Protein AF-0000000082969527 (afdb_homodimer)

Nearest PDB structures (foldseek):
  2if7-assembly1_A  TM=8.874E-01  e=1.893E-22  Homo sapiens
  2if7-assembly1_B  TM=8.560E-01  e=1.184E-22  Homo sapiens
  3j6n-assembly1_K  TM=6.033E-01  e=3.695E-09  Homo sapiens
  5a2f-assembly1_A  TM=5.692E-01  e=2.194E-09  Homo sapiens
  6fg9-assembly1_A  TM=5.344E-01  e=3.508E-03  Mus musculus

pLDDT: mean 88.2, std 14.33, range [21.27, 98.56]

Sequence (398 aa):
GNTASQASSTSLMVNGALGESITLPLKLPASGIANSITWLYNGTSLTFINLSGASSPKIIVTNPKWKDLLQFTSNYSLQLSNLTMADAGSYHAQITTQNSTVFSSYTLRIFRRLKNLEVANHMWLSKNGTCEIHLTCSVDNMNDNNLLRWEVAGNITIHEANLTLSWDPRESGEEEYTCVAENPVTKLSFSVSTWSLCKGNTASQASSTSLMVNGALGESITLPLKLPASGIANSITWLYNGTSLTFINLSGASSPKIIVTNPKWKDLLQFTSNYSLQLSNLTMADAGSYHAQITTQNSTVFSSYTLRIFRRLKNLEVANHMWLSKNGTCEIHLTCSVDNMNDNNLLRWEVAGNITIHEANLTLSWDPRESGEEEYTCVAENPVTKLSFSVSTWSLCK

Foldseek 3Di:
DPPPPPVPPPAAEAEAEAQAKDWADDDDDDPPFFQKKFKDFPRHTQWIWGCNVVVDIDIGGPDVVCVVQWDADPRRITMGGNDDQVRFGKMWIWTDGPVDTDIHIHGYGYAYEKDDWDKDKDWDADPVRKIKIKIFIDIPRDDPQKFKWKAWPPRDIGRDRIDIDIGHPVPDDKIKIKIWIDDPVYIDIDIDIPVVRRD/DPPPCPVPPPAAEDEAEAQAKDWADDDDDDPPFFQKKFKDFPRHTQWIWGCNVVVDIDIGGPDVVCVVQWDADPRRITMGGNDDQVRFGKMWIWTDGPPDTDIHIHGYGYAYEKDDWDKDKDWDQDPVRKIKIKIFIDIPRDDPQKFKWKAWPPRDIGRDRIDIDIDHPVPDDKIKIKIWIDDPVYIDIDIDIPVVRRD

Radius of gyration: 34.54 Å; Cα contacts (8 Å, |Δi|>4): 891; chains: 2; bounding box: 70×105×64 Å

Organism: Crocuta crocuta (NCBI:txid9678)

Structure (mmCIF, N/CA/C/O backbone):
data_AF-0000000082969527-model_v1
#
loop_
_entity.id
_entity.type
_entity.pdbx_description
1 polymer 'SLAF6 protein'
#
loop_
_atom_site.group_PDB
_atom_site.id
_atom_site.type_symbol
_atom_site.label_atom_id
_atom_site.label_alt_id
_atom_site.label_comp_id
_atom_site.label_asym_id
_atom_site.label_entity_id
_atom_site.label_seq_id
_atom_site.pdbx_PDB_ins_code
_atom_site.Cartn_x
_atom_site.Cartn_y
_atom_site.Cartn_z
_atom_site.occupancy
_atom_site.B_iso_or_equiv
_atom_site.auth_seq_id
_atom_site.auth_comp_id
_atom_site.auth_asym_id
_atom_site.auth_atom_id
_atom_site.pdbx_PDB_model_num
ATOM 1 N N . GLY A 1 1 ? 10.352 -3.109 -19.578 1 21.41 1 GLY A N 1
ATOM 2 C CA . GLY A 1 1 ? 9.656 -3.021 -18.297 1 21.41 1 GLY A CA 1
ATOM 3 C C . GLY A 1 1 ? 8.445 -2.107 -18.328 1 21.41 1 GLY A C 1
ATOM 4 O O . GLY A 1 1 ? 8.586 -0.892 -18.469 1 21.41 1 GLY A O 1
ATOM 5 N N . ASN A 1 2 ? 7.281 -2.594 -18.906 1 25.42 2 ASN A N 1
ATOM 6 C CA . ASN A 1 2 ? 6.008 -1.89 -19 1 25.42 2 ASN A CA 1
ATOM 7 C C . ASN A 1 2 ? 5.535 -1.376 -17.641 1 25.42 2 ASN A C 1
ATOM 9 O O . ASN A 1 2 ? 5.367 -2.154 -16.703 1 25.42 2 ASN A O 1
ATOM 13 N N . THR A 1 3 ? 5.852 -0.184 -17.25 1 27.45 3 THR A N 1
ATOM 14 C CA . THR A 1 3 ? 5.352 0.608 -16.141 1 27.45 3 THR A CA 1
ATOM 15 C C . THR A 1 3 ? 3.826 0.608 -16.109 1 27.45 3 THR A C 1
ATOM 17 O O . THR A 1 3 ? 3.186 1.131 -17.031 1 27.45 3 THR A O 1
ATOM 20 N N . ALA A 1 4 ? 3.199 -0.539 -15.758 1 29.88 4 ALA A N 1
ATOM 21 C CA . ALA A 1 4 ? 1.778 -0.389 -15.461 1 29.88 4 ALA A CA 1
ATOM 22 C C . ALA A 1 4 ? 1.496 0.96 -14.805 1 29.88 4 ALA A C 1
ATOM 24 O O . ALA A 1 4 ? 2.133 1.322 -13.812 1 29.88 4 ALA A O 1
ATOM 25 N N . SER A 1 5 ? 1.037 1.884 -15.531 1 31.64 5 SER A N 1
ATOM 26 C CA . SER A 1 5 ? 0.525 3.172 -15.07 1 31.64 5 SER A CA 1
ATOM 27 C C . SER A 1 5 ? -0.449 3 -13.914 1 31.64 5 SER A C 1
ATOM 29 O O . SER A 1 5 ? -1.535 2.443 -14.086 1 31.64 5 SER A O 1
ATOM 31 N N . GLN A 1 6 ? -0.076 2.477 -12.742 1 35.94 6 GLN A N 1
ATOM 32 C CA . GLN A 1 6 ? -0.979 2.703 -11.625 1 35.94 6 GLN A CA 1
ATOM 33 C C . GLN A 1 6 ? -1.722 4.027 -11.773 1 35.94 6 GLN A C 1
ATOM 35 O O . GLN A 1 6 ? -1.101 5.09 -11.844 1 35.94 6 GLN A O 1
ATOM 40 N N . ALA A 1 7 ? -2.736 4.133 -12.438 1 35.09 7 ALA A N 1
ATOM 41 C CA . ALA A 1 7 ? -3.568 5.332 -12.445 1 35.09 7 ALA A CA 1
ATOM 42 C C . ALA A 1 7 ? -3.457 6.086 -11.125 1 35.09 7 ALA A C 1
ATOM 44 O O . ALA A 1 7 ? -3.863 5.582 -10.078 1 35.09 7 ALA A O 1
ATOM 45 N N . SER A 1 8 ? -2.42 6.754 -10.75 1 45.88 8 SER A N 1
ATOM 46 C CA . SER A 1 8 ? -2.121 7.672 -9.656 1 45.88 8 SER A CA 1
ATOM 47 C C . SER A 1 8 ? -3.322 8.555 -9.328 1 45.88 8 SER A C 1
ATOM 49 O O . SER A 1 8 ? -3.654 9.469 -10.086 1 45.88 8 SER A O 1
ATOM 51 N N . SER A 1 9 ? -4.496 7.957 -9 1 56.72 9 SER A N 1
ATOM 52 C CA . SER A 1 9 ? -5.484 8.914 -8.508 1 56.72 9 SER A CA 1
ATOM 53 C C . SER A 1 9 ? -4.832 9.977 -7.633 1 56.72 9 SER A C 1
ATOM 55 O O . SER A 1 9 ? -3.932 9.672 -6.844 1 56.72 9 SER A O 1
ATOM 57 N N . THR A 1 10 ? -4.723 11.109 -8.07 1 80.94 10 THR A N 1
ATOM 58 C CA . THR A 1 10 ? -4.18 12.289 -7.395 1 80.94 10 THR A CA 1
ATOM 59 C C . THR A 1 10 ? -4.691 12.375 -5.961 1 80.94 10 THR A C 1
ATOM 61 O O . THR A 1 10 ? -5.895 12.266 -5.715 1 80.94 10 THR A O 1
ATOM 64 N N . SER A 1 11 ? -3.914 12.008 -5.02 1 92.62 11 SER A N 1
ATOM 65 C CA . SER A 1 11 ? -4.207 12.117 -3.592 1 92.62 11 SER A CA 1
ATOM 66 C C . SER A 1 11 ? -4.277 13.578 -3.154 1 92.62 11 SER A C 1
ATOM 68 O O . SER A 1 11 ? -3.459 14.398 -3.572 1 92.62 11 SER A O 1
ATOM 70 N N . LEU A 1 12 ? -5.398 13.977 -2.545 1 95.94 12 LEU A N 1
ATOM 71 C CA . LEU A 1 12 ? -5.516 15.305 -1.961 1 95.94 12 LEU A CA 1
ATOM 72 C C . LEU A 1 12 ? -4.613 15.453 -0.74 1 95.94 12 LEU A C 1
ATOM 74 O O . LEU A 1 12 ? -4.695 14.648 0.193 1 95.94 12 LEU A O 1
ATOM 78 N N . MET A 1 13 ? -3.736 16.375 -0.811 1 96.94 13 MET A N 1
ATOM 79 C CA . MET A 1 13 ? -2.869 16.625 0.336 1 96.94 13 MET A CA 1
ATOM 80 C C . MET A 1 13 ? -3.615 17.391 1.428 1 96.94 13 MET A C 1
ATOM 82 O O . MET A 1 13 ? -4.254 18.406 1.155 1 96.94 13 MET A O 1
ATOM 86 N N . VAL A 1 14 ? -3.58 16.859 2.615 1 97.5 14 VAL A N 1
ATOM 87 C CA . VAL A 1 14 ? -4.238 17.484 3.764 1 97.5 14 VAL A CA 1
ATOM 88 C C . VAL A 1 14 ? -3.215 17.734 4.871 1 97.5 14 VAL A C 1
ATOM 90 O O . VAL A 1 14 ? -2.449 16.828 5.23 1 97.5 14 VAL A O 1
ATOM 93 N N . ASN A 1 15 ? -3.16 19.031 5.379 1 96.75 15 ASN A N 1
ATOM 94 C CA . ASN A 1 15 ? -2.271 19.375 6.48 1 96.75 15 ASN A CA 1
ATOM 95 C C . ASN A 1 15 ? -3.023 19.453 7.809 1 96.75 15 ASN A C 1
ATOM 97 O O . ASN A 1 15 ? -4.074 20.078 7.895 1 96.75 15 ASN A O 1
ATOM 101 N N . GLY A 1 16 ? -2.498 18.672 8.766 1 97.56 16 GLY A N 1
ATOM 102 C CA . GLY A 1 16 ? -3.055 18.719 10.102 1 97.56 16 GLY A CA 1
ATOM 103 C C . GLY A 1 16 ? -2.061 19.203 11.148 1 97.56 16 GLY A C 1
ATOM 104 O O . GLY A 1 16 ? -0.849 19.156 10.922 1 97.56 16 GLY A O 1
ATOM 105 N N . ALA A 1 17 ? -2.582 19.766 12.219 1 96.62 17 ALA A N 1
ATOM 106 C CA . ALA A 1 17 ? -1.755 20.188 13.344 1 96.62 17 ALA A CA 1
ATOM 107 C C . ALA A 1 17 ? -1.798 19.172 14.477 1 96.62 17 ALA A C 1
ATOM 109 O O . ALA A 1 17 ? -2.857 18.625 14.789 1 96.62 17 ALA A O 1
ATOM 110 N N . LEU A 1 18 ? -0.632 19.016 15.094 1 96.38 18 LEU A N 1
ATOM 111 C CA . LEU A 1 18 ? -0.532 18.094 16.219 1 96.38 18 LEU A CA 1
ATOM 112 C C . LEU A 1 18 ? -1.562 18.438 17.297 1 96.38 18 LEU A C 1
ATOM 114 O O . LEU A 1 18 ? -1.715 19.594 17.672 1 96.38 18 LEU A O 1
ATOM 118 N N . GLY A 1 19 ? -2.307 17.406 17.75 1 97.12 19 GLY A N 1
ATOM 119 C CA . GLY A 1 19 ? -3.256 17.578 18.844 1 97.12 19 GLY A CA 1
ATOM 120 C C . GLY A 1 19 ? -4.617 18.062 18.375 1 97.12 19 GLY A C 1
ATOM 121 O O . GLY A 1 19 ? -5.566 18.094 19.156 1 97.12 19 GLY A O 1
ATOM 122 N N . GLU A 1 20 ? -4.762 18.406 17.141 1 97.44 20 GLU A N 1
ATOM 123 C CA . GLU A 1 20 ? -6.023 18.922 16.609 1 97.44 20 GLU A CA 1
ATOM 124 C C . GLU A 1 20 ? -6.75 17.875 15.781 1 97.44 20 GLU A C 1
ATOM 126 O O . GLU A 1 20 ? -6.434 16.688 15.867 1 97.44 20 GLU A O 1
ATOM 131 N N . SER A 1 21 ? -7.883 18.297 15.156 1 97.56 21 SER A N 1
ATOM 132 C CA . SER A 1 21 ? -8.703 17.359 14.391 1 97.56 21 SER A CA 1
ATOM 133 C C . SER A 1 21 ? -8.789 17.781 12.93 1 97.56 21 SER A C 1
ATOM 135 O O . SER A 1 21 ? -8.586 18.953 12.594 1 97.56 21 SER A O 1
ATOM 137 N N . ILE A 1 22 ? -8.953 16.859 12.125 1 98 22 ILE A N 1
ATOM 138 C CA . ILE A 1 22 ? -9.18 17.125 10.703 1 98 22 ILE A CA 1
ATOM 139 C C . ILE A 1 22 ? -10.328 16.25 10.195 1 98 22 ILE A C 1
ATOM 141 O O . ILE A 1 22 ? -10.734 15.297 10.859 1 98 22 ILE A O 1
ATOM 145 N N . THR A 1 23 ? -10.867 16.656 9.086 1 98 23 THR A N 1
ATOM 146 C CA . THR A 1 23 ? -11.883 15.875 8.391 1 98 23 THR A CA 1
ATOM 147 C C . THR A 1 23 ? -11.438 15.547 6.969 1 98 23 THR A C 1
ATOM 149 O O . THR A 1 23 ? -10.93 16.422 6.258 1 98 23 THR A O 1
ATOM 152 N N . LEU A 1 24 ? -11.461 14.328 6.609 1 98.06 24 LEU A N 1
ATOM 153 C CA . LEU A 1 24 ? -11.266 13.891 5.23 1 98.06 24 LEU A CA 1
ATOM 154 C C . LEU A 1 24 ? -12.609 13.742 4.52 1 98.06 24 LEU A C 1
ATOM 156 O O . LEU A 1 24 ? -13.328 12.758 4.738 1 98.06 24 LEU A O 1
ATOM 160 N N . PRO A 1 25 ? -12.922 14.68 3.703 1 96.19 25 PRO A N 1
ATOM 161 C CA . PRO A 1 25 ? -14.273 14.734 3.156 1 96.19 25 PRO A CA 1
ATOM 162 C C . PRO A 1 25 ? -14.539 13.656 2.109 1 96.19 25 PRO A C 1
ATOM 164 O O . PRO A 1 25 ? -13.648 13.336 1.315 1 96.19 25 PRO A O 1
ATOM 167 N N . LEU A 1 26 ? -15.711 13.117 2.176 1 94.06 26 LEU A N 1
ATOM 168 C CA . LEU A 1 26 ? -16.125 12.094 1.224 1 94.06 26 LEU A CA 1
ATOM 169 C C . LEU A 1 26 ? -17.312 12.57 0.394 1 94.06 26 LEU A C 1
ATOM 171 O O . LEU A 1 26 ? -18.297 13.078 0.94 1 94.06 26 LEU A O 1
ATOM 175 N N . LYS A 1 27 ? -17.125 12.531 -0.901 1 87.75 27 LYS A N 1
ATOM 176 C CA . LYS A 1 27 ? -18.25 12.805 -1.791 1 87.75 27 LYS A CA 1
ATOM 177 C C . LYS A 1 27 ? -18.922 11.508 -2.238 1 87.75 27 LYS A C 1
ATOM 179 O O . LYS A 1 27 ? -18.375 10.773 -3.062 1 87.75 27 LYS A O 1
ATOM 184 N N . LEU A 1 28 ? -20.062 11.234 -1.732 1 86.62 28 LEU A N 1
ATOM 185 C CA . LEU A 1 28 ? -20.766 10 -2.051 1 86.62 28 LEU A CA 1
ATOM 186 C C . LEU A 1 28 ? -21.578 10.156 -3.336 1 86.62 28 LEU A C 1
ATOM 188 O O . LEU A 1 28 ? -22.109 11.234 -3.615 1 86.62 28 LEU A O 1
ATOM 192 N N . PRO A 1 29 ? -21.422 9.195 -4.094 1 78.38 29 PRO A N 1
ATOM 193 C CA . PRO A 1 29 ? -22.359 9.219 -5.227 1 78.38 29 PRO A CA 1
ATOM 194 C C . PRO A 1 29 ? -23.812 9.297 -4.785 1 78.38 29 PRO A C 1
ATOM 196 O O . PRO A 1 29 ? -24.109 9.195 -3.594 1 78.38 29 PRO A O 1
ATOM 199 N N . ALA A 1 30 ? -24.672 9.625 -5.711 1 67.44 30 ALA A N 1
ATOM 200 C CA . ALA A 1 30 ? -26.094 9.766 -5.406 1 67.44 30 ALA A CA 1
ATOM 201 C C . ALA A 1 30 ? -26.594 8.594 -4.555 1 67.44 30 ALA A C 1
ATOM 203 O O . ALA A 1 30 ? -26.031 7.5 -4.605 1 67.44 30 ALA A O 1
ATOM 204 N N . SER A 1 31 ? -27.5 8.875 -3.602 1 63.06 31 SER A N 1
ATOM 205 C CA . SER A 1 31 ? -28.047 7.941 -2.623 1 63.06 31 SER A CA 1
ATOM 206 C C . SER A 1 31 ? -28.547 6.664 -3.293 1 63.06 31 SER A C 1
ATOM 208 O O . SER A 1 31 ? -29.141 6.711 -4.375 1 63.06 31 SER A O 1
ATOM 210 N N . GLY A 1 32 ? -28.219 5.535 -2.682 1 64.44 32 GLY A N 1
ATOM 211 C CA . GLY A 1 32 ? -28.703 4.25 -3.158 1 64.44 32 GLY A CA 1
ATOM 212 C C . GLY A 1 32 ? -27.734 3.549 -4.086 1 64.44 32 GLY A C 1
ATOM 213 O O . GLY A 1 32 ? -27.891 2.361 -4.375 1 64.44 32 GLY A O 1
ATOM 214 N N . ILE A 1 33 ? -26.719 4.297 -4.387 1 75.44 33 ILE A N 1
ATOM 215 C CA . ILE A 1 33 ? -25.797 3.721 -5.367 1 75.44 33 ILE A CA 1
ATOM 216 C C . ILE A 1 33 ? -24.672 2.988 -4.648 1 75.44 33 ILE A C 1
ATOM 218 O O . ILE A 1 33 ? -24.312 1.871 -5.023 1 75.44 33 ILE A O 1
ATOM 222 N N . ALA A 1 34 ? -24.328 3.496 -3.508 1 89.19 34 ALA A N 1
ATOM 223 C CA . ALA A 1 34 ? -23.203 2.887 -2.809 1 89.19 34 ALA A CA 1
ATOM 224 C C . ALA A 1 34 ? -23.672 1.795 -1.853 1 89.19 34 ALA A C 1
ATOM 226 O O . ALA A 1 34 ? -24.656 1.976 -1.132 1 89.19 34 ALA A O 1
ATOM 227 N N . ASN A 1 35 ? -23.047 0.665 -1.831 1 92.38 35 ASN A N 1
ATOM 228 C CA . ASN A 1 35 ? -23.375 -0.467 -0.97 1 92.38 35 ASN A CA 1
ATOM 229 C C . ASN A 1 35 ? -22.547 -0.453 0.311 1 92.38 35 ASN A C 1
ATOM 231 O O . ASN A 1 35 ? -23.016 -0.884 1.365 1 92.38 35 ASN A O 1
ATOM 235 N N . SER A 1 36 ? -21.359 0.043 0.158 1 95.31 36 SER A N 1
ATOM 236 C CA . SER A 1 36 ? -20.484 0.056 1.324 1 95.31 36 SER A CA 1
ATOM 237 C C . SER A 1 36 ? -19.312 1.014 1.126 1 95.31 36 SER A C 1
ATOM 239 O O . SER A 1 36 ? -19.031 1.439 0.003 1 95.31 36 SER A O 1
ATOM 241 N N . ILE A 1 37 ? -18.719 1.395 2.25 1 96.38 37 ILE A N 1
ATOM 242 C CA . ILE A 1 37 ? -17.516 2.211 2.258 1 96.38 37 ILE A CA 1
ATOM 243 C C . ILE A 1 37 ? -16.453 1.557 3.143 1 96.38 37 ILE A C 1
ATOM 245 O O . ILE A 1 37 ? -16.75 1.122 4.258 1 96.38 37 ILE A O 1
ATOM 249 N N . THR A 1 38 ? -15.297 1.397 2.645 1 98.12 38 THR A N 1
ATOM 250 C CA . THR A 1 38 ? -14.148 0.957 3.432 1 98.12 38 THR A CA 1
ATOM 251 C C . THR A 1 38 ? -13.094 2.055 3.51 1 98.12 38 THR A C 1
ATOM 253 O O . THR A 1 38 ? -12.586 2.508 2.484 1 98.12 38 THR A O 1
ATOM 256 N N . TRP A 1 39 ? -12.812 2.549 4.723 1 98.25 39 TRP A N 1
ATOM 257 C CA . TRP A 1 39 ? -11.711 3.49 4.918 1 98.25 39 TRP A CA 1
ATOM 258 C C . TRP A 1 39 ? -10.398 2.752 5.152 1 98.25 39 TRP A C 1
ATOM 260 O O . TRP A 1 39 ? -10.32 1.859 6 1 98.25 39 TRP A O 1
ATOM 270 N N . LEU A 1 40 ? -9.406 3.123 4.418 1 98.56 40 LEU A N 1
ATOM 271 C CA . LEU A 1 40 ? -8.102 2.467 4.477 1 98.56 40 LEU A CA 1
ATOM 272 C C . LEU A 1 40 ? -7.02 3.443 4.926 1 98.56 40 LEU A C 1
ATOM 274 O O . LEU A 1 40 ? -7.035 4.613 4.539 1 98.56 40 LEU A O 1
ATOM 278 N N . TYR A 1 41 ? -6.141 2.967 5.742 1 98.06 41 TYR A N 1
ATOM 279 C CA . TYR A 1 41 ? -4.977 3.705 6.215 1 98.06 41 TYR A CA 1
ATOM 280 C C . TYR A 1 41 ? -3.689 2.941 5.922 1 98.06 41 TYR A C 1
ATOM 282 O O . TYR A 1 41 ? -3.463 1.86 6.473 1 98.06 41 TYR A O 1
ATOM 290 N N . ASN A 1 42 ? -2.865 3.5 5.082 1 97.31 42 ASN A N 1
ATOM 291 C CA . ASN A 1 42 ? -1.601 2.896 4.672 1 97.31 42 ASN A CA 1
ATOM 292 C C . ASN A 1 42 ? -1.787 1.446 4.234 1 97.31 42 ASN A C 1
ATOM 294 O O . ASN A 1 42 ? -1.011 0.572 4.625 1 97.31 42 ASN A O 1
ATOM 298 N N . GLY A 1 43 ? -2.893 1.209 3.551 1 96.19 43 GLY A N 1
ATOM 299 C CA . GLY A 1 43 ? -3.115 -0.089 2.934 1 96.19 43 GLY A CA 1
ATOM 300 C C . GLY A 1 43 ? -3.842 -1.064 3.842 1 96.19 43 GLY A C 1
ATOM 301 O O . GLY A 1 43 ? -4.062 -2.219 3.469 1 96.19 43 GLY A O 1
ATOM 302 N N . THR A 1 44 ? -4.184 -0.639 5.09 1 97.25 44 THR A N 1
ATOM 303 C CA . THR A 1 44 ? -4.953 -1.475 6.004 1 97.25 44 THR A CA 1
ATOM 304 C C . THR A 1 44 ? -6.34 -0.885 6.238 1 97.25 44 THR A C 1
ATOM 306 O O . THR A 1 44 ? -6.566 0.304 6.004 1 97.25 44 THR A O 1
ATOM 309 N N . SER A 1 45 ? -7.219 -1.725 6.676 1 98.38 45 SER A N 1
ATOM 310 C CA . SER A 1 45 ? -8.594 -1.284 6.863 1 98.38 45 SER A CA 1
ATOM 311 C C . SER A 1 45 ? -8.789 -0.63 8.227 1 98.38 45 SER A C 1
ATOM 313 O O . SER A 1 45 ? -8.391 -1.189 9.25 1 98.38 45 SER A O 1
ATOM 315 N N . LEU A 1 46 ? -9.43 0.544 8.266 1 98.06 46 LEU A N 1
ATOM 316 C CA . LEU A 1 46 ? -9.742 1.261 9.492 1 98.06 46 LEU A CA 1
ATOM 317 C C . LEU A 1 46 ? -11.172 0.972 9.938 1 98.06 46 LEU A C 1
ATOM 319 O O . LEU A 1 46 ? -11.43 0.764 11.125 1 98.06 46 LEU A O 1
ATOM 323 N N . THR A 1 47 ? -12.078 1.006 8.93 1 97.81 47 THR A N 1
ATOM 324 C CA . THR A 1 47 ? -13.508 0.897 9.211 1 97.81 47 THR A CA 1
ATOM 325 C C . THR A 1 47 ? -14.266 0.397 7.98 1 97.81 47 THR A C 1
ATOM 327 O O . THR A 1 47 ? -13.844 0.638 6.848 1 97.81 47 THR A O 1
ATOM 330 N N . PHE A 1 48 ? -15.289 -0.373 8.203 1 97.5 48 PHE A N 1
ATOM 331 C CA . PHE A 1 48 ? -16.234 -0.819 7.188 1 97.5 48 PHE A CA 1
ATOM 332 C C . PHE A 1 48 ? -17.641 -0.282 7.477 1 97.5 48 PHE A C 1
ATOM 334 O O . PHE A 1 48 ? -18.156 -0.448 8.578 1 97.5 48 PHE A O 1
ATOM 341 N N . ILE A 1 49 ? -18.188 0.378 6.512 1 95.69 49 ILE A N 1
ATOM 342 C CA . ILE A 1 49 ? -19.516 0.94 6.648 1 95.69 49 ILE A CA 1
ATOM 343 C C . ILE A 1 49 ? -20.469 0.246 5.676 1 95.69 49 ILE A C 1
ATOM 345 O O . ILE A 1 49 ? -20.312 0.338 4.461 1 95.69 49 ILE A O 1
ATOM 349 N N . ASN A 1 50 ? -21.438 -0.464 6.188 1 94 50 ASN A N 1
ATOM 350 C CA . ASN A 1 50 ? -22.469 -1.109 5.387 1 94 50 ASN A CA 1
ATOM 351 C C . ASN A 1 50 ? -23.641 -0.164 5.117 1 94 50 ASN A C 1
ATOM 353 O O . ASN A 1 50 ? -24.312 0.275 6.047 1 94 50 ASN A O 1
ATOM 357 N N . LEU A 1 51 ? -23.844 0.127 3.799 1 90.56 51 LEU A N 1
ATOM 358 C CA . LEU A 1 51 ? -24.891 1.075 3.436 1 90.56 51 LEU A CA 1
ATOM 359 C C . LEU A 1 51 ? -26.109 0.349 2.887 1 90.56 51 LEU A C 1
ATOM 361 O O . LEU A 1 51 ? -27.125 0.978 2.578 1 90.56 51 LEU A O 1
ATOM 365 N N . SER A 1 52 ? -25.969 -0.938 2.414 1 76.44 52 SER A N 1
ATOM 366 C CA . SER A 1 52 ? -27.047 -1.667 1.757 1 76.44 52 SER A CA 1
ATOM 367 C C . SER A 1 52 ? -28.328 -1.604 2.572 1 76.44 52 SER A C 1
ATOM 369 O O . SER A 1 52 ? -29.438 -1.656 2.012 1 76.44 52 SER A O 1
ATOM 371 N N . GLY A 1 53 ? -28.344 -1.526 3.848 1 64 53 GLY A N 1
ATOM 372 C CA . GLY A 1 53 ? -29.594 -1.332 4.57 1 64 53 GLY A CA 1
ATOM 373 C C . GLY A 1 53 ? -29.828 0.111 4.973 1 64 53 GLY A C 1
ATOM 374 O O . GLY A 1 53 ? -29.766 0.452 6.152 1 64 53 GLY A O 1
ATOM 375 N N . ALA A 1 54 ? -29.844 1.047 3.949 1 57.5 54 ALA A N 1
ATOM 376 C CA . ALA A 1 54 ? -29.734 2.502 4.031 1 57.5 54 ALA A CA 1
ATOM 377 C C . ALA A 1 54 ? -30.453 3.037 5.262 1 57.5 54 ALA A C 1
ATOM 379 O O . ALA A 1 54 ? -30.031 4.031 5.859 1 57.5 54 ALA A O 1
ATOM 380 N N . SER A 1 55 ? -31.469 2.357 5.629 1 66.88 55 SER A N 1
ATOM 381 C CA . SER A 1 55 ? -32.219 2.969 6.719 1 66.88 55 SER A CA 1
ATOM 382 C C . SER A 1 55 ? -31.438 2.93 8.023 1 66.88 55 SER A C 1
ATOM 384 O O . SER A 1 55 ? -31.594 3.803 8.875 1 66.88 55 SER A O 1
ATOM 386 N N . SER A 1 56 ? -30.422 1.964 8.031 1 78.88 56 SER A N 1
ATOM 387 C CA . SER A 1 56 ? -29.609 1.915 9.242 1 78.88 56 SER A CA 1
ATOM 388 C C . SER A 1 56 ? -28.172 1.508 8.938 1 78.88 56 SER A C 1
ATOM 390 O O . SER A 1 56 ? -27.797 0.354 9.141 1 78.88 56 SER A O 1
ATOM 392 N N . PRO A 1 57 ? -27.406 2.473 8.438 1 85.62 57 PRO A N 1
ATOM 393 C CA . PRO A 1 57 ? -26 2.141 8.148 1 85.62 57 PRO A CA 1
ATOM 394 C C . PRO A 1 57 ? -25.25 1.65 9.383 1 85.62 57 PRO A C 1
ATOM 396 O O . PRO A 1 57 ? -25.531 2.102 10.5 1 85.62 57 PRO A O 1
ATOM 399 N N . LYS A 1 58 ? -24.5 0.575 9.242 1 90.12 58 LYS A N 1
ATOM 400 C CA . LYS A 1 58 ? -23.688 0.039 10.328 1 90.12 58 LYS A CA 1
ATOM 401 C C . LYS A 1 58 ? -22.203 0.363 10.117 1 90.12 58 LYS A C 1
ATOM 403 O O . LYS A 1 58 ? -21.656 0.091 9.047 1 90.12 58 LYS A O 1
ATOM 408 N N . ILE A 1 59 ? -21.688 0.991 11.086 1 94 59 ILE A N 1
ATOM 409 C CA . ILE A 1 59 ? -20.266 1.316 11.055 1 94 59 ILE A CA 1
ATOM 410 C C . ILE A 1 59 ? -19.5 0.325 11.922 1 94 59 ILE A C 1
ATOM 412 O O . ILE A 1 59 ? -19.766 0.198 13.117 1 94 59 ILE A O 1
ATOM 416 N N . ILE A 1 60 ? -18.578 -0.387 11.32 1 95.06 60 ILE A N 1
ATOM 417 C CA . ILE A 1 60 ? -17.766 -1.385 12.016 1 95.06 60 ILE A CA 1
ATOM 418 C C . ILE A 1 60 ? -16.297 -0.985 11.969 1 95.06 60 ILE A C 1
ATOM 420 O O . ILE A 1 60 ? -15.688 -0.954 10.891 1 95.06 60 ILE A O 1
ATOM 424 N N . VAL A 1 61 ? -15.758 -0.682 13.133 1 96.19 61 VAL A N 1
ATOM 425 C CA . VAL A 1 61 ? -14.344 -0.334 13.211 1 96.19 61 VAL A CA 1
ATOM 426 C C . VAL A 1 61 ? -13.492 -1.595 13.078 1 96.19 61 VAL A C 1
ATOM 428 O O . VAL A 1 61 ? -13.641 -2.537 13.859 1 96.19 61 VAL A O 1
ATOM 431 N N . THR A 1 62 ? -12.609 -1.646 12.094 1 97.5 62 THR A N 1
ATOM 432 C CA . THR A 1 62 ? -11.828 -2.85 11.828 1 97.5 62 THR A CA 1
ATOM 433 C C . THR A 1 62 ? -10.414 -2.717 12.398 1 97.5 62 THR A C 1
ATOM 435 O O . THR A 1 62 ? -9.656 -3.689 12.43 1 97.5 62 THR A O 1
ATOM 438 N N . ASN A 1 63 ? -10.008 -1.574 12.82 1 97.12 63 ASN A N 1
ATOM 439 C CA . ASN A 1 63 ? -8.789 -1.359 13.602 1 97.12 63 ASN A CA 1
ATOM 440 C C . ASN A 1 63 ? -9.102 -0.791 14.984 1 97.12 63 ASN A C 1
ATOM 442 O O . ASN A 1 63 ? -9.234 0.424 15.141 1 97.12 63 ASN A O 1
ATOM 446 N N . PRO A 1 64 ? -9.18 -1.572 15.914 1 95.62 64 PRO A N 1
ATOM 447 C CA . PRO A 1 64 ? -9.656 -1.154 17.234 1 95.62 64 PRO A CA 1
ATOM 448 C C . PRO A 1 64 ? -8.758 -0.105 17.891 1 95.62 64 PRO A C 1
ATOM 450 O O . PRO A 1 64 ? -9.203 0.641 18.766 1 95.62 64 PRO A O 1
ATOM 453 N N . LYS A 1 65 ? -7.531 -0.029 17.5 1 93.81 65 LYS A N 1
ATOM 454 C CA . LYS A 1 65 ? -6.625 0.973 18.062 1 93.81 65 LYS A CA 1
ATOM 455 C C . LYS A 1 65 ? -7.113 2.385 17.75 1 93.81 65 LYS A C 1
ATOM 457 O O . LYS A 1 65 ? -6.758 3.336 18.453 1 93.81 65 LYS A O 1
ATOM 462 N N . TRP A 1 66 ? -7.961 2.484 16.734 1 94.56 66 TRP A N 1
ATOM 463 C CA . TRP A 1 66 ? -8.43 3.781 16.25 1 94.56 66 TRP A CA 1
ATOM 464 C C . TRP A 1 66 ? -9.836 4.074 16.75 1 94.56 66 TRP A C 1
ATOM 466 O O . TRP A 1 66 ? -10.391 5.141 16.484 1 94.56 66 TRP A O 1
ATOM 476 N N . LYS A 1 67 ? -10.391 3.172 17.453 1 93.69 67 LYS A N 1
ATOM 477 C CA . LYS A 1 67 ? -11.812 3.213 17.797 1 93.69 67 LYS A CA 1
ATOM 478 C C . LYS A 1 67 ? -12.188 4.562 18.391 1 93.69 67 LYS A C 1
ATOM 480 O O . LYS A 1 67 ? -13.188 5.164 17.984 1 93.69 67 LYS A O 1
ATOM 485 N N . ASP A 1 68 ? -11.359 5.09 19.25 1 92.12 68 ASP A N 1
ATOM 486 C CA . ASP A 1 68 ? -11.711 6.312 19.969 1 92.12 68 ASP A CA 1
ATOM 487 C C . ASP A 1 68 ? -11.266 7.551 19.188 1 92.12 68 ASP A C 1
ATOM 489 O O . ASP A 1 68 ? -11.594 8.68 19.578 1 92.12 68 ASP A O 1
ATOM 493 N N . LEU A 1 69 ? -10.594 7.324 18.078 1 93.94 69 LEU A N 1
ATOM 494 C CA . LEU A 1 69 ? -10.016 8.445 17.344 1 93.94 69 LEU A CA 1
ATOM 495 C C . LEU A 1 69 ? -10.812 8.734 16.078 1 93.94 69 LEU A C 1
ATOM 497 O O . LEU A 1 69 ? -10.656 9.789 15.461 1 93.94 69 LEU A O 1
ATOM 501 N N . LEU A 1 70 ? -11.703 7.816 15.719 1 96.12 70 LEU A N 1
ATOM 502 C CA . LEU A 1 70 ? -12.445 7.949 14.469 1 96.12 70 LEU A CA 1
ATOM 503 C C . LEU A 1 70 ? -13.867 8.438 14.734 1 96.12 70 LEU A C 1
ATOM 505 O O . LEU A 1 70 ? -14.523 7.973 15.672 1 96.12 70 LEU A O 1
ATOM 509 N N . GLN A 1 71 ? -14.234 9.375 14.047 1 96.19 71 GLN A N 1
ATOM 510 C CA . GLN A 1 71 ? -15.617 9.828 13.969 1 96.19 71 GLN A CA 1
ATOM 511 C C . GLN A 1 71 ? -16.062 10.023 12.516 1 96.19 71 GLN A C 1
ATOM 513 O O . GLN A 1 71 ? -15.219 10.164 11.625 1 96.19 71 GLN A O 1
ATOM 518 N N . PHE A 1 72 ? -17.406 9.977 12.352 1 95.56 72 PHE A N 1
ATOM 519 C CA . PHE A 1 72 ? -17.906 10.094 10.984 1 95.56 72 PHE A CA 1
ATOM 520 C C . PHE A 1 72 ? -19.016 11.133 10.906 1 95.56 72 PHE A C 1
ATOM 522 O O . PHE A 1 72 ? -19.859 11.219 11.805 1 95.56 72 PHE A O 1
ATOM 529 N N . THR A 1 73 ? -18.891 11.922 9.891 1 94.19 73 THR A N 1
ATOM 530 C CA . THR A 1 73 ? -19.969 12.875 9.633 1 94.19 73 THR A CA 1
ATOM 531 C C . THR A 1 73 ? -21.188 12.164 9.031 1 94.19 73 THR A C 1
ATOM 533 O O . THR A 1 73 ? -21.156 10.953 8.812 1 94.19 73 THR A O 1
ATOM 536 N N . SER A 1 74 ? -22.281 12.906 8.742 1 88.94 74 SER A N 1
ATOM 537 C CA . SER A 1 74 ? -23.516 12.344 8.211 1 88.94 74 SER A CA 1
ATOM 538 C C . SER A 1 74 ? -23.297 11.734 6.828 1 88.94 74 SER A C 1
ATOM 540 O O . SER A 1 74 ? -23.984 10.789 6.449 1 88.94 74 SER A O 1
ATOM 542 N N . ASN A 1 75 ? -22.25 12.25 6.086 1 90 75 ASN A N 1
ATOM 543 C CA . ASN A 1 75 ? -21.953 11.711 4.758 1 90 75 ASN A CA 1
ATOM 544 C C . ASN A 1 75 ? -20.797 10.719 4.801 1 90 75 ASN A C 1
ATOM 546 O O . ASN A 1 75 ? -20.172 10.453 3.775 1 90 75 ASN A O 1
ATOM 550 N N . TYR A 1 76 ? -20.359 10.312 6.008 1 93.69 76 TYR A N 1
ATOM 551 C CA . TYR A 1 76 ? -19.391 9.25 6.238 1 93.69 76 TYR A CA 1
ATOM 552 C C . TYR A 1 76 ? -17.969 9.727 5.922 1 93.69 76 TYR A C 1
ATOM 554 O O . TYR A 1 76 ? -17.109 8.93 5.578 1 93.69 76 TYR A O 1
ATOM 562 N N . SER A 1 77 ? -17.812 11.102 5.969 1 96.44 77 SER A N 1
ATOM 563 C CA . SER A 1 77 ? -16.453 11.633 5.973 1 96.44 77 SER A CA 1
ATOM 564 C C . SER A 1 77 ? -15.711 11.227 7.242 1 96.44 77 SER A C 1
ATOM 566 O O . SER A 1 77 ? -16.312 11.117 8.312 1 96.44 77 SER A O 1
ATOM 568 N N . LEU A 1 78 ? -14.461 11.008 7.117 1 98 78 LEU A N 1
ATOM 569 C CA . LEU A 1 78 ? -13.664 10.547 8.25 1 98 78 LEU A CA 1
ATOM 570 C C . LEU A 1 78 ? -13.086 11.719 9.023 1 98 78 LEU A C 1
ATOM 572 O O . LEU A 1 78 ? -12.406 12.57 8.453 1 98 78 LEU A O 1
ATOM 576 N N . GLN A 1 79 ? -13.398 11.797 10.273 1 98.12 79 GLN A N 1
ATOM 577 C CA . GLN A 1 79 ? -12.836 12.797 11.172 1 98.12 79 GLN A CA 1
ATOM 578 C C . GLN A 1 79 ? -11.828 12.172 12.125 1 98.12 79 GLN A C 1
ATOM 580 O O . GLN A 1 79 ? -12.141 11.203 12.82 1 98.12 79 GLN A O 1
ATOM 585 N N . LEU A 1 80 ? -10.648 12.672 12.133 1 98.12 80 LEU A N 1
ATOM 586 C CA . LEU A 1 80 ? -9.594 12.242 13.047 1 98.12 80 LEU A CA 1
ATOM 587 C C . LEU A 1 80 ? -9.359 13.281 14.133 1 98.12 80 LEU A C 1
ATOM 589 O O . LEU A 1 80 ? -9.164 14.461 13.836 1 98.12 80 LEU A O 1
ATOM 593 N N . SER A 1 81 ? -9.43 12.891 15.344 1 97.06 81 SER A N 1
ATOM 594 C CA . SER A 1 81 ? -9.219 13.812 16.453 1 97.06 81 SER A CA 1
ATOM 595 C C . SER A 1 81 ? -7.898 13.531 17.156 1 97.06 81 SER A C 1
ATOM 597 O O . SER A 1 81 ? -7.324 12.453 17.016 1 97.06 81 SER A O 1
ATOM 599 N N . ASN A 1 82 ? -7.422 14.531 17.844 1 97.12 82 ASN A N 1
ATOM 600 C CA . ASN A 1 82 ? -6.203 14.391 18.641 1 97.12 82 ASN A CA 1
ATOM 601 C C . ASN A 1 82 ? -5.07 13.781 17.828 1 97.12 82 ASN A C 1
ATOM 603 O O . ASN A 1 82 ? -4.473 12.781 18.234 1 97.12 82 ASN A O 1
ATOM 607 N N . LEU A 1 83 ? -4.758 14.445 16.797 1 97.88 83 LEU A N 1
ATOM 608 C CA . LEU A 1 83 ? -3.783 13.953 15.828 1 97.88 83 LEU A CA 1
ATOM 609 C C . LEU A 1 83 ? -2.418 13.766 16.484 1 97.88 83 LEU A C 1
ATOM 611 O O . LEU A 1 83 ? -1.99 14.609 17.281 1 97.88 83 LEU A O 1
ATOM 615 N N . THR A 1 84 ? -1.823 12.656 16.203 1 97.25 84 THR A N 1
ATOM 616 C CA . THR A 1 84 ? -0.428 12.406 16.531 1 97.25 84 THR A CA 1
ATOM 617 C C . THR A 1 84 ? 0.421 12.273 15.273 1 97.25 84 THR A C 1
ATOM 619 O O . THR A 1 84 ? -0.112 12.109 14.18 1 97.25 84 THR A O 1
ATOM 622 N N . MET A 1 85 ? 1.748 12.305 15.445 1 96.31 85 MET A N 1
ATOM 623 C CA . MET A 1 85 ? 2.639 12.18 14.297 1 96.31 85 MET A CA 1
ATOM 624 C C . MET A 1 85 ? 2.445 10.836 13.602 1 96.31 85 MET A C 1
ATOM 626 O O . MET A 1 85 ? 2.66 10.727 12.398 1 96.31 85 MET A O 1
ATOM 630 N N . ALA A 1 86 ? 1.924 9.836 14.32 1 96.25 86 ALA A N 1
ATOM 631 C CA . ALA A 1 86 ? 1.753 8.484 13.805 1 96.25 86 ALA A CA 1
ATOM 632 C C . ALA A 1 86 ? 0.56 8.406 12.859 1 96.25 86 ALA A C 1
ATOM 634 O O . ALA A 1 86 ? 0.43 7.449 12.094 1 96.25 86 ALA A O 1
ATOM 635 N N . ASP A 1 87 ? -0.28 9.422 12.906 1 97.5 87 ASP A N 1
ATOM 636 C CA . ASP A 1 87 ? -1.501 9.398 12.109 1 97.5 87 ASP A CA 1
ATOM 637 C C . ASP A 1 87 ? -1.222 9.828 10.672 1 97.5 87 ASP A C 1
ATOM 639 O O . ASP A 1 87 ? -2.074 9.672 9.797 1 97.5 87 ASP A O 1
ATOM 643 N N . ALA A 1 88 ? 0.006 10.398 10.414 1 98.12 88 ALA A N 1
ATOM 644 C CA . ALA A 1 88 ? 0.355 10.82 9.062 1 98.12 88 ALA A CA 1
ATOM 645 C C . ALA A 1 88 ? 0.446 9.625 8.117 1 98.12 88 ALA A C 1
ATOM 647 O O . ALA A 1 88 ? 0.849 8.531 8.523 1 98.12 88 ALA A O 1
ATOM 648 N N . GLY A 1 89 ? 0.027 9.867 6.91 1 98.06 89 GLY A N 1
ATOM 649 C CA . GLY A 1 89 ? 0.101 8.797 5.93 1 98.06 89 GLY A CA 1
ATOM 650 C C . GLY A 1 89 ? -0.98 8.883 4.867 1 98.06 89 GLY A C 1
ATOM 651 O O . GLY A 1 89 ? -1.531 9.961 4.625 1 98.06 89 GLY A O 1
ATOM 652 N N . SER A 1 90 ? -1.206 7.805 4.234 1 98.25 90 SER A N 1
ATOM 653 C CA . SER A 1 90 ? -2.152 7.738 3.127 1 98.25 90 SER A CA 1
ATOM 654 C C . SER A 1 90 ? -3.492 7.164 3.576 1 98.25 90 SER A C 1
ATOM 656 O O . SER A 1 90 ? -3.537 6.133 4.25 1 98.25 90 SER A O 1
ATOM 658 N N . TYR A 1 91 ? -4.527 7.852 3.232 1 98.19 91 TYR A N 1
ATOM 659 C CA . TYR A 1 91 ? -5.895 7.43 3.52 1 98.19 91 TYR A CA 1
ATOM 660 C C . TYR A 1 91 ? -6.699 7.277 2.236 1 98.19 91 TYR A C 1
ATOM 662 O O . TYR A 1 91 ? -6.574 8.094 1.317 1 98.19 91 TYR A O 1
ATOM 670 N N . HIS A 1 92 ? -7.535 6.207 2.172 1 97.81 92 HIS A N 1
ATOM 671 C CA . HIS A 1 92 ? -8.391 5.977 1.017 1 97.81 92 HIS A CA 1
ATOM 672 C C . HIS A 1 92 ? -9.805 5.602 1.446 1 97.81 92 HIS A C 1
ATOM 674 O O . HIS A 1 92 ? -9.992 4.793 2.357 1 97.81 92 HIS A O 1
ATOM 680 N N . ALA A 1 93 ? -10.734 6.285 0.886 1 97.25 93 ALA A N 1
ATOM 681 C CA . ALA A 1 93 ? -12.109 5.805 0.974 1 97.25 93 ALA A CA 1
ATOM 682 C C . ALA A 1 93 ? -12.484 4.984 -0.256 1 97.25 93 ALA A C 1
ATOM 684 O O . ALA A 1 93 ? -12.438 5.484 -1.383 1 97.25 93 ALA A O 1
ATOM 685 N N . GLN A 1 94 ? -12.781 3.727 -0.035 1 96.94 94 GLN A N 1
ATOM 686 C CA . GLN A 1 94 ? -13.242 2.834 -1.092 1 96.94 94 GLN A CA 1
ATOM 687 C C . GLN A 1 94 ? -14.766 2.699 -1.072 1 96.94 94 GLN A C 1
ATOM 689 O O . GLN A 1 94 ? -15.32 2.035 -0.197 1 96.94 94 GLN A O 1
ATOM 694 N N . ILE A 1 95 ? -15.375 3.305 -2.008 1 95.88 95 ILE A N 1
ATOM 695 C CA . ILE A 1 95 ? -16.828 3.236 -2.113 1 95.88 95 ILE A CA 1
ATOM 696 C C . ILE A 1 95 ? -17.219 2.119 -3.076 1 95.88 95 ILE A C 1
ATOM 698 O O . ILE A 1 95 ? -16.781 2.104 -4.23 1 95.88 95 ILE A O 1
ATOM 702 N N . THR A 1 96 ? -17.984 1.195 -2.59 1 95.69 96 THR A N 1
ATOM 703 C CA . THR A 1 96 ? -18.391 0.048 -3.395 1 95.69 96 THR A CA 1
ATOM 704 C C . THR A 1 96 ? -19.828 0.211 -3.891 1 95.69 96 THR A C 1
ATOM 706 O O . THR A 1 96 ? -20.734 0.458 -3.098 1 95.69 96 THR A O 1
ATOM 709 N N . THR A 1 97 ? -19.938 0.155 -5.152 1 92.12 97 THR A N 1
ATOM 710 C CA . THR A 1 97 ? -21.266 0.102 -5.758 1 92.12 97 THR A CA 1
ATOM 711 C C . THR A 1 97 ? -21.562 -1.302 -6.273 1 92.12 97 THR A C 1
ATOM 713 O O . THR A 1 97 ? -20.812 -2.242 -6.008 1 92.12 97 THR A O 1
ATOM 716 N N . GLN A 1 98 ? -22.656 -1.407 -6.977 1 88.69 98 GLN A N 1
ATOM 717 C CA . GLN A 1 98 ? -23.078 -2.723 -7.445 1 88.69 98 GLN A CA 1
ATOM 718 C C . GLN A 1 98 ? -22.047 -3.312 -8.414 1 88.69 98 GLN A C 1
ATOM 720 O O . GLN A 1 98 ? -21.766 -4.512 -8.367 1 88.69 98 GLN A O 1
ATOM 725 N N . ASN A 1 99 ? -21.422 -2.367 -9.164 1 90 99 ASN A N 1
ATOM 726 C CA . ASN A 1 99 ? -20.578 -2.943 -10.211 1 90 99 ASN A CA 1
ATOM 727 C C . ASN A 1 99 ? -19.203 -2.305 -10.242 1 90 99 ASN A C 1
ATOM 729 O O . ASN A 1 99 ? -18.391 -2.605 -11.117 1 90 99 ASN A O 1
ATOM 733 N N . SER A 1 100 ? -18.969 -1.405 -9.305 1 91.94 100 SER A N 1
ATOM 734 C CA . SER A 1 100 ? -17.688 -0.7 -9.383 1 91.94 100 SER A CA 1
ATOM 735 C C . SER A 1 100 ? -17.234 -0.219 -8.016 1 91.94 100 SER A C 1
ATOM 737 O O . SER A 1 100 ? -17.969 -0.335 -7.031 1 91.94 100 SER A O 1
ATOM 739 N N . THR A 1 101 ? -16.047 0.197 -8.031 1 93.56 101 THR A N 1
ATOM 740 C CA . THR A 1 101 ? -15.461 0.84 -6.863 1 93.56 101 THR A CA 1
ATOM 741 C C . THR A 1 101 ? -14.945 2.232 -7.219 1 93.56 101 THR A C 1
ATOM 743 O O . THR A 1 101 ? -14.398 2.441 -8.305 1 93.56 101 THR A O 1
ATOM 746 N N . VAL A 1 102 ? -15.234 3.207 -6.32 1 92.69 102 VAL A N 1
ATOM 747 C CA . VAL A 1 102 ? -14.703 4.559 -6.461 1 92.69 102 VAL A CA 1
ATOM 748 C C . VAL A 1 102 ? -13.812 4.891 -5.27 1 92.69 102 VAL A C 1
ATOM 750 O O . VAL A 1 102 ? -14.141 4.562 -4.125 1 92.69 102 VAL A O 1
ATOM 753 N N . PHE A 1 103 ? -12.703 5.637 -5.613 1 93.81 103 PHE A N 1
ATOM 754 C CA . PHE A 1 103 ? -11.758 5.922 -4.543 1 93.81 103 PHE A CA 1
ATOM 755 C C . PHE A 1 103 ? -11.617 7.422 -4.324 1 93.81 103 PHE A C 1
ATOM 757 O O . PHE A 1 103 ? -11.609 8.195 -5.285 1 93.81 103 PHE A O 1
ATOM 764 N N . SER A 1 104 ? -11.594 7.816 -3.133 1 95.19 104 SER A N 1
ATOM 765 C CA . SER A 1 104 ? -11.086 9.117 -2.705 1 95.19 104 SER A CA 1
ATOM 766 C C . SER A 1 104 ? -9.797 8.969 -1.901 1 95.19 104 SER A C 1
ATOM 768 O O . SER A 1 104 ? -9.766 8.273 -0.882 1 95.19 104 SER A O 1
ATOM 770 N N . SER A 1 105 ? -8.727 9.617 -2.275 1 97 105 SER A N 1
ATOM 771 C CA . SER A 1 105 ? -7.41 9.414 -1.671 1 97 105 SER A CA 1
ATOM 772 C C . SER A 1 105 ? -6.891 10.695 -1.03 1 97 105 SER A C 1
ATOM 774 O O . SER A 1 105 ? -7.043 11.781 -1.593 1 97 105 SER A O 1
ATOM 776 N N . TYR A 1 106 ? -6.258 10.531 0.096 1 98.25 106 TYR A N 1
ATOM 777 C CA . TYR A 1 106 ? -5.707 11.641 0.862 1 98.25 106 TYR A CA 1
ATOM 778 C C . TYR A 1 106 ? -4.312 11.312 1.377 1 98.25 106 TYR A C 1
ATOM 780 O O . TYR A 1 106 ? -4.031 10.164 1.732 1 98.25 106 TYR A O 1
ATOM 788 N N . THR A 1 107 ? -3.494 12.297 1.376 1 98.31 107 THR A N 1
ATOM 789 C CA . THR A 1 107 ? -2.225 12.227 2.094 1 98.31 107 THR A CA 1
ATOM 790 C C . THR A 1 107 ? -2.205 13.203 3.26 1 98.31 107 THR A C 1
ATOM 792 O O . THR A 1 107 ? -2.236 14.422 3.057 1 98.31 107 THR A O 1
ATOM 795 N N . LEU A 1 108 ? -2.182 12.672 4.41 1 98.25 108 LEU A N 1
ATOM 796 C CA . LEU A 1 108 ? -2.219 13.508 5.605 1 98.25 108 LEU A CA 1
ATOM 797 C C . LEU A 1 108 ? -0.81 13.781 6.117 1 98.25 108 LEU A C 1
ATOM 799 O O . LEU A 1 108 ? -0.05 12.844 6.387 1 98.25 108 LEU A O 1
ATOM 803 N N . ARG A 1 109 ? -0.457 15.016 6.211 1 97 109 ARG A N 1
ATOM 804 C CA . ARG A 1 109 ? 0.778 15.461 6.844 1 97 109 ARG A CA 1
ATOM 805 C C . ARG A 1 109 ? 0.488 16.203 8.148 1 97 109 ARG A C 1
ATOM 807 O O . ARG A 1 109 ? -0.481 16.953 8.234 1 97 109 ARG A O 1
ATOM 814 N N . ILE A 1 110 ? 1.291 15.969 9.102 1 96.62 110 ILE A N 1
ATOM 815 C CA . ILE A 1 110 ? 1.044 16.578 10.406 1 96.62 110 ILE A CA 1
ATOM 816 C C . ILE A 1 110 ? 2.215 17.484 10.781 1 96.62 110 ILE A C 1
ATOM 818 O O . ILE A 1 110 ? 3.377 17.094 10.625 1 96.62 110 ILE A O 1
ATOM 822 N N . PHE A 1 111 ? 1.879 18.656 11.352 1 94.06 111 PHE A N 1
ATOM 823 C CA . PHE A 1 111 ? 2.875 19.656 11.719 1 94.06 111 PHE A CA 1
ATOM 824 C C . PHE A 1 111 ? 2.656 20.141 13.148 1 94.06 111 PHE A C 1
ATOM 826 O O . PHE A 1 111 ? 1.531 20.109 13.648 1 94.06 111 PHE A O 1
ATOM 833 N N . ARG A 1 112 ? 3.734 20.484 13.719 1 93.38 112 ARG A N 1
ATOM 834 C CA . ARG A 1 112 ? 3.629 21.141 15.016 1 93.38 112 ARG A CA 1
ATOM 835 C C . ARG A 1 112 ? 3.408 22.641 14.859 1 93.38 112 ARG A C 1
ATOM 837 O O . ARG A 1 112 ? 4.102 23.297 14.078 1 93.38 112 ARG A O 1
ATOM 844 N N . ARG A 1 113 ? 2.447 23.094 15.555 1 92.56 113 ARG A N 1
ATOM 845 C CA . ARG A 1 113 ? 2.217 24.547 15.5 1 92.56 113 ARG A CA 1
ATOM 846 C C . ARG A 1 113 ? 3.414 25.312 16.047 1 92.56 113 ARG A C 1
ATOM 848 O O . ARG A 1 113 ? 3.979 24.938 17.078 1 92.56 113 ARG A O 1
ATOM 855 N N . LEU A 1 114 ? 3.795 26.328 15.328 1 93.31 114 LEU A N 1
ATOM 856 C CA . LEU A 1 114 ? 4.879 27.188 15.797 1 93.31 114 LEU A CA 1
ATOM 857 C C . LEU A 1 114 ? 4.391 28.125 16.891 1 93.31 114 LEU A C 1
ATOM 859 O O . LEU A 1 114 ? 3.25 28.594 16.859 1 93.31 114 LEU A O 1
ATOM 863 N N . LYS A 1 115 ? 5.332 28.234 17.891 1 92.44 115 LYS A N 1
ATOM 864 C CA . LYS A 1 115 ? 4.988 29.125 18.984 1 92.44 115 LYS A CA 1
ATOM 865 C C . LYS A 1 115 ? 6.199 29.953 19.422 1 92.44 115 LYS A C 1
ATOM 867 O O . LYS A 1 115 ? 7.34 29.594 19.125 1 92.44 115 LYS A O 1
ATOM 872 N N . ASN A 1 116 ? 6.02 31.016 20.016 1 93.5 116 ASN A N 1
ATOM 873 C CA . ASN A 1 116 ? 7.012 31.812 20.703 1 93.5 116 ASN A CA 1
ATOM 874 C C . ASN A 1 116 ? 8.102 32.312 19.766 1 93.5 116 ASN A C 1
ATOM 876 O O . ASN A 1 116 ? 9.289 32.125 20.031 1 93.5 116 ASN A O 1
ATOM 880 N N . LEU A 1 117 ? 7.707 33 18.734 1 95.19 117 LEU A N 1
ATOM 881 C CA . LEU A 1 117 ? 8.703 33.625 17.891 1 95.19 117 LEU A CA 1
ATOM 882 C C . LEU A 1 117 ? 9.367 34.812 18.609 1 95.19 117 LEU A C 1
ATOM 884 O O . LEU A 1 117 ? 8.68 35.719 19.078 1 95.19 117 LEU A O 1
ATOM 888 N N . GLU A 1 118 ? 10.727 34.656 18.75 1 94.38 118 GLU A N 1
ATOM 889 C CA . GLU A 1 118 ? 11.453 35.688 19.469 1 94.38 118 GLU A CA 1
ATOM 890 C C . GLU A 1 118 ? 12.617 36.219 18.641 1 94.38 118 GLU A C 1
ATOM 892 O O . GLU A 1 118 ? 13.227 35.5 17.859 1 94.38 118 GLU A O 1
ATOM 897 N N . VAL A 1 119 ? 12.805 37.531 18.844 1 94.75 119 VAL A N 1
ATOM 898 C CA . VAL A 1 119 ? 13.961 38.188 18.234 1 94.75 119 VAL A CA 1
ATOM 899 C C . VAL A 1 119 ? 14.875 38.719 19.312 1 94.75 119 VAL A C 1
ATOM 901 O O . VAL A 1 119 ? 14.5 39.656 20.047 1 94.75 119 VAL A O 1
ATOM 904 N N . ALA A 1 120 ? 15.961 38 19.438 1 94.69 120 ALA A N 1
ATOM 905 C CA . ALA A 1 120 ? 16.984 38.531 20.328 1 94.69 120 ALA A CA 1
ATOM 906 C C . ALA A 1 120 ? 17.844 39.562 19.625 1 94.69 120 ALA A C 1
ATOM 908 O O . ALA A 1 120 ? 18.156 39.438 18.438 1 94.69 120 ALA A O 1
ATOM 909 N N . ASN A 1 121 ? 18.203 40.594 20.375 1 93.88 121 ASN A N 1
AT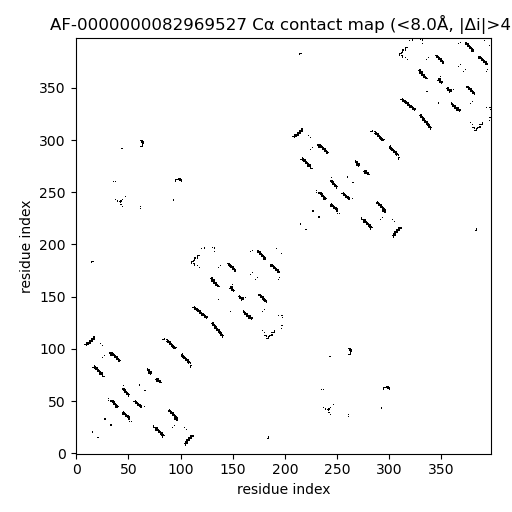OM 910 C CA . ASN A 1 121 ? 19.031 41.656 19.766 1 93.88 121 ASN A CA 1
ATOM 911 C C . ASN A 1 121 ? 20.156 42.094 20.703 1 93.88 121 ASN A C 1
ATOM 913 O O . ASN A 1 121 ? 20 42.062 21.922 1 93.88 121 ASN A O 1
ATOM 917 N N . HIS A 1 122 ? 21.281 42.25 20.047 1 92.38 122 HIS A N 1
ATOM 918 C CA . HIS A 1 122 ? 22.438 42.844 20.703 1 92.38 122 HIS A CA 1
ATOM 919 C C . HIS A 1 122 ? 22.984 44 19.875 1 92.38 122 HIS A C 1
ATOM 921 O O . HIS A 1 122 ? 23.141 43.906 18.656 1 92.38 122 HIS A O 1
ATOM 927 N N . MET A 1 123 ? 23.141 45.156 20.594 1 89.38 123 MET A N 1
ATOM 928 C CA . MET A 1 123 ? 23.656 46.281 19.844 1 89.38 123 MET A CA 1
ATOM 929 C C . MET A 1 123 ? 24.859 46.906 20.547 1 89.38 123 MET A C 1
ATOM 931 O O . MET A 1 123 ? 24.984 46.781 21.766 1 89.38 123 MET A O 1
ATOM 935 N N . TRP A 1 124 ? 25.766 47.438 19.781 1 87.25 124 TRP A N 1
ATOM 936 C CA . TRP A 1 124 ? 26.859 48.25 20.328 1 87.25 124 TRP A CA 1
ATOM 937 C C . TRP A 1 124 ? 27.203 49.406 19.406 1 87.25 124 TRP A C 1
ATOM 939 O O . TRP A 1 124 ? 26.984 49.312 18.188 1 87.25 124 TRP A O 1
ATOM 949 N N . LEU A 1 125 ? 27.609 50.469 19.969 1 86.94 125 LEU A N 1
ATOM 950 C CA . LEU A 1 125 ? 27.984 51.656 19.203 1 86.94 125 LEU A CA 1
ATOM 951 C C . LEU A 1 125 ? 29.469 51.625 18.859 1 86.94 125 LEU A C 1
ATOM 953 O O . LEU A 1 125 ? 30.312 51.438 19.734 1 86.94 125 LEU A O 1
ATOM 957 N N . SER A 1 126 ? 29.578 51.688 17.547 1 85.44 126 SER A N 1
ATOM 958 C CA . SER A 1 126 ? 30.969 51.719 17.109 1 85.44 126 SER A CA 1
ATOM 959 C C . SER A 1 126 ? 31.594 53.094 17.344 1 85.44 126 SER A C 1
ATOM 961 O O . SER A 1 126 ? 30.875 54.062 17.625 1 85.44 126 SER A O 1
ATOM 963 N N . LYS A 1 127 ? 33 53.219 17.188 1 86.19 127 LYS A N 1
ATOM 964 C CA . LYS A 1 127 ? 33.719 54.469 17.406 1 86.19 127 LYS A CA 1
ATOM 965 C C . LYS A 1 127 ? 33.281 55.531 16.406 1 86.19 127 LYS A C 1
ATOM 967 O O . LYS A 1 127 ? 33.281 56.719 16.734 1 86.19 127 LYS A O 1
ATOM 972 N N . ASN A 1 128 ? 32.812 55.062 15.312 1 85 128 ASN A N 1
ATOM 973 C CA . ASN A 1 128 ? 32.406 56 14.266 1 85 128 ASN A CA 1
ATOM 974 C C . ASN A 1 128 ? 30.984 56.469 14.43 1 85 128 ASN A C 1
ATOM 976 O O . ASN A 1 128 ? 30.469 57.25 13.625 1 85 128 ASN A O 1
ATOM 980 N N . GLY A 1 129 ? 30.281 56.094 15.492 1 81.06 129 GLY A N 1
ATOM 981 C CA . GLY A 1 129 ? 28.906 56.5 15.734 1 81.06 129 GLY A CA 1
ATOM 982 C C . GLY A 1 129 ? 27.891 55.594 15.07 1 81.06 129 GLY A C 1
ATOM 983 O O . GLY A 1 129 ? 26.688 55.875 15.125 1 81.06 129 GLY A O 1
ATOM 984 N N . THR A 1 130 ? 28.422 54.594 14.422 1 87.44 130 THR A N 1
ATOM 985 C CA . THR A 1 130 ? 27.547 53.656 13.766 1 87.44 130 THR A CA 1
ATOM 986 C C . THR A 1 130 ? 27.047 52.594 14.758 1 87.44 130 THR A C 1
ATOM 988 O O . THR A 1 130 ? 27.797 52.156 15.617 1 87.44 130 THR A O 1
ATOM 991 N N . CYS A 1 131 ? 25.719 52.406 14.664 1 90.5 131 CYS A N 1
ATOM 992 C CA . CYS A 1 131 ? 25.109 51.375 15.516 1 90.5 131 CYS A CA 1
ATOM 993 C C . CYS A 1 131 ? 25.219 50 14.875 1 90.5 131 CYS A C 1
ATOM 995 O O . CYS A 1 131 ? 24.656 49.75 13.805 1 90.5 131 CYS A O 1
ATOM 997 N N . GLU A 1 132 ? 25.938 49.094 15.523 1 91.19 132 GLU A N 1
ATOM 998 C CA . GLU A 1 132 ? 26.016 47.719 15.094 1 91.19 132 GLU A CA 1
ATOM 999 C C . GLU A 1 132 ? 24.984 46.844 15.812 1 91.19 132 GLU A C 1
ATOM 1001 O O . GLU A 1 132 ? 24.953 46.812 17.047 1 91.19 132 GLU A O 1
ATOM 1006 N N . ILE A 1 133 ? 24.109 46.219 14.969 1 93.31 133 ILE A N 1
ATOM 1007 C CA . ILE A 1 133 ? 23 45.469 15.547 1 93.31 133 ILE A CA 1
ATOM 1008 C C . ILE A 1 133 ? 23.094 44 15.141 1 93.31 133 ILE A C 1
ATOM 1010 O O . ILE A 1 133 ? 23.219 43.688 13.953 1 93.31 133 ILE A O 1
ATOM 1014 N N . HIS A 1 134 ? 23.078 43.125 16.062 1 94.44 134 HIS A N 1
ATOM 1015 C CA . HIS A 1 134 ? 22.969 41.688 15.836 1 94.44 134 HIS A CA 1
ATOM 1016 C C . HIS A 1 134 ? 21.609 41.156 16.25 1 94.44 134 HIS A C 1
ATOM 1018 O O . HIS A 1 134 ? 21.219 41.25 17.422 1 94.44 134 HIS A O 1
ATOM 1024 N N . LEU A 1 135 ? 20.906 40.625 15.234 1 94.94 135 LEU A N 1
ATOM 1025 C CA . LEU A 1 135 ? 19.578 40.062 15.484 1 94.94 135 LEU A CA 1
ATOM 1026 C C . LEU A 1 135 ? 19.578 38.562 15.344 1 94.94 135 LEU A C 1
ATOM 1028 O O . LEU A 1 135 ? 20.234 38 14.453 1 94.94 135 LEU A O 1
ATOM 1032 N N . THR A 1 136 ? 18.922 37.906 16.25 1 95 136 THR A N 1
ATOM 1033 C CA . THR A 1 136 ? 18.734 36.469 16.188 1 95 136 THR A CA 1
ATOM 1034 C C . THR A 1 136 ? 17.25 36.094 16.328 1 95 136 THR A C 1
ATOM 1036 O O . THR A 1 136 ? 16.625 36.406 17.328 1 95 136 THR A O 1
ATOM 1039 N N . CYS A 1 137 ? 16.781 35.5 15.305 1 93.81 13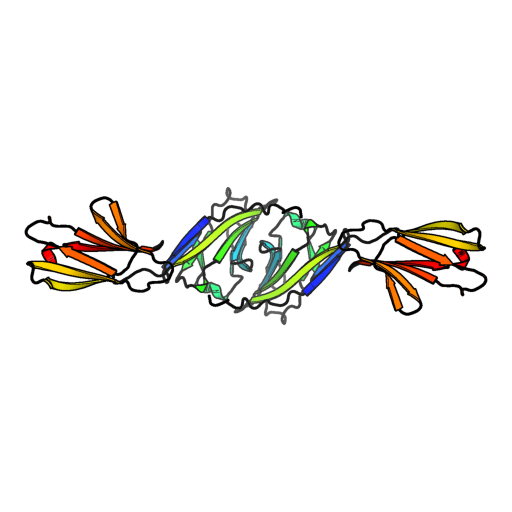7 CYS A N 1
ATOM 1040 C CA . CYS A 1 137 ? 15.391 35.062 15.281 1 93.81 137 CYS A CA 1
ATOM 1041 C C . CYS A 1 137 ? 15.281 33.594 15.664 1 93.81 137 CYS A C 1
ATOM 1043 O O . CYS A 1 137 ? 16.047 32.75 15.18 1 93.81 137 CYS A O 1
ATOM 1045 N N . SER A 1 138 ? 14.32 33.281 16.625 1 92.69 138 SER A N 1
ATOM 1046 C CA . SER A 1 138 ? 14.117 31.906 17.047 1 92.69 138 SER A CA 1
ATOM 1047 C C . SER A 1 138 ? 12.641 31.609 17.281 1 92.69 138 SER A C 1
ATOM 1049 O O . SER A 1 138 ? 11.852 32.5 17.562 1 92.69 138 SER A O 1
ATOM 1051 N N . VAL A 1 139 ? 12.289 30.344 17.047 1 92.56 139 VAL A N 1
ATOM 1052 C CA . VAL A 1 139 ? 10.906 29.922 17.234 1 92.56 139 VAL A CA 1
ATOM 1053 C C . VAL A 1 139 ? 10.867 28.531 17.891 1 92.56 139 VAL A C 1
ATOM 1055 O O . VAL A 1 139 ? 11.789 27.734 17.703 1 92.56 139 VAL A O 1
ATOM 1058 N N . ASP A 1 140 ? 9.82 28.375 18.734 1 90.94 140 ASP A N 1
ATOM 1059 C CA . ASP A 1 140 ? 9.664 27.062 19.344 1 90.94 140 ASP A CA 1
ATOM 1060 C C . ASP A 1 140 ? 9.172 26.031 18.328 1 90.94 140 ASP A C 1
ATOM 1062 O O . ASP A 1 140 ? 8.406 26.375 17.422 1 90.94 140 ASP A O 1
ATOM 1066 N N . ASN A 1 141 ? 9.562 24.719 18.5 1 84.56 141 ASN A N 1
ATOM 1067 C CA . ASN A 1 141 ? 9.148 23.594 17.688 1 84.56 141 ASN A CA 1
ATOM 1068 C C . ASN A 1 141 ? 9.672 23.703 16.25 1 84.56 141 ASN A C 1
ATOM 1070 O O . ASN A 1 141 ? 8.969 23.359 15.305 1 84.56 141 ASN A O 1
ATOM 1074 N N . MET A 1 142 ? 10.867 24.328 16.25 1 77.62 142 MET A N 1
ATOM 1075 C CA . MET A 1 142 ? 11.5 24.469 14.945 1 77.62 142 MET A CA 1
ATOM 1076 C C . MET A 1 142 ? 11.992 23.125 14.43 1 77.62 142 MET A C 1
ATOM 1078 O O . MET A 1 142 ? 12.516 22.312 15.195 1 77.62 142 MET A O 1
ATOM 1082 N N . ASN A 1 143 ? 11.562 22.781 13.352 1 76.25 143 ASN A N 1
ATOM 1083 C CA . ASN A 1 143 ? 12.133 21.609 12.727 1 76.25 143 ASN A CA 1
ATOM 1084 C C . ASN A 1 143 ? 12.648 21.906 11.32 1 76.25 143 ASN A C 1
ATOM 1086 O O . ASN A 1 143 ? 12.594 23.047 10.867 1 76.25 143 ASN A O 1
ATOM 1090 N N . ASP A 1 144 ? 13.391 20.906 10.789 1 66.12 144 ASP A N 1
ATOM 1091 C CA . ASP A 1 144 ? 14.055 21.062 9.5 1 66.12 144 ASP A CA 1
ATOM 1092 C C . ASP A 1 144 ? 13.078 21.547 8.43 1 66.12 144 ASP A C 1
ATOM 1094 O O . ASP A 1 144 ? 13.492 22.109 7.414 1 66.12 144 ASP A O 1
ATOM 1098 N N . ASN A 1 145 ? 11.914 21.469 8.75 1 63.19 145 ASN A N 1
ATOM 1099 C CA . ASN A 1 145 ? 10.922 21.812 7.742 1 63.19 145 ASN A CA 1
ATOM 1100 C C . ASN A 1 145 ? 10.484 23.281 7.859 1 63.19 145 ASN A C 1
ATOM 1102 O O . ASN A 1 145 ? 9.773 23.781 6.992 1 63.19 145 ASN A O 1
ATOM 1106 N N . ASN A 1 146 ? 10.938 23.859 8.852 1 66.94 146 ASN A N 1
ATOM 1107 C CA . ASN A 1 146 ? 10.477 25.234 9.062 1 66.94 146 ASN A CA 1
ATOM 1108 C C . ASN A 1 146 ? 11.406 26.25 8.414 1 66.94 146 ASN A C 1
ATOM 1110 O O . ASN A 1 146 ? 12.625 26.047 8.398 1 66.94 146 ASN A O 1
ATOM 1114 N N . LEU A 1 147 ? 10.812 27.156 7.758 1 79 147 LEU A N 1
ATOM 1115 C CA . LEU A 1 147 ? 11.555 28.203 7.07 1 79 147 LEU A CA 1
ATOM 1116 C C . LEU A 1 147 ? 11.586 29.484 7.91 1 79 147 LEU A C 1
ATOM 1118 O O . LEU A 1 147 ? 10.539 30.047 8.227 1 79 147 LEU A O 1
ATOM 1122 N N . LEU A 1 148 ? 12.766 29.703 8.547 1 89.69 148 LEU A N 1
ATOM 1123 C CA . LEU A 1 148 ? 12.961 31 9.172 1 89.69 148 LEU A CA 1
ATOM 1124 C C . LEU A 1 148 ? 13.57 32 8.195 1 89.69 148 LEU A C 1
ATOM 1126 O O . LEU A 1 148 ? 14.484 31.656 7.441 1 89.69 148 LEU A O 1
ATOM 1130 N N . ARG A 1 149 ? 13.008 33.219 8.141 1 92.88 149 ARG A N 1
ATOM 1131 C CA . ARG A 1 149 ? 13.539 34.219 7.223 1 92.88 149 ARG A CA 1
ATOM 1132 C C . ARG A 1 149 ? 13.328 35.625 7.758 1 92.88 149 ARG A C 1
ATOM 1134 O O . ARG A 1 149 ? 12.461 35.844 8.602 1 92.88 149 ARG A O 1
ATOM 1141 N N . TRP A 1 150 ? 14.195 36.5 7.246 1 94.88 150 TRP A N 1
ATOM 1142 C CA . TRP A 1 150 ? 14.008 37.938 7.488 1 94.88 150 TRP A CA 1
ATOM 1143 C C . TRP A 1 150 ? 13.461 38.625 6.246 1 94.88 150 TRP A C 1
ATOM 1145 O O . TRP A 1 150 ? 13.922 38.375 5.133 1 94.88 150 TRP A O 1
ATOM 1155 N N . GLU A 1 151 ? 12.383 39.25 6.473 1 94.19 151 GLU A N 1
ATOM 1156 C CA . GLU A 1 151 ? 11.836 40.094 5.402 1 94.19 151 GLU A CA 1
ATOM 1157 C C . GLU A 1 151 ? 12.141 41.562 5.637 1 94.19 151 GLU A C 1
ATOM 1159 O O . GLU A 1 151 ? 11.828 42.094 6.699 1 94.19 151 GLU A O 1
ATOM 1164 N N . VAL A 1 152 ? 12.781 42.094 4.637 1 88.31 152 VAL A N 1
ATOM 1165 C CA . VAL A 1 152 ? 13.203 43.469 4.734 1 88.31 152 VAL A CA 1
ATOM 1166 C C . VAL A 1 152 ? 12.523 44.312 3.646 1 88.31 152 VAL A C 1
ATOM 1168 O O . VAL A 1 152 ? 11.906 43.75 2.734 1 88.31 152 VAL A O 1
ATOM 1171 N N . ALA A 1 153 ? 12.609 45.594 3.729 1 80.94 153 ALA A N 1
ATOM 1172 C CA . ALA A 1 153 ? 12.039 46.469 2.709 1 80.94 153 ALA A CA 1
ATOM 1173 C C . ALA A 1 153 ? 12.578 46.125 1.324 1 80.94 153 ALA A C 1
ATOM 1175 O O . ALA A 1 153 ? 13.703 45.625 1.192 1 80.94 153 ALA A O 1
ATOM 1176 N N . GLY A 1 154 ? 11.812 46.312 0.318 1 82.12 154 GLY A N 1
ATOM 1177 C CA . GLY A 1 154 ? 12.203 46.094 -1.064 1 82.12 154 GLY A CA 1
ATOM 1178 C C . GLY A 1 154 ? 11.992 44.656 -1.51 1 82.12 154 GLY A C 1
ATOM 1179 O O . GLY A 1 154 ? 12.602 44.219 -2.484 1 82.12 154 GLY A O 1
ATOM 1180 N N . ASN A 1 155 ? 11.383 43.844 -0.769 1 85.5 155 ASN A N 1
ATOM 1181 C CA . ASN A 1 155 ? 11.07 42.438 -1.076 1 85.5 155 ASN A CA 1
ATOM 1182 C C . ASN A 1 155 ? 12.305 41.562 -0.962 1 85.5 155 ASN A C 1
ATOM 1184 O O . ASN A 1 155 ? 12.5 40.656 -1.774 1 85.5 155 ASN A O 1
ATOM 1188 N N . ILE A 1 156 ? 13.188 42.094 -0.098 1 88.38 156 ILE A N 1
ATOM 1189 C CA . ILE A 1 156 ? 14.391 41.312 0.15 1 88.38 156 ILE A CA 1
ATOM 1190 C C . ILE A 1 156 ? 14.117 40.312 1.262 1 88.38 156 ILE A C 1
ATOM 1192 O O . ILE A 1 156 ? 13.57 40.656 2.307 1 88.38 156 ILE A O 1
ATOM 1196 N N . THR A 1 157 ? 14.406 39.031 0.885 1 92.38 157 THR A N 1
ATOM 1197 C CA . THR A 1 157 ? 14.25 37.969 1.867 1 92.38 157 THR A CA 1
ATOM 1198 C C . THR A 1 157 ? 15.594 37.312 2.174 1 92.38 157 THR A C 1
ATOM 1200 O O . THR A 1 157 ? 16.359 37 1.261 1 92.38 157 THR A O 1
ATOM 1203 N N . ILE A 1 158 ? 15.891 37.188 3.512 1 90.69 158 ILE A N 1
ATOM 1204 C CA . ILE A 1 158 ? 17.125 36.531 3.967 1 90.69 158 ILE A CA 1
ATOM 1205 C C . ILE A 1 158 ? 16.781 35.25 4.699 1 90.69 158 ILE A C 1
ATOM 1207 O O . ILE A 1 158 ? 16.078 35.281 5.715 1 90.69 158 ILE A O 1
ATOM 1211 N N . HIS A 1 159 ? 17.344 34.094 4.16 1 89.31 159 HIS A N 1
ATOM 1212 C CA . HIS A 1 159 ? 17.016 32.812 4.738 1 89.31 159 HIS A CA 1
ATOM 1213 C C . HIS A 1 159 ? 18.062 32.375 5.77 1 89.31 159 HIS A C 1
ATOM 1215 O O . HIS A 1 159 ? 18.797 31.422 5.559 1 89.31 159 HIS A O 1
ATOM 1221 N N . GLU A 1 160 ? 18.188 33.188 6.84 1 88.06 160 GLU A N 1
ATOM 1222 C CA . GLU A 1 160 ? 19.047 32.906 7.984 1 88.06 160 GLU A CA 1
ATOM 1223 C C . GLU A 1 160 ? 18.375 33.344 9.289 1 88.06 160 GLU A C 1
ATOM 1225 O O . GLU A 1 160 ? 17.484 34.188 9.289 1 88.06 160 GLU A O 1
ATOM 1230 N N . ALA A 1 161 ? 18.844 32.719 10.344 1 89.69 161 ALA A N 1
ATOM 1231 C CA . ALA A 1 161 ? 18.281 33.062 11.641 1 89.69 161 ALA A CA 1
ATOM 1232 C C . ALA A 1 161 ? 18.953 34.344 12.188 1 89.69 161 ALA A C 1
ATOM 1234 O O . ALA A 1 161 ? 18.297 35.125 12.867 1 89.69 161 ALA A O 1
ATOM 1235 N N . ASN A 1 162 ? 20.188 34.469 11.82 1 93.25 162 ASN A N 1
ATOM 1236 C CA . ASN A 1 162 ? 20.984 35.594 12.336 1 93.25 162 ASN A CA 1
ATOM 1237 C C . ASN A 1 162 ? 21.141 36.688 11.297 1 93.25 162 ASN A C 1
ATOM 1239 O O . ASN A 1 162 ? 21.344 36.406 10.117 1 93.25 162 ASN A O 1
ATOM 1243 N N . LEU A 1 163 ? 20.969 37.906 11.758 1 93 163 LEU A N 1
ATOM 1244 C CA . LEU A 1 163 ? 21.141 39.062 10.891 1 93 163 LEU A CA 1
ATOM 1245 C C . LEU A 1 163 ? 21.984 40.125 11.562 1 93 163 LEU A C 1
ATOM 1247 O O . LEU A 1 163 ? 21.75 40.469 12.727 1 93 163 LEU A O 1
ATOM 1251 N N . THR A 1 164 ? 22.984 40.5 10.891 1 92.62 164 THR A N 1
ATOM 1252 C CA . THR A 1 164 ? 23.812 41.594 11.383 1 92.62 164 THR A CA 1
ATOM 1253 C C . THR A 1 164 ? 23.609 42.844 10.531 1 92.62 164 THR A C 1
ATOM 1255 O O . THR A 1 164 ? 23.672 42.781 9.305 1 92.62 164 THR A O 1
ATOM 1258 N N . LEU A 1 165 ? 23.406 43.938 11.297 1 90.31 165 LEU A N 1
ATOM 1259 C CA . LEU A 1 165 ? 23.141 45.188 10.602 1 90.31 165 LEU A CA 1
ATOM 1260 C C . LEU A 1 165 ? 24.031 46.312 11.109 1 90.31 165 LEU A C 1
ATOM 1262 O O . LEU A 1 165 ? 24.484 46.25 12.258 1 90.31 165 LEU A O 1
ATOM 1266 N N . SER A 1 166 ? 24.375 47.125 10.203 1 88.56 166 SER A N 1
ATOM 1267 C CA . SER A 1 166 ? 25.031 48.406 10.547 1 88.56 166 SER A CA 1
ATOM 1268 C C . SER A 1 166 ? 24.141 49.594 10.188 1 88.56 166 SER A C 1
ATOM 1270 O O . SER A 1 166 ? 23.766 49.75 9.031 1 88.56 166 SER A O 1
ATOM 1272 N N . TRP A 1 167 ? 23.875 50.375 11.242 1 88.56 167 TRP A N 1
ATOM 1273 C CA . TRP A 1 167 ? 22.938 51.5 11.039 1 88.56 167 TRP A CA 1
ATOM 1274 C C . TRP A 1 167 ? 23.531 52.812 11.539 1 88.56 167 TRP A C 1
ATOM 1276 O O . TRP A 1 167 ? 23.969 52.906 12.688 1 88.56 167 TRP A O 1
ATOM 1286 N N . ASP A 1 168 ? 23.562 53.719 10.656 1 85.19 168 ASP A N 1
ATOM 1287 C CA . ASP A 1 168 ? 23.984 55.062 11.008 1 85.19 168 ASP A CA 1
ATOM 1288 C C . ASP A 1 168 ? 22.766 56 11.109 1 85.19 168 ASP A C 1
ATOM 1290 O O . ASP A 1 168 ? 22.172 56.344 10.094 1 85.19 168 ASP A O 1
ATOM 1294 N N . PRO A 1 169 ? 22.469 56.406 12.289 1 78.62 169 PRO A N 1
ATOM 1295 C CA . PRO A 1 169 ? 21.266 57.219 12.484 1 78.62 169 PRO A CA 1
ATOM 1296 C C . PRO A 1 169 ? 21.328 58.562 11.727 1 78.62 169 PRO A C 1
ATOM 1298 O O . PRO A 1 169 ? 20.281 59.188 11.492 1 78.62 169 PRO A O 1
ATOM 1301 N N . ARG A 1 170 ? 22.516 58.906 11.352 1 82.06 170 ARG A N 1
ATOM 1302 C CA . ARG A 1 170 ? 22.656 60.188 10.672 1 82.06 170 ARG A CA 1
ATOM 1303 C C . ARG A 1 170 ? 22.406 60.062 9.172 1 82.06 170 ARG A C 1
ATOM 1305 O O . ARG A 1 170 ? 21.953 61 8.531 1 82.06 170 ARG A O 1
ATOM 1312 N N . GLU A 1 171 ? 22.641 58.906 8.648 1 77.56 171 GLU A N 1
ATOM 1313 C CA . GLU A 1 171 ? 22.656 58.75 7.195 1 77.56 171 GLU A CA 1
ATOM 1314 C C . GLU A 1 171 ? 21.547 57.812 6.719 1 77.56 171 GLU A C 1
ATOM 1316 O O . GLU A 1 171 ? 21.031 57.969 5.609 1 77.56 171 GLU A O 1
ATOM 1321 N N . SER A 1 172 ? 21.234 56.969 7.652 1 72.81 172 SER A N 1
ATOM 1322 C CA . SER A 1 172 ? 20.344 55.938 7.176 1 72.81 172 SER A CA 1
ATOM 1323 C C . SER A 1 172 ? 18.922 56.125 7.68 1 72.81 172 SER A C 1
ATOM 1325 O O . SER A 1 172 ? 18.719 56.594 8.812 1 72.81 172 SER A O 1
ATOM 1327 N N . GLY A 1 173 ? 17.984 55.938 6.844 1 80.88 173 GLY A N 1
ATOM 1328 C CA . GLY A 1 173 ? 16.594 55.938 7.273 1 80.88 173 GLY A CA 1
ATOM 1329 C C . GLY A 1 173 ? 16.203 54.719 8.094 1 80.88 173 GLY A C 1
ATOM 1330 O O . GLY A 1 173 ? 16.922 53.719 8.109 1 80.88 173 GLY A O 1
ATOM 1331 N N . GLU A 1 174 ? 15.203 54.938 8.883 1 84.19 174 GLU A N 1
ATOM 1332 C CA . GLU A 1 174 ? 14.68 53.844 9.664 1 84.19 174 GLU A CA 1
ATOM 1333 C C . GLU A 1 174 ? 14.203 52.719 8.758 1 84.19 174 GLU A C 1
ATOM 1335 O O . GLU A 1 174 ? 13.594 52.969 7.711 1 84.19 174 GLU A O 1
ATOM 1340 N N . GLU A 1 175 ? 14.664 51.5 9.117 1 86.06 175 GLU A N 1
ATOM 1341 C CA . GLU A 1 175 ? 14.234 50.312 8.383 1 86.06 175 GLU A CA 1
ATOM 1342 C C . GLU A 1 175 ? 13.664 49.281 9.328 1 86.06 175 GLU A C 1
ATOM 1344 O O . GLU A 1 175 ? 14.117 49.125 10.461 1 86.06 175 GLU A O 1
ATOM 1349 N N . GLU A 1 176 ? 12.641 48.656 8.828 1 91.81 176 GLU A N 1
ATOM 1350 C CA . GLU A 1 176 ? 12.008 47.594 9.609 1 91.81 176 GLU A CA 1
ATOM 1351 C C . GLU A 1 176 ? 12.422 46.219 9.102 1 91.81 176 GLU A C 1
ATOM 1353 O O . GLU A 1 176 ? 12.477 45.969 7.891 1 91.81 176 GLU A O 1
ATOM 1358 N N . TYR A 1 177 ? 12.758 45.438 10.062 1 93.25 177 TYR A N 1
ATOM 1359 C CA . TYR A 1 177 ? 13.102 44.062 9.773 1 93.25 177 TYR A CA 1
ATOM 1360 C C . TYR A 1 177 ? 12.117 43.094 10.43 1 93.25 177 TYR A C 1
ATOM 1362 O O . TYR A 1 177 ? 11.875 43.188 11.641 1 93.25 177 TYR A O 1
ATOM 1370 N N . THR A 1 178 ? 11.531 42.219 9.523 1 95.12 178 THR A N 1
ATOM 1371 C CA . THR A 1 178 ? 10.523 41.312 10.039 1 95.12 178 THR A CA 1
ATOM 1372 C C . THR A 1 178 ? 11.016 39.875 9.969 1 95.12 178 THR A C 1
ATOM 1374 O O . THR A 1 178 ? 11.359 39.375 8.883 1 95.12 178 THR A O 1
ATOM 1377 N N . CYS A 1 179 ? 11.055 39.25 11.141 1 95.69 179 CYS A N 1
ATOM 1378 C CA . CYS A 1 179 ? 11.344 37.812 11.18 1 95.69 179 CYS A CA 1
ATOM 1379 C C . CYS A 1 179 ? 10.07 37 10.984 1 95.69 179 CYS A C 1
ATOM 1381 O O . CYS A 1 179 ? 9.055 37.25 11.641 1 95.69 179 CYS A O 1
ATOM 1383 N N . VAL A 1 180 ? 10.125 36.031 10.023 1 94.81 180 VAL A N 1
ATOM 1384 C CA . VAL A 1 180 ? 8.953 35.25 9.719 1 94.81 180 VAL A CA 1
ATOM 1385 C C . VAL A 1 180 ? 9.273 33.75 9.883 1 94.81 180 VAL A C 1
ATOM 1387 O O . VAL A 1 180 ? 10.281 33.281 9.367 1 94.81 180 VAL A O 1
ATOM 1390 N N . ALA A 1 181 ? 8.492 33.062 10.648 1 93.25 181 ALA A N 1
ATOM 1391 C CA . ALA A 1 181 ? 8.516 31.609 10.766 1 93.25 181 ALA A CA 1
ATOM 1392 C C . ALA A 1 181 ? 7.223 30.984 10.25 1 93.25 181 ALA A C 1
ATOM 1394 O O . ALA A 1 181 ? 6.129 31.391 10.648 1 93.25 181 ALA A O 1
ATOM 1395 N N . GLU A 1 182 ? 7.422 29.969 9.352 1 92.06 182 GLU A N 1
ATOM 1396 C CA . GLU A 1 182 ? 6.188 29.469 8.758 1 92.06 182 GLU A CA 1
ATOM 1397 C C . GLU A 1 182 ? 6.293 27.969 8.461 1 92.06 182 GLU A C 1
ATOM 1399 O O . GLU A 1 182 ? 7.359 27.484 8.094 1 92.06 182 GLU A O 1
ATOM 1404 N N . ASN A 1 183 ? 5.266 27.312 8.695 1 91.88 183 ASN A N 1
ATOM 1405 C CA . ASN A 1 183 ? 5.023 25.953 8.188 1 91.88 183 ASN A CA 1
ATOM 1406 C C . ASN A 1 183 ? 3.59 25.797 7.688 1 91.88 183 ASN A C 1
ATOM 1408 O O . ASN A 1 183 ? 2.801 26.734 7.734 1 91.88 183 ASN A O 1
ATOM 1412 N N . PRO A 1 184 ? 3.193 24.781 7.137 1 92.75 184 PRO A N 1
ATOM 1413 C CA . PRO A 1 184 ? 1.902 24.656 6.457 1 92.75 184 PRO A CA 1
ATOM 1414 C C . PRO A 1 184 ? 0.72 24.938 7.383 1 92.75 184 PRO A C 1
ATOM 1416 O O . PRO A 1 184 ? -0.376 25.25 6.906 1 92.75 184 PRO A O 1
ATOM 1419 N N . VAL A 1 185 ? 0.912 24.953 8.734 1 93.81 185 VAL A N 1
ATOM 1420 C CA . VAL A 1 185 ? -0.25 25.125 9.602 1 93.81 185 VAL A CA 1
ATOM 1421 C C . VAL A 1 185 ? -0.124 26.438 10.391 1 93.81 185 VAL A C 1
ATOM 1423 O O . VAL A 1 185 ? -1.085 26.875 11.016 1 93.81 185 VAL A O 1
ATOM 1426 N N . THR A 1 186 ? 1.081 27.047 10.453 1 93.94 186 THR A N 1
ATOM 1427 C CA . THR A 1 186 ? 1.261 28.266 11.25 1 93.94 186 THR A CA 1
ATOM 1428 C C . THR A 1 186 ? 2.195 29.234 10.547 1 93.94 186 THR A C 1
ATOM 1430 O O . THR A 1 186 ? 3.158 28.828 9.898 1 93.94 186 THR A O 1
ATOM 1433 N N . LYS A 1 187 ? 1.944 30.484 10.562 1 93.75 187 LYS A N 1
ATOM 1434 C CA . LYS A 1 187 ? 2.824 31.578 10.164 1 93.75 187 LYS A CA 1
ATOM 1435 C C . LYS A 1 187 ? 2.924 32.625 11.258 1 93.75 187 LYS A C 1
ATOM 1437 O O . LYS A 1 187 ? 1.91 33.188 11.695 1 93.75 187 LYS A O 1
ATOM 1442 N N . LEU A 1 188 ? 4.148 32.812 11.766 1 95.25 188 LEU A N 1
ATOM 1443 C CA . LEU A 1 188 ? 4.402 33.844 12.781 1 95.25 188 LEU A CA 1
ATOM 1444 C C . LEU A 1 188 ? 5.316 34.938 12.242 1 95.25 188 LEU A C 1
ATOM 1446 O O . LEU A 1 188 ? 6.152 34.688 11.367 1 95.25 188 LEU A O 1
ATOM 1450 N N . SER A 1 189 ? 5.141 36.094 12.703 1 95.12 189 SER A N 1
ATOM 1451 C CA . SER A 1 189 ? 6.027 37.188 12.312 1 95.12 189 SER A CA 1
ATOM 1452 C C . SER A 1 189 ? 6.25 38.156 13.461 1 95.12 189 SER A C 1
ATOM 1454 O O . SER A 1 189 ? 5.383 38.312 14.32 1 95.12 189 SER A O 1
ATOM 1456 N N . PHE A 1 190 ? 7.426 38.75 13.531 1 95.69 190 PHE A N 1
ATOM 1457 C CA . PHE A 1 190 ? 7.816 39.75 14.516 1 95.69 190 PHE A CA 1
ATOM 1458 C C . PHE A 1 190 ? 8.719 40.812 13.883 1 95.69 190 PHE A C 1
ATOM 1460 O O . PHE A 1 190 ? 9.734 40.469 13.266 1 95.69 190 PHE A O 1
ATOM 1467 N N . SER A 1 191 ? 8.336 42 14.039 1 94.25 191 SER A N 1
ATOM 1468 C CA . SER A 1 191 ? 9.078 43.062 13.375 1 94.25 191 SER A CA 1
ATOM 1469 C C . SER A 1 191 ? 9.852 43.906 14.383 1 94.25 191 SER A C 1
ATOM 1471 O O . SER A 1 191 ? 9.391 44.125 15.508 1 94.25 191 SER A O 1
ATOM 1473 N N . VAL A 1 192 ? 11.07 44.312 13.977 1 93.06 192 VAL A N 1
ATOM 1474 C CA . VAL A 1 192 ? 11.891 45.219 14.75 1 93.06 192 VAL A CA 1
ATOM 1475 C C . VAL A 1 192 ? 12.375 46.375 13.852 1 93.06 192 VAL A C 1
ATOM 1477 O O . VAL A 1 192 ? 12.5 46.219 12.641 1 93.06 192 VAL A O 1
ATOM 1480 N N . SER A 1 193 ? 12.562 47.5 14.438 1 91.75 193 SER A N 1
ATOM 1481 C CA . SER A 1 193 ? 13.086 48.625 13.695 1 91.75 193 SER A CA 1
ATOM 1482 C C . SER A 1 193 ? 14.469 49.031 14.195 1 91.75 193 SER A C 1
ATOM 1484 O O . SER A 1 193 ? 14.773 48.875 15.383 1 91.75 193 SER A O 1
ATOM 1486 N N . THR A 1 194 ? 15.336 49.469 13.227 1 87.5 194 THR A N 1
ATOM 1487 C CA . THR A 1 194 ? 16.688 49.875 13.594 1 87.5 194 THR A CA 1
ATOM 1488 C C . THR A 1 194 ? 16.625 51.031 14.602 1 87.5 194 THR A C 1
ATOM 1490 O O . THR A 1 194 ? 17.453 51.094 15.523 1 87.5 194 THR A O 1
ATOM 1493 N N . TRP A 1 195 ? 15.68 51.875 14.477 1 85.25 195 TRP A N 1
ATOM 1494 C CA . TRP A 1 195 ? 15.547 53.031 15.367 1 85.25 195 TRP A CA 1
ATOM 1495 C C . TRP A 1 195 ? 15.242 52.562 16.797 1 85.25 195 TRP A C 1
ATOM 1497 O O . TRP A 1 195 ? 15.836 53.062 17.75 1 85.25 195 TRP A O 1
ATOM 1507 N N . SER A 1 196 ? 14.438 51.594 16.906 1 85.44 196 SER A N 1
ATOM 1508 C CA . SER A 1 196 ? 14.039 51.125 18.234 1 85.44 196 SER A CA 1
ATOM 1509 C C . SER A 1 196 ? 15.164 50.375 18.922 1 85.44 196 SER A C 1
ATOM 1511 O O . SER A 1 196 ? 15.258 50.344 20.141 1 85.44 196 SER A O 1
ATOM 1513 N N . LEU A 1 197 ? 16.062 49.812 18.156 1 86.31 197 LEU A N 1
ATOM 1514 C CA . LEU A 1 197 ? 17.125 48.969 18.688 1 86.31 197 LEU A CA 1
ATOM 1515 C C . LEU A 1 197 ? 18.312 49.812 19.125 1 86.31 197 LEU A C 1
ATOM 1517 O O . LEU A 1 197 ? 18.984 49.5 20.109 1 86.31 197 LEU A O 1
ATOM 1521 N N . CYS A 1 198 ? 18.641 50.906 18.375 1 83.56 198 CYS A N 1
ATOM 1522 C CA . CYS A 1 198 ? 19.828 51.719 18.656 1 83.56 198 CYS A CA 1
ATOM 1523 C C . CYS A 1 198 ? 19.484 52.906 19.562 1 83.56 198 CYS A C 1
ATOM 1525 O O . CYS A 1 198 ? 20.344 53.719 19.875 1 83.56 198 CYS A O 1
ATOM 1527 N N . LYS A 1 199 ? 18.312 52.875 20.141 1 72.75 199 LYS A N 1
ATOM 1528 C CA . LYS A 1 199 ? 18.078 54 21.047 1 72.75 199 LYS A CA 1
ATOM 1529 C C . LYS A 1 199 ? 18.844 53.812 22.359 1 72.75 199 LYS A C 1
ATOM 1531 O O . LYS A 1 199 ? 19.109 52.688 22.781 1 72.75 199 LYS A O 1
ATOM 1536 N N . GLY B 1 1 ? 17.312 10.508 10.078 1 21.27 1 GLY B N 1
ATOM 1537 C CA . GLY B 1 1 ? 16.094 9.93 9.523 1 21.27 1 GLY B CA 1
ATOM 1538 C C . GLY B 1 1 ? 15.75 8.578 10.109 1 21.27 1 GLY B C 1
ATOM 1539 O O . GLY B 1 1 ? 16.484 7.605 9.922 1 21.27 1 GLY B O 1
ATOM 1540 N N . ASN B 1 2 ? 15.078 8.555 11.312 1 25.62 2 ASN B N 1
ATOM 1541 C CA . ASN B 1 2 ? 14.641 7.363 12.031 1 25.62 2 ASN B CA 1
ATOM 1542 C C . ASN B 1 2 ? 13.789 6.457 11.148 1 25.62 2 ASN B C 1
ATOM 1544 O O . ASN B 1 2 ? 12.766 6.891 10.602 1 25.62 2 ASN B O 1
ATOM 1548 N N . THR B 1 3 ? 14.359 5.508 10.469 1 27.31 3 THR B N 1
ATOM 1549 C CA . THR B 1 3 ? 13.75 4.406 9.734 1 27.31 3 THR B CA 1
ATOM 1550 C C . THR B 1 3 ? 12.719 3.686 10.602 1 27.31 3 THR B C 1
ATOM 1552 O O . THR B 1 3 ? 13.07 3.047 11.594 1 27.31 3 THR B O 1
ATOM 1555 N N . ALA B 1 4 ? 11.578 4.375 10.844 1 32.97 4 ALA B N 1
ATOM 1556 C CA . ALA B 1 4 ? 10.5 3.572 11.414 1 32.97 4 ALA B CA 1
ATOM 1557 C C . ALA B 1 4 ? 10.523 2.148 10.867 1 32.97 4 ALA B C 1
ATOM 1559 O O . ALA B 1 4 ? 10.531 1.944 9.648 1 32.97 4 ALA B O 1
ATOM 1560 N N . SER B 1 5 ? 11.047 1.224 11.562 1 32.09 5 SER B N 1
ATOM 1561 C CA . SER B 1 5 ? 11.023 -0.219 11.344 1 32.09 5 SER B CA 1
ATOM 1562 C C . SER B 1 5 ? 9.617 -0.707 11.023 1 32.09 5 SER B C 1
ATOM 1564 O O . SER B 1 5 ? 8.734 -0.687 11.883 1 32.09 5 SER B O 1
ATOM 1566 N N . GLN B 1 6 ? 8.953 -0.271 9.945 1 34.59 6 GLN B N 1
ATOM 1567 C CA . GLN B 1 6 ? 7.785 -1.048 9.531 1 34.59 6 GLN B CA 1
ATOM 1568 C C . GLN B 1 6 ? 8.008 -2.539 9.781 1 34.59 6 GLN B C 1
ATOM 1570 O O . GLN B 1 6 ? 8.961 -3.123 9.266 1 34.59 6 GLN B O 1
ATOM 1575 N N . ALA B 1 7 ? 7.781 -3.002 10.859 1 36.84 7 ALA B N 1
ATOM 1576 C CA . ALA B 1 7 ? 7.766 -4.445 11.078 1 36.84 7 ALA B CA 1
ATOM 1577 C C . ALA B 1 7 ? 7.34 -5.191 9.82 1 36.84 7 ALA B C 1
ATOM 1579 O O . ALA B 1 7 ? 6.211 -5.035 9.352 1 36.84 7 ALA B O 1
ATOM 1580 N N . SER B 1 8 ? 8.039 -5.387 8.781 1 45.78 8 SER B N 1
ATOM 1581 C CA . SER B 1 8 ? 7.973 -6.277 7.625 1 45.78 8 SER B CA 1
ATOM 1582 C C . SER B 1 8 ? 7.359 -7.621 7.996 1 45.78 8 SER B C 1
ATOM 1584 O O . SER B 1 8 ? 7.992 -8.43 8.688 1 45.78 8 SER B O 1
ATOM 1586 N N . SER B 1 9 ? 6.145 -7.652 8.516 1 56.81 9 SER B N 1
ATOM 1587 C CA . SER B 1 9 ? 5.625 -9.016 8.633 1 56.81 9 SER B CA 1
ATOM 1588 C C . SER B 1 9 ? 5.965 -9.844 7.398 1 56.81 9 SER B C 1
ATOM 1590 O O . SER B 1 9 ? 5.949 -9.328 6.277 1 56.81 9 SER B O 1
ATOM 1592 N N . THR B 1 10 ? 6.781 -10.75 7.473 1 81.12 10 THR B N 1
ATOM 1593 C CA . THR B 1 10 ? 7.254 -11.672 6.445 1 81.12 10 THR B CA 1
ATOM 1594 C C . THR B 1 10 ? 6.086 -12.219 5.633 1 81.12 10 THR B C 1
ATOM 1596 O O . THR B 1 10 ? 5.098 -12.695 6.199 1 81.12 10 THR B O 1
ATOM 1599 N N . SER B 1 11 ? 5.852 -11.711 4.473 1 92.69 11 SER B N 1
ATOM 1600 C CA . SER B 1 11 ? 4.84 -12.172 3.531 1 92.69 11 SER B CA 1
ATOM 1601 C C . SER B 1 11 ? 5.18 -13.562 3 1 92.69 11 SER B C 1
ATOM 1603 O O . SER B 1 11 ? 6.34 -13.852 2.697 1 92.69 11 SER B O 1
ATOM 1605 N N . LEU B 1 12 ? 4.242 -14.516 3.113 1 95.94 12 LEU B N 1
ATOM 1606 C CA . LEU B 1 12 ? 4.402 -15.836 2.518 1 95.94 12 LEU B CA 1
ATOM 1607 C C . LEU B 1 12 ? 4.324 -15.758 0.996 1 95.94 12 LEU B C 1
ATOM 1609 O O . LEU B 1 12 ? 3.35 -15.242 0.446 1 95.94 12 LEU B O 1
ATOM 1613 N N . MET B 1 13 ? 5.359 -16.172 0.377 1 96.94 13 MET B N 1
ATOM 1614 C CA . MET B 1 13 ? 5.355 -16.203 -1.083 1 96.94 13 MET B CA 1
ATOM 1615 C C . MET B 1 13 ? 4.535 -17.375 -1.609 1 96.94 13 MET B C 1
ATOM 1617 O O . MET B 1 13 ? 4.727 -18.516 -1.179 1 96.94 13 MET B O 1
ATOM 1621 N N . VAL B 1 14 ? 3.621 -17.078 -2.48 1 97.44 14 VAL B N 1
ATOM 1622 C CA . VAL B 1 14 ? 2.764 -18.094 -3.082 1 97.44 14 VAL B CA 1
ATOM 1623 C C . VAL B 1 14 ? 2.887 -18.047 -4.602 1 97.44 14 VAL B C 1
ATOM 1625 O O . VAL B 1 14 ? 2.781 -16.969 -5.203 1 97.44 14 VAL B O 1
ATOM 1628 N N . ASN B 1 15 ? 3.186 -19.234 -5.242 1 96.56 15 ASN B N 1
ATOM 1629 C CA . ASN B 1 15 ? 3.27 -19.328 -6.695 1 96.56 15 ASN B CA 1
ATOM 1630 C C . ASN B 1 15 ? 2.002 -19.938 -7.293 1 96.56 15 ASN B C 1
ATOM 1632 O O . ASN B 1 15 ? 1.526 -20.969 -6.832 1 96.56 15 ASN B O 1
ATOM 1636 N N . GLY B 1 16 ? 1.439 -19.172 -8.234 1 97.44 16 GLY B N 1
ATOM 1637 C CA . GLY B 1 16 ? 0.285 -19.672 -8.961 1 97.44 16 GLY B CA 1
ATOM 1638 C C . GLY B 1 16 ? 0.538 -19.828 -10.453 1 97.44 16 GLY B C 1
ATOM 1639 O O . GLY B 1 16 ? 1.461 -19.219 -11 1 97.44 16 GLY B O 1
ATOM 1640 N N . ALA B 1 17 ? -0.225 -20.703 -11.07 1 96.38 17 ALA B N 1
ATOM 1641 C CA . ALA B 1 17 ? -0.155 -20.906 -12.516 1 96.38 17 ALA B CA 1
ATOM 1642 C C . ALA B 1 17 ? -1.319 -20.219 -13.219 1 96.38 17 ALA B C 1
ATOM 1644 O O . ALA B 1 17 ? -2.455 -20.25 -12.742 1 96.38 17 ALA B O 1
ATOM 1645 N N . LEU B 1 18 ? -0.98 -19.656 -14.375 1 96.19 18 LEU B N 1
ATOM 1646 C CA . LEU B 1 18 ? -2 -18.969 -15.172 1 96.19 18 LEU B CA 1
ATOM 1647 C C . LEU B 1 18 ? -3.18 -19.906 -15.445 1 96.19 18 LEU B C 1
ATOM 1649 O O . LEU B 1 18 ? -2.99 -21.062 -15.836 1 96.19 18 LEU B O 1
ATOM 1653 N N . GLY B 1 19 ? -4.41 -19.406 -15.195 1 97.06 19 GLY B N 1
ATOM 1654 C CA . GLY B 1 19 ? -5.625 -20.141 -15.5 1 97.06 19 GLY B CA 1
ATOM 1655 C C . GLY B 1 19 ? -6.031 -21.109 -14.398 1 97.06 19 GLY B C 1
ATOM 1656 O O . GLY B 1 19 ? -7.113 -21.688 -14.445 1 97.06 19 GLY B O 1
ATOM 1657 N N . GLU B 1 20 ? -5.219 -21.281 -13.391 1 97.38 20 GLU B N 1
ATOM 1658 C CA . GLU B 1 20 ? -5.508 -22.219 -12.305 1 97.38 20 GLU B CA 1
ATOM 1659 C C . GLU B 1 20 ? -5.961 -21.469 -11.055 1 97.38 20 GLU B C 1
ATOM 1661 O O . GLU B 1 20 ? -6.328 -20.297 -11.117 1 97.38 20 GLU B O 1
ATOM 1666 N N . SER B 1 21 ? -6.137 -22.25 -9.953 1 97.56 21 SER B N 1
ATOM 1667 C CA . SER B 1 21 ? -6.633 -21.672 -8.703 1 97.56 21 SER B CA 1
ATOM 1668 C C . SER B 1 21 ? -5.621 -21.844 -7.574 1 97.56 21 SER B C 1
ATOM 1670 O O . SER B 1 21 ? -4.766 -22.719 -7.629 1 97.56 21 SER B O 1
ATOM 1672 N N . ILE B 1 22 ? -5.656 -20.969 -6.684 1 97.94 22 ILE B N 1
ATOM 1673 C CA . ILE B 1 22 ? -4.836 -21.078 -5.484 1 97.94 22 ILE B CA 1
ATOM 1674 C C . ILE B 1 22 ? -5.676 -20.734 -4.254 1 97.94 22 ILE B C 1
ATOM 1676 O O . ILE B 1 22 ? -6.77 -20.188 -4.375 1 97.94 22 ILE B O 1
ATOM 1680 N N . THR B 1 23 ? -5.195 -21.156 -3.131 1 98 23 THR B N 1
ATOM 1681 C CA . THR B 1 23 ? -5.801 -20.812 -1.852 1 98 23 THR B CA 1
ATOM 1682 C C . THR B 1 23 ? -4.793 -20.094 -0.955 1 98 23 THR B C 1
ATOM 1684 O O . THR B 1 23 ? -3.641 -20.516 -0.846 1 98 23 THR B O 1
ATOM 1687 N N . LEU B 1 24 ? -5.137 -18.969 -0.466 1 98.06 24 LEU B N 1
ATOM 1688 C CA . LEU B 1 24 ? -4.371 -18.281 0.569 1 98.06 24 LEU B CA 1
ATOM 1689 C C . LEU B 1 24 ? -4.898 -18.641 1.957 1 98.06 24 LEU B C 1
ATOM 1691 O O . LEU B 1 24 ? -5.938 -18.125 2.379 1 98.06 24 LEU B O 1
ATOM 1695 N N . PRO B 1 25 ? -4.191 -19.469 2.621 1 96.12 25 PRO B N 1
ATOM 1696 C CA . PRO B 1 25 ? -4.738 -20.031 3.855 1 96.12 25 PRO B CA 1
ATOM 1697 C C . PRO B 1 25 ? -4.758 -19.016 5.004 1 96.12 25 PRO B C 1
ATOM 1699 O O . PRO B 1 25 ? -3.834 -18.219 5.141 1 96.12 25 PRO B O 1
ATOM 1702 N N . LEU B 1 26 ? -5.816 -19.078 5.754 1 93.94 26 LEU B N 1
ATOM 1703 C CA . LEU B 1 26 ? -5.969 -18.219 6.914 1 93.94 26 LEU B CA 1
ATOM 1704 C C . LEU B 1 26 ? -6.051 -19.031 8.195 1 93.94 26 LEU B C 1
ATOM 1706 O O . LEU B 1 26 ? -6.805 -20.016 8.273 1 93.94 26 LEU B O 1
ATOM 1710 N N . LYS B 1 27 ? -5.156 -18.703 9.109 1 87.56 27 LYS B N 1
ATOM 1711 C CA . LYS B 1 27 ? -5.25 -19.312 10.43 1 87.56 27 LYS B CA 1
ATOM 1712 C C . LYS B 1 27 ? -6.004 -18.406 11.398 1 87.56 27 LYS B C 1
ATOM 1714 O O . LYS B 1 27 ? -5.473 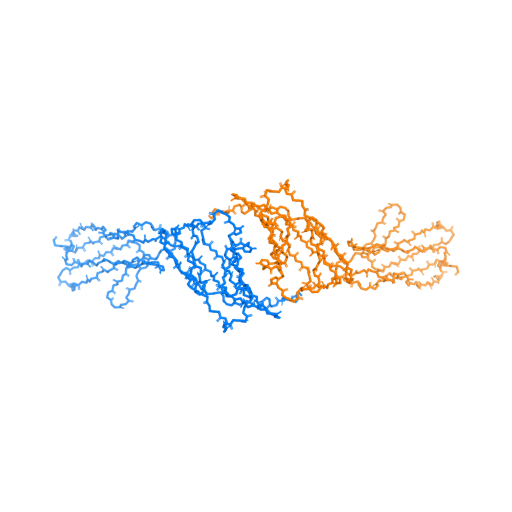-17.375 11.844 1 87.56 27 LYS B O 1
ATOM 1719 N N . LEU B 1 28 ? -7.195 -18.734 11.703 1 86.31 28 LEU B N 1
ATOM 1720 C CA . LEU B 1 28 ? -8.031 -17.922 12.578 1 86.31 28 LEU B CA 1
ATOM 1721 C C . LEU B 1 28 ? -7.719 -18.203 14.047 1 86.31 28 LEU B C 1
ATOM 1723 O O . LEU B 1 28 ? -7.422 -19.344 14.406 1 86.31 28 LEU B O 1
ATOM 1727 N N . PRO B 1 29 ? -7.594 -17.172 14.711 1 78.19 29 PRO B N 1
ATOM 1728 C CA . PRO B 1 29 ? -7.516 -17.422 16.156 1 78.19 29 PRO B CA 1
ATOM 1729 C C . PRO B 1 29 ? -8.711 -18.219 16.672 1 78.19 29 PRO B C 1
ATOM 1731 O O . PRO B 1 29 ? -9.672 -18.453 15.938 1 78.19 29 PRO B O 1
ATOM 1734 N N . ALA B 1 30 ? -8.562 -18.75 17.875 1 67.88 30 ALA B N 1
ATOM 1735 C CA . ALA B 1 30 ? -9.625 -19.547 18.469 1 67.88 30 ALA B CA 1
ATOM 1736 C C . ALA B 1 30 ? -10.984 -18.875 18.297 1 67.88 30 ALA B C 1
ATOM 1738 O O . ALA B 1 30 ? -11.062 -17.641 18.172 1 67.88 30 ALA B O 1
ATOM 1739 N N . SER B 1 31 ? -12.055 -19.656 18.031 1 63.25 31 SER B N 1
ATOM 1740 C CA . SER B 1 31 ? -13.422 -19.219 17.75 1 63.25 31 SER B CA 1
ATOM 1741 C C . SER B 1 31 ? -13.906 -18.219 18.781 1 63.25 31 SER B C 1
ATOM 1743 O O . SER B 1 31 ? -13.625 -18.344 19.984 1 63.25 31 SER B O 1
ATOM 1745 N N . GLY B 1 32 ? -14.555 -17.188 18.297 1 64.69 32 GLY B N 1
ATOM 1746 C CA . GLY B 1 32 ? -15.156 -16.203 19.172 1 64.69 32 GLY B CA 1
ATOM 1747 C C . GLY B 1 32 ? -14.266 -15.008 19.438 1 64.69 32 GLY B C 1
ATOM 1748 O O . GLY B 1 32 ? -14.719 -13.984 19.953 1 64.69 32 GLY B O 1
ATOM 1749 N N . ILE B 1 33 ? -13.078 -15.156 18.922 1 76 33 ILE B N 1
ATOM 1750 C CA . ILE B 1 33 ? -12.133 -14.086 19.234 1 76 33 ILE B CA 1
ATOM 1751 C C . ILE B 1 33 ? -12.141 -13.047 18.109 1 76 33 ILE B C 1
ATOM 1753 O O . ILE B 1 33 ? -12.164 -11.844 18.359 1 76 33 ILE B O 1
ATOM 1757 N N . ALA B 1 34 ? -12.383 -13.516 16.938 1 89.38 34 ALA B N 1
ATOM 1758 C CA . ALA B 1 34 ? -12.328 -12.594 15.805 1 89.38 34 ALA B CA 1
ATOM 1759 C C . ALA B 1 34 ? -13.703 -11.992 15.516 1 89.38 34 ALA B C 1
ATOM 1761 O O . ALA B 1 34 ? -14.711 -12.703 15.523 1 89.38 34 ALA B O 1
ATOM 1762 N N . ASN B 1 35 ? -13.82 -10.727 15.305 1 92.38 35 ASN B N 1
ATOM 1763 C CA . ASN B 1 35 ? -15.055 -10.016 15.008 1 92.38 35 ASN B CA 1
ATOM 1764 C C . ASN B 1 35 ? -15.266 -9.859 13.508 1 92.38 35 ASN B C 1
ATOM 1766 O O . ASN B 1 35 ? -16.406 -9.852 13.031 1 92.38 35 ASN B O 1
ATOM 1770 N N . SER B 1 36 ? -14.164 -9.75 12.836 1 95.31 36 SER B N 1
ATOM 1771 C CA . SER B 1 36 ? -14.281 -9.555 11.391 1 95.31 36 SER B CA 1
ATOM 1772 C C . SER B 1 36 ? -12.961 -9.844 10.688 1 95.31 36 SER B C 1
ATOM 1774 O O . SER B 1 36 ? -11.914 -9.914 11.336 1 95.31 36 SER B O 1
ATOM 1776 N N . ILE B 1 37 ? -13.078 -10.102 9.398 1 96.38 37 ILE B N 1
ATOM 1777 C CA . ILE B 1 37 ? -11.914 -10.281 8.531 1 96.38 37 ILE B CA 1
ATOM 1778 C C . ILE B 1 37 ? -12.031 -9.375 7.309 1 96.38 37 ILE B C 1
ATOM 1780 O O . ILE B 1 37 ? -13.094 -9.305 6.684 1 96.38 37 ILE B O 1
ATOM 1784 N N . THR B 1 38 ? -11.039 -8.633 7.027 1 98.12 38 THR B N 1
ATOM 1785 C CA . THR B 1 38 ? -10.945 -7.863 5.793 1 98.12 38 THR B CA 1
ATOM 1786 C C . THR B 1 38 ? -9.805 -8.375 4.918 1 98.12 38 THR B C 1
ATOM 1788 O O . THR B 1 38 ? -8.641 -8.383 5.344 1 98.12 38 THR B O 1
ATOM 1791 N N . TRP B 1 39 ? -10.125 -8.883 3.727 1 98.25 39 TRP B N 1
ATOM 1792 C CA . TRP B 1 39 ? -9.094 -9.258 2.762 1 98.25 39 TRP B CA 1
ATOM 1793 C C . TRP B 1 39 ? -8.688 -8.062 1.903 1 98.25 39 TRP B C 1
ATOM 1795 O O . TRP B 1 39 ? -9.547 -7.375 1.34 1 98.25 39 TRP B O 1
ATOM 1805 N N . LEU B 1 40 ? -7.43 -7.832 1.832 1 98.56 40 LEU B N 1
ATOM 1806 C CA . LEU B 1 40 ? -6.891 -6.684 1.108 1 98.56 40 LEU B CA 1
ATOM 1807 C C . LEU B 1 40 ? -6.008 -7.137 -0.049 1 98.56 40 LEU B C 1
ATOM 1809 O O . LEU B 1 40 ? -5.266 -8.117 0.076 1 98.56 40 LEU B O 1
ATOM 1813 N N . TYR B 1 41 ? -6.117 -6.469 -1.149 1 98 41 TYR B N 1
ATOM 1814 C CA . TYR B 1 41 ? -5.297 -6.676 -2.336 1 98 41 TYR B CA 1
ATOM 1815 C C . TYR B 1 41 ? -4.605 -5.383 -2.756 1 98 41 TYR B C 1
ATOM 1817 O O . TYR B 1 41 ? -5.266 -4.418 -3.148 1 98 41 TYR B O 1
ATOM 1825 N N . ASN B 1 42 ? -3.305 -5.379 -2.676 1 97.31 42 ASN B N 1
ATOM 1826 C CA . ASN B 1 42 ? -2.488 -4.219 -3.02 1 97.31 42 ASN B CA 1
ATOM 1827 C C . ASN B 1 42 ? -2.994 -2.953 -2.332 1 97.31 42 ASN B C 1
ATOM 1829 O O . ASN B 1 42 ? -3.1 -1.899 -2.961 1 97.31 42 ASN B O 1
ATOM 1833 N N . GLY B 1 43 ? -3.424 -3.129 -1.098 1 96.19 43 GLY B N 1
ATOM 1834 C CA . GLY B 1 43 ? -3.775 -1.986 -0.268 1 96.19 43 GLY B CA 1
ATOM 1835 C C . GLY B 1 43 ? -5.238 -1.595 -0.382 1 96.19 43 GLY B C 1
ATOM 1836 O O . GLY B 1 43 ? -5.676 -0.625 0.24 1 96.19 43 GLY B O 1
ATOM 1837 N N . THR B 1 44 ? -6.035 -2.307 -1.228 1 97.25 44 THR B N 1
ATOM 1838 C CA . THR B 1 44 ? -7.465 -2.057 -1.351 1 97.25 44 THR B CA 1
ATOM 1839 C C . THR B 1 44 ? -8.273 -3.229 -0.797 1 97.25 44 THR B C 1
ATOM 1841 O O . THR B 1 44 ? -7.75 -4.34 -0.676 1 97.25 44 THR B O 1
ATOM 1844 N N . SER B 1 45 ? -9.484 -2.945 -0.471 1 98.38 45 SER B N 1
ATOM 1845 C CA . SER B 1 45 ? -10.32 -3.977 0.138 1 98.38 45 SER B CA 1
ATOM 1846 C C . SER B 1 45 ? -10.977 -4.855 -0.923 1 98.38 45 SER B C 1
ATOM 1848 O O . SER B 1 45 ? -11.57 -4.348 -1.876 1 98.38 45 SER B O 1
ATOM 1850 N N . LEU B 1 46 ? -10.906 -6.184 -0.758 1 98.06 46 LEU B N 1
ATOM 1851 C CA . LEU B 1 46 ? -11.539 -7.152 -1.649 1 98.06 46 LEU B CA 1
ATOM 1852 C C . LEU B 1 46 ? -12.883 -7.609 -1.093 1 98.06 46 LEU B C 1
ATOM 1854 O O . LEU B 1 46 ? -13.852 -7.738 -1.839 1 98.06 46 LEU B O 1
ATOM 1858 N N . THR B 1 47 ? -12.859 -7.875 0.236 1 97.81 47 THR B N 1
ATOM 1859 C CA . THR B 1 47 ? -14.023 -8.461 0.894 1 97.81 47 THR B CA 1
ATOM 1860 C C . THR B 1 47 ? -14.008 -8.156 2.391 1 97.81 47 THR B C 1
ATOM 1862 O O . THR B 1 47 ? -12.938 -8.008 2.986 1 97.81 47 THR B O 1
ATOM 1865 N N . PHE B 1 48 ? -15.156 -7.973 2.965 1 97.44 48 PHE B N 1
ATOM 1866 C CA . PHE B 1 48 ? -15.375 -7.836 4.398 1 97.44 48 PHE B CA 1
ATOM 1867 C C . PHE B 1 48 ? -16.234 -8.977 4.93 1 97.44 48 PHE B C 1
ATOM 1869 O O . PHE B 1 48 ? -17.312 -9.234 4.402 1 97.44 48 PHE B O 1
ATOM 1876 N N . ILE B 1 49 ? -15.734 -9.648 5.906 1 95.62 49 ILE B N 1
ATOM 1877 C CA . ILE B 1 49 ? -16.453 -10.758 6.516 1 95.62 49 ILE B CA 1
ATOM 1878 C C . ILE B 1 49 ? -16.812 -10.414 7.957 1 95.62 49 ILE B C 1
ATOM 1880 O O . ILE B 1 49 ? -15.93 -10.219 8.797 1 95.62 49 ILE B O 1
ATOM 1884 N N . ASN B 1 50 ? -18.078 -10.305 8.242 1 94 50 ASN B N 1
ATOM 1885 C CA . ASN B 1 50 ? -18.578 -10.07 9.602 1 94 50 ASN B CA 1
ATOM 1886 C C . ASN B 1 50 ? -18.766 -11.375 10.367 1 94 50 ASN B C 1
ATOM 1888 O O . ASN B 1 50 ? -19.578 -12.211 9.977 1 94 50 ASN B O 1
ATOM 1892 N N . LEU B 1 51 ? -17.969 -11.5 11.469 1 90.5 51 LEU B N 1
ATOM 1893 C CA . LEU B 1 51 ? -18.016 -12.742 12.234 1 90.5 51 LEU B CA 1
ATOM 1894 C C . LEU B 1 51 ? -18.828 -12.562 13.516 1 90.5 51 LEU B C 1
ATOM 1896 O O . LEU B 1 51 ? -19.031 -13.516 14.266 1 90.5 51 LEU B O 1
ATOM 1900 N N . SER B 1 52 ? -19.016 -11.289 14.016 1 76.56 52 SER B N 1
ATOM 1901 C CA . SER B 1 52 ? -19.656 -11.016 15.297 1 76.56 52 SER B CA 1
ATOM 1902 C C . SER B 1 52 ? -20.984 -11.766 15.414 1 76.56 52 SER B C 1
ATOM 1904 O O . SER B 1 52 ? -21.406 -12.117 16.516 1 76.56 52 SER B O 1
ATOM 1906 N N . GLY B 1 53 ? -21.719 -12.031 14.406 1 64 53 GLY B N 1
ATOM 1907 C CA . GLY B 1 53 ? -22.891 -12.875 14.539 1 64 53 GLY B CA 1
ATOM 1908 C C . GLY B 1 53 ? -22.656 -14.312 14.125 1 64 53 GLY B C 1
ATOM 1909 O O . GLY B 1 53 ? -23.156 -14.766 13.094 1 64 53 GLY B O 1
ATOM 1910 N N . ALA B 1 54 ? -21.625 -14.984 14.781 1 57.59 54 ALA B N 1
ATOM 1911 C CA . ALA B 1 54 ? -20.953 -16.219 14.414 1 57.59 54 ALA B CA 1
ATOM 1912 C C . ALA B 1 54 ? -21.938 -17.219 13.805 1 57.59 54 ALA B C 1
ATOM 1914 O O . ALA B 1 54 ? -21.578 -18 12.922 1 57.59 54 ALA B O 1
ATOM 1915 N N . SER B 1 55 ? -23.156 -17.156 14.25 1 66.94 55 SER B N 1
ATOM 1916 C CA . SER B 1 55 ? -24.031 -18.203 13.75 1 66.94 55 SER B CA 1
ATOM 1917 C C . SER B 1 55 ? -24.312 -18.031 12.258 1 66.94 55 SER B C 1
ATOM 1919 O O . SER B 1 55 ? -24.531 -19.016 11.539 1 66.94 55 SER B O 1
ATOM 1921 N N . SER B 1 56 ? -24.062 -16.734 11.797 1 78.81 56 SER B N 1
ATOM 1922 C CA . SER B 1 56 ? -24.281 -16.516 10.375 1 78.81 56 SER B CA 1
ATOM 1923 C C . SER B 1 56 ? -23.328 -15.477 9.812 1 78.81 56 SER B C 1
ATOM 1925 O O . SER B 1 56 ? -23.703 -14.32 9.602 1 78.81 56 SER B O 1
ATOM 1927 N N . PRO B 1 57 ? -22.078 -15.898 9.594 1 85.69 57 PRO B N 1
ATOM 1928 C CA . PRO B 1 57 ? -21.125 -14.938 9.031 1 85.69 57 PRO B CA 1
ATOM 1929 C C . PRO B 1 57 ? -21.594 -14.367 7.688 1 85.69 57 PRO B C 1
ATOM 1931 O O . PRO B 1 57 ? -22.234 -15.07 6.906 1 85.69 57 PRO B O 1
ATOM 1934 N N . LYS B 1 58 ? -21.484 -13.07 7.523 1 90 58 LYS B N 1
ATOM 1935 C CA . LYS B 1 58 ? -21.828 -12.406 6.27 1 90 58 LYS B CA 1
ATOM 1936 C C . LYS B 1 58 ? -20.578 -12 5.496 1 90 58 LYS B C 1
ATOM 1938 O O . LYS B 1 58 ? -19.703 -11.344 6.043 1 90 58 LYS B O 1
ATOM 1943 N N . ILE B 1 59 ? -20.547 -12.484 4.32 1 93.94 59 ILE B N 1
ATOM 1944 C CA . ILE B 1 59 ? -19.438 -12.133 3.439 1 93.94 59 ILE B CA 1
ATOM 1945 C C . ILE B 1 59 ? -19.891 -11.047 2.457 1 93.94 59 ILE B C 1
ATOM 1947 O O . ILE B 1 59 ? -20.844 -11.242 1.699 1 93.94 59 ILE B O 1
ATOM 1951 N N . ILE B 1 60 ? -19.219 -9.914 2.494 1 95.06 60 ILE B N 1
ATOM 1952 C CA . ILE B 1 60 ? -19.547 -8.789 1.625 1 95.06 60 ILE B CA 1
ATOM 1953 C C . ILE B 1 60 ? -18.375 -8.484 0.712 1 95.06 60 ILE B C 1
ATOM 1955 O O . ILE B 1 60 ? -17.297 -8.078 1.184 1 95.06 60 ILE B O 1
ATOM 1959 N N . VAL B 1 61 ? -18.578 -8.688 -0.577 1 96.19 61 VAL B N 1
ATOM 1960 C CA . VAL B 1 61 ? -17.531 -8.375 -1.545 1 96.19 61 VAL B CA 1
ATOM 1961 C C . VAL B 1 61 ? -17.453 -6.867 -1.75 1 96.19 61 VAL B C 1
ATOM 1963 O O . VAL B 1 61 ? -18.438 -6.227 -2.125 1 96.19 61 VAL B O 1
ATOM 1966 N N . THR B 1 62 ? -16.281 -6.273 -1.493 1 97.5 62 THR B N 1
ATOM 1967 C CA . THR B 1 62 ? -16.141 -4.824 -1.56 1 97.5 62 THR B CA 1
ATOM 1968 C C . THR B 1 62 ? -15.492 -4.406 -2.877 1 97.5 62 THR B C 1
ATOM 1970 O O . THR B 1 62 ? -15.438 -3.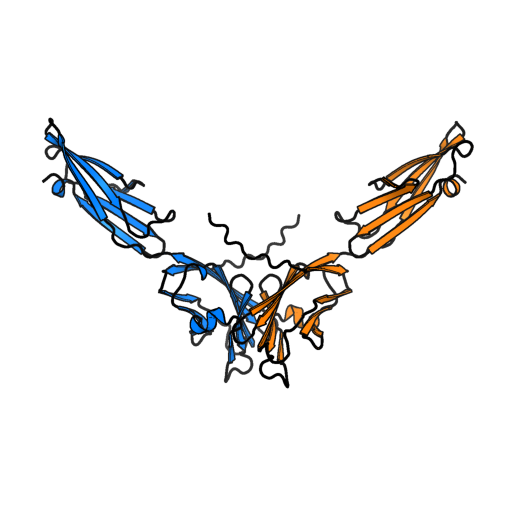217 -3.201 1 97.5 62 THR B O 1
ATOM 1973 N N . ASN B 1 63 ? -14.961 -5.305 -3.641 1 97.12 63 ASN B N 1
ATOM 1974 C CA . ASN B 1 63 ? -14.531 -5.078 -5.016 1 97.12 63 ASN B CA 1
ATOM 1975 C C . ASN B 1 63 ? -15.32 -5.941 -6 1 97.12 63 ASN B C 1
ATOM 1977 O O . ASN B 1 63 ? -14.969 -7.094 -6.242 1 97.12 63 ASN B O 1
ATOM 1981 N N . PRO B 1 64 ? -16.281 -5.426 -6.555 1 95.56 64 PRO B N 1
ATOM 1982 C CA . PRO B 1 64 ? -17.203 -6.219 -7.367 1 95.56 64 PRO B CA 1
ATOM 1983 C C . PRO B 1 64 ? -16.531 -6.848 -8.586 1 95.56 64 PRO B C 1
ATOM 1985 O O . PRO B 1 64 ? -17.031 -7.848 -9.117 1 95.56 64 PRO B O 1
ATOM 1988 N N . LYS B 1 65 ? -15.453 -6.309 -9.039 1 93.69 65 LYS B N 1
ATOM 1989 C CA . LYS B 1 65 ? -14.742 -6.883 -10.18 1 93.69 65 LYS B CA 1
ATOM 1990 C C . LYS B 1 65 ? -14.258 -8.297 -9.867 1 93.69 65 LYS B C 1
ATOM 1992 O O . LYS B 1 65 ? -14.023 -9.094 -10.781 1 93.69 65 LYS B O 1
ATOM 1997 N N . TRP B 1 66 ? -14.164 -8.594 -8.578 1 94.5 66 TRP B N 1
ATOM 1998 C CA . TRP B 1 66 ? -13.617 -9.875 -8.133 1 94.5 66 TRP B CA 1
ATOM 1999 C C . TRP B 1 66 ? -14.727 -10.836 -7.723 1 94.5 66 TRP B C 1
ATOM 2001 O O . TRP B 1 66 ? -14.461 -11.977 -7.348 1 94.5 66 TRP B O 1
ATOM 2011 N N . LYS B 1 67 ? -15.906 -10.406 -7.785 1 93.56 67 LYS B N 1
ATOM 2012 C CA . LYS B 1 67 ? -17.047 -11.125 -7.211 1 93.56 67 LYS B CA 1
ATOM 2013 C C . LYS B 1 67 ? -17.062 -12.578 -7.668 1 93.56 67 LYS B C 1
ATOM 2015 O O . LYS B 1 67 ? -17.219 -13.484 -6.848 1 93.56 67 LYS B O 1
ATOM 2020 N N . ASP B 1 68 ? -16.781 -12.812 -8.922 1 92 68 ASP B N 1
ATOM 2021 C CA . ASP B 1 68 ? -16.891 -14.164 -9.469 1 92 68 ASP B CA 1
ATOM 2022 C C . ASP B 1 68 ? -15.586 -14.938 -9.328 1 92 68 ASP B C 1
ATOM 2024 O O . ASP B 1 68 ? -15.531 -16.141 -9.602 1 92 68 ASP B O 1
ATOM 2028 N N . LEU B 1 69 ? -14.57 -14.242 -8.828 1 93.81 69 LEU B N 1
ATOM 2029 C CA . LEU B 1 69 ? -13.25 -14.852 -8.781 1 93.81 69 LEU B CA 1
ATOM 2030 C C . LEU B 1 69 ? -12.898 -15.266 -7.352 1 93.81 69 LEU B C 1
ATOM 2032 O O . LEU B 1 69 ? -11.961 -16.047 -7.141 1 93.81 69 LEU B O 1
ATOM 2036 N N . LEU B 1 70 ? -13.672 -14.789 -6.395 1 96.12 70 LEU B N 1
ATOM 2037 C CA . LEU B 1 70 ? -13.359 -15.039 -4.992 1 96.12 70 LEU B CA 1
ATOM 2038 C C . LEU B 1 70 ? -14.242 -16.141 -4.418 1 96.12 70 LEU B C 1
ATOM 2040 O O . LEU B 1 70 ? -15.445 -16.172 -4.688 1 96.12 70 LEU B O 1
ATOM 2044 N N . GLN B 1 71 ? -13.656 -17.016 -3.811 1 96.12 71 GLN B N 1
ATOM 2045 C CA . GLN B 1 71 ? -14.328 -18.016 -2.99 1 96.12 71 GLN B CA 1
ATOM 2046 C C . GLN B 1 71 ? -13.656 -18.156 -1.625 1 96.12 71 GLN B C 1
ATOM 2048 O O . GLN B 1 71 ? -12.5 -17.766 -1.454 1 96.12 71 GLN B O 1
ATOM 2053 N N . PHE B 1 72 ? -14.469 -18.688 -0.68 1 95.44 72 PHE B N 1
ATOM 2054 C CA . PHE B 1 72 ? -13.93 -18.797 0.669 1 95.44 72 PHE B CA 1
ATOM 2055 C C . PHE B 1 72 ? -14.156 -20.203 1.231 1 95.44 72 PHE B C 1
ATOM 2057 O O . PHE B 1 72 ? -15.219 -20.797 1.029 1 95.44 72 PHE B O 1
ATOM 2064 N N . THR B 1 73 ? -13.102 -20.672 1.834 1 94 73 THR B N 1
ATOM 2065 C CA . THR B 1 73 ? -13.242 -21.938 2.525 1 94 73 THR B CA 1
ATOM 2066 C C . THR B 1 73 ? -14 -21.766 3.84 1 94 73 THR B C 1
ATOM 2068 O O . THR B 1 73 ? -14.383 -20.656 4.195 1 94 73 THR B O 1
ATOM 2071 N N . SER B 1 74 ? -14.227 -22.859 4.598 1 88.75 74 SER B N 1
ATOM 2072 C CA . SER B 1 74 ? -14.977 -22.828 5.852 1 88.75 74 SER B CA 1
ATOM 2073 C C . SER B 1 74 ? -14.266 -21.984 6.898 1 88.75 74 SER B C 1
ATOM 2075 O O . SER B 1 74 ? -14.914 -21.391 7.766 1 88.75 74 SER B O 1
ATOM 2077 N N . ASN B 1 75 ? -12.898 -21.828 6.762 1 89.94 75 ASN B N 1
ATOM 2078 C CA . ASN B 1 75 ? -12.141 -21.016 7.707 1 89.94 75 ASN B CA 1
ATOM 2079 C C . ASN B 1 75 ? -11.836 -19.641 7.141 1 89.94 75 ASN B C 1
ATOM 2081 O O . ASN B 1 75 ? -10.914 -18.953 7.602 1 89.94 75 ASN B O 1
ATOM 2085 N N . TYR B 1 76 ? -12.469 -19.297 6.012 1 93.5 76 TYR B N 1
ATOM 2086 C CA . TYR B 1 76 ? -12.438 -17.953 5.418 1 93.5 76 TYR B CA 1
ATOM 2087 C C . TYR B 1 76 ? -11.102 -17.703 4.734 1 93.5 76 TYR B C 1
ATOM 2089 O O . TYR B 1 76 ? -10.672 -16.547 4.609 1 93.5 76 TYR B O 1
ATOM 2097 N N . SER B 1 77 ? -10.398 -18.844 4.379 1 96.38 77 SER B N 1
ATOM 2098 C CA . SER B 1 77 ? -9.266 -18.703 3.471 1 96.38 77 SER B CA 1
ATOM 2099 C C . SER B 1 77 ? -9.711 -18.219 2.096 1 96.38 77 SER B C 1
ATOM 2101 O O . SER B 1 77 ? -10.812 -18.547 1.64 1 96.38 77 SER B O 1
ATOM 2103 N N . LEU B 1 78 ? -8.914 -17.453 1.479 1 97.94 78 LEU B N 1
ATOM 2104 C CA . LEU B 1 78 ? -9.273 -16.875 0.188 1 97.94 78 LEU B CA 1
ATOM 2105 C C . LEU B 1 78 ? -8.836 -17.781 -0.956 1 97.94 78 LEU B C 1
ATOM 2107 O O . LEU B 1 78 ? -7.656 -18.141 -1.056 1 97.94 78 LEU B O 1
ATOM 2111 N N . GLN B 1 79 ? -9.75 -18.172 -1.751 1 98.06 79 GLN B N 1
ATOM 2112 C CA . GLN B 1 79 ? -9.469 -18.953 -2.955 1 98.06 79 GLN B CA 1
ATOM 2113 C C . GLN B 1 79 ? -9.664 -18.109 -4.211 1 98.06 79 GLN B C 1
ATOM 2115 O O . GLN B 1 79 ? -10.719 -17.5 -4.406 1 98.06 79 GLN B O 1
ATOM 2120 N N . LEU B 1 80 ? -8.672 -18.031 -5.008 1 98.12 80 LEU B N 1
ATOM 2121 C CA . LEU B 1 80 ? -8.719 -17.328 -6.289 1 98.12 80 LEU B CA 1
ATOM 2122 C C . LEU B 1 80 ? -8.75 -18.312 -7.449 1 98.12 80 LEU B C 1
ATOM 2124 O O . LEU B 1 80 ? -7.918 -19.219 -7.527 1 98.12 80 LEU B O 1
ATOM 2128 N N . SER B 1 81 ? -9.695 -18.203 -8.289 1 97.06 81 SER B N 1
ATOM 2129 C CA . SER B 1 81 ? -9.812 -19.094 -9.438 1 97.06 81 SER B CA 1
ATOM 2130 C C . SER B 1 81 ? -9.484 -18.375 -10.742 1 97.06 81 SER B C 1
ATOM 2132 O O . SER B 1 81 ? -9.492 -17.141 -10.789 1 97.06 81 SER B O 1
ATOM 2134 N N . ASN B 1 82 ? -9.133 -19.156 -11.711 1 97.12 82 ASN B N 1
ATOM 2135 C CA . ASN B 1 82 ? -8.867 -18.609 -13.047 1 97.12 82 ASN B CA 1
ATOM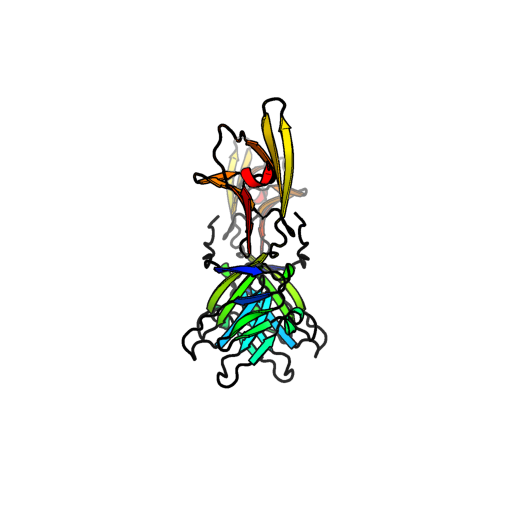 2136 C C . ASN B 1 82 ? -7.891 -17.438 -12.984 1 97.12 82 ASN B C 1
ATOM 2138 O 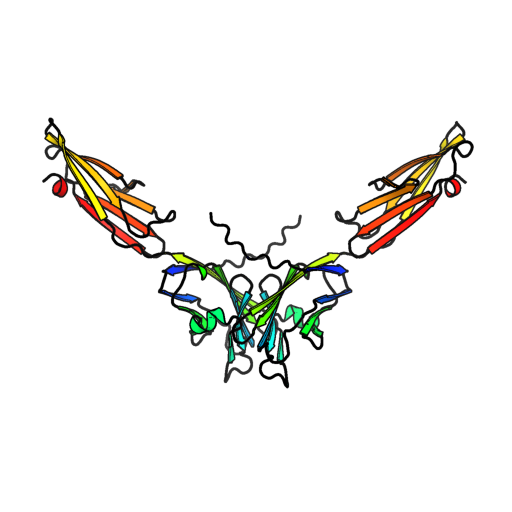O . ASN B 1 82 ? -8.18 -16.359 -13.508 1 97.12 82 ASN B O 1
ATOM 2142 N N . LEU B 1 83 ? -6.777 -17.734 -12.477 1 97.88 83 LEU B N 1
ATOM 2143 C CA . LEU B 1 83 ? -5.77 -16.703 -12.234 1 97.88 83 LEU B CA 1
ATOM 2144 C C . LEU B 1 83 ? -5.336 -16.047 -13.539 1 97.88 83 LEU B C 1
ATOM 2146 O O . LEU B 1 83 ? -5.156 -16.719 -14.555 1 97.88 83 LEU B O 1
ATOM 2150 N N . THR B 1 84 ? -5.262 -14.758 -13.492 1 97.19 84 THR B N 1
ATOM 2151 C CA . THR B 1 84 ? -4.652 -13.969 -14.562 1 97.19 84 THR B CA 1
ATOM 2152 C C . THR B 1 84 ? -3.387 -13.273 -14.062 1 97.19 84 THR B C 1
ATOM 2154 O O . THR B 1 84 ? -3.152 -13.195 -12.859 1 97.1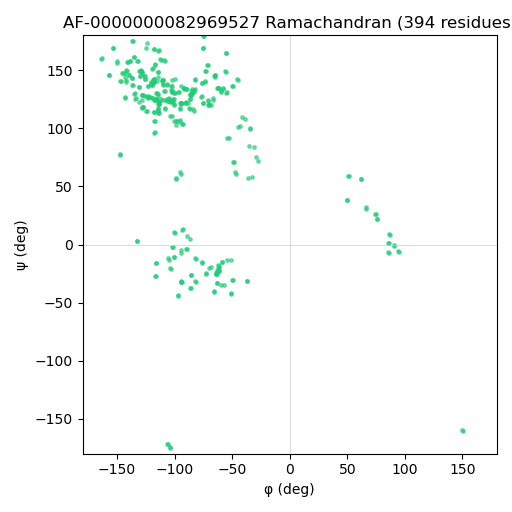9 84 THR B O 1
ATOM 2157 N N . MET B 1 85 ? -2.582 -12.742 -15 1 96.12 85 MET B N 1
ATOM 2158 C CA . MET B 1 85 ? -1.351 -12.062 -14.617 1 96.12 85 MET B CA 1
ATOM 2159 C C . MET B 1 85 ? -1.652 -10.852 -13.734 1 96.12 85 MET B C 1
ATOM 2161 O O . MET B 1 85 ? -0.831 -10.461 -12.906 1 96.12 85 MET B O 1
ATOM 2165 N N . ALA B 1 86 ? -2.875 -10.312 -13.82 1 96.12 86 ALA B N 1
ATOM 2166 C CA . ALA B 1 86 ? -3.273 -9.109 -13.094 1 96.12 86 ALA B CA 1
ATOM 2167 C C . ALA B 1 86 ? -3.529 -9.414 -11.617 1 96.12 86 ALA B C 1
ATOM 2169 O O . ALA B 1 86 ? -3.576 -8.508 -10.789 1 96.12 86 ALA B O 1
ATOM 2170 N N . ASP B 1 87 ? -3.674 -10.688 -11.32 1 97.44 87 ASP B N 1
ATOM 2171 C CA . ASP B 1 87 ? -4.016 -11.086 -9.953 1 97.44 87 ASP B CA 1
ATOM 2172 C C . ASP B 1 87 ? -2.775 -11.109 -9.062 1 97.44 87 ASP B C 1
ATOM 2174 O O . ASP B 1 87 ? -2.885 -11.219 -7.84 1 97.44 87 ASP B O 1
ATOM 2178 N N . ALA B 1 88 ? -1.545 -11.023 -9.695 1 98 88 ALA B N 1
ATOM 2179 C CA . ALA B 1 88 ? -0.312 -11.031 -8.914 1 98 88 ALA B CA 1
ATOM 2180 C C . ALA B 1 88 ? -0.211 -9.789 -8.039 1 98 88 ALA B C 1
ATOM 2182 O O . ALA B 1 88 ? -0.668 -8.711 -8.43 1 98 88 ALA B O 1
ATOM 2183 N N . GLY B 1 89 ? 0.35 -9.992 -6.887 1 98 89 GLY B N 1
ATOM 2184 C CA . GLY B 1 89 ? 0.518 -8.859 -5.992 1 98 89 GLY B CA 1
ATOM 2185 C C . GLY B 1 89 ? 0.475 -9.242 -4.523 1 98 89 GLY B C 1
ATOM 2186 O O . GLY B 1 89 ? 0.735 -10.398 -4.172 1 98 89 GLY B O 1
ATOM 2187 N N . SER B 1 90 ? 0.219 -8.297 -3.719 1 98.25 90 SER B N 1
ATOM 2188 C CA . SER B 1 90 ? 0.229 -8.477 -2.271 1 98.25 90 SER B CA 1
ATOM 2189 C C . SER B 1 90 ? -1.186 -8.641 -1.726 1 98.25 90 SER B C 1
ATOM 2191 O O . SER B 1 90 ? -2.078 -7.855 -2.059 1 98.25 90 SER B O 1
ATOM 2193 N N . TYR B 1 91 ? -1.37 -9.648 -0.942 1 98.19 91 TYR B N 1
ATOM 2194 C CA . TYR B 1 91 ? -2.637 -9.93 -0.277 1 98.19 91 TYR B CA 1
ATOM 2195 C C . TYR B 1 91 ? -2.467 -9.945 1.237 1 98.19 91 TYR B C 1
ATOM 2197 O O . TYR B 1 91 ? -1.47 -10.461 1.749 1 98.19 91 TYR B O 1
ATOM 2205 N N . HIS B 1 92 ? -3.459 -9.359 1.95 1 97.75 92 HIS B N 1
ATOM 2206 C CA . HIS B 1 92 ? -3.438 -9.352 3.408 1 97.75 92 HIS B CA 1
ATOM 2207 C C . HIS B 1 92 ? -4.801 -9.719 3.98 1 97.75 92 HIS B C 1
ATOM 2209 O O . HIS B 1 92 ? -5.832 -9.242 3.5 1 97.75 92 HIS B O 1
ATOM 2215 N N . ALA B 1 93 ? -4.781 -10.641 4.883 1 97.19 93 ALA B N 1
ATOM 2216 C CA . ALA B 1 93 ? -5.961 -10.844 5.719 1 97.19 93 ALA B CA 1
ATOM 2217 C C . ALA B 1 93 ? -5.836 -10.086 7.039 1 97.19 93 ALA B C 1
ATOM 2219 O O . ALA B 1 93 ? -4.898 -10.32 7.809 1 97.19 93 ALA B O 1
ATOM 2220 N N . GLN B 1 94 ? -6.719 -9.141 7.242 1 96.94 94 GLN B N 1
ATOM 2221 C CA . GLN B 1 94 ? -6.789 -8.391 8.492 1 96.94 94 GLN B CA 1
ATOM 2222 C C . GLN B 1 94 ? -7.867 -8.953 9.414 1 96.94 94 GLN B C 1
ATOM 2224 O O . GLN B 1 94 ? -9.062 -8.75 9.172 1 96.94 94 GLN B O 1
ATOM 2229 N N . ILE B 1 95 ? -7.449 -9.609 10.414 1 95.94 95 ILE B N 1
ATOM 2230 C CA . ILE B 1 95 ? -8.383 -10.18 11.375 1 95.94 95 ILE B CA 1
ATOM 2231 C C . ILE B 1 95 ? -8.562 -9.219 12.547 1 95.94 95 ILE B C 1
ATOM 2233 O O . ILE B 1 95 ? -7.586 -8.828 13.195 1 95.94 95 ILE B O 1
ATOM 2237 N N . THR B 1 96 ? -9.766 -8.812 12.773 1 95.75 96 THR B N 1
ATOM 2238 C CA . THR B 1 96 ? -10.055 -7.852 13.828 1 95.75 96 THR B CA 1
ATOM 2239 C C . THR B 1 96 ? -10.641 -8.555 15.047 1 95.75 96 THR B C 1
ATOM 2241 O O . THR B 1 96 ? -11.609 -9.305 14.938 1 95.75 96 THR B O 1
ATOM 2244 N N . THR B 1 97 ? -9.984 -8.344 16.125 1 92.12 97 THR B N 1
ATOM 2245 C CA . THR B 1 97 ? -10.523 -8.789 17.391 1 92.12 97 THR B CA 1
ATOM 2246 C C . THR B 1 97 ? -11.039 -7.605 18.203 1 92.12 97 THR B C 1
ATOM 2248 O O . THR B 1 97 ? -11.125 -6.484 17.688 1 92.12 97 THR B O 1
ATOM 2251 N N . GLN B 1 98 ? -11.383 -7.891 19.422 1 88.75 98 GLN B N 1
ATOM 2252 C CA . GLN B 1 98 ? -11.969 -6.844 20.25 1 88.75 98 GLN B CA 1
ATOM 2253 C C . GLN B 1 98 ? -10.969 -5.711 20.484 1 88.75 98 GLN B C 1
ATOM 2255 O O . GLN B 1 98 ? -11.344 -4.535 20.469 1 88.75 98 GLN B O 1
ATOM 2260 N N . ASN B 1 99 ? -9.68 -6.133 20.547 1 90.19 99 ASN B N 1
ATOM 2261 C CA . ASN B 1 99 ? -8.758 -5.082 20.953 1 90.19 99 ASN B CA 1
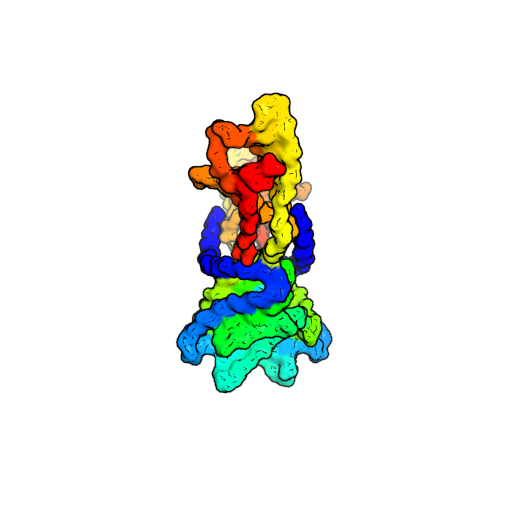ATOM 2262 C C . ASN B 1 99 ? -7.535 -5.023 20.047 1 90.19 99 ASN B C 1
ATOM 2264 O O . ASN B 1 99 ? -6.609 -4.25 20.297 1 90.19 99 ASN B O 1
ATOM 2268 N N . SER B 1 100 ? -7.527 -5.863 19.031 1 92.06 100 SER B N 1
ATOM 2269 C CA . SER B 1 100 ? -6.316 -5.902 18.219 1 92.06 100 SER B CA 1
ATOM 2270 C C . SER B 1 100 ? -6.625 -6.348 16.797 1 92.06 100 SER B C 1
ATOM 2272 O O . SER B 1 100 ? -7.754 -6.73 16.484 1 92.06 100 SER B O 1
ATOM 2274 N N . THR B 1 101 ? -5.656 -6.188 16.031 1 93.56 101 THR B N 1
ATOM 2275 C CA . THR B 1 101 ? -5.676 -6.68 14.664 1 93.56 101 THR B CA 1
ATOM 2276 C C . THR B 1 101 ? -4.5 -7.621 14.414 1 93.56 101 THR B C 1
ATOM 2278 O O . THR B 1 101 ? -3.393 -7.387 14.898 1 93.56 101 THR B O 1
ATOM 2281 N N . VAL B 1 102 ? -4.801 -8.758 13.719 1 92.75 102 VAL B N 1
ATOM 2282 C CA . VAL B 1 102 ? -3.762 -9.688 13.297 1 92.75 102 VAL B CA 1
ATOM 2283 C C . VAL B 1 102 ? -3.738 -9.781 11.773 1 92.75 102 VAL B C 1
ATOM 2285 O O . VAL B 1 102 ? -4.789 -9.82 11.133 1 92.75 102 VAL B O 1
ATOM 2288 N N . PHE B 1 103 ? -2.461 -9.898 11.273 1 93.88 103 PHE B N 1
ATOM 2289 C CA . PHE B 1 103 ? -2.35 -9.898 9.82 1 93.88 103 PHE B CA 1
ATOM 2290 C C . PHE B 1 103 ? -1.721 -11.195 9.328 1 93.88 103 PHE B C 1
ATOM 2292 O O . PHE B 1 103 ? -0.794 -11.719 9.953 1 93.88 103 PHE B O 1
ATOM 2299 N N . SER B 1 104 ? -2.252 -11.727 8.312 1 95.19 104 SER B N 1
ATOM 2300 C CA . SER B 1 104 ? -1.596 -12.719 7.465 1 95.19 104 SER B CA 1
ATOM 2301 C C . SER B 1 104 ? -1.285 -12.148 6.086 1 95.19 104 SER B C 1
ATOM 2303 O O . SER B 1 104 ? -2.188 -11.688 5.379 1 95.19 104 SER B O 1
ATOM 2305 N N . SER B 1 105 ? -0.062 -12.18 5.629 1 97 105 SER B N 1
ATOM 2306 C CA . SER B 1 105 ? 0.357 -11.516 4.398 1 97 105 SER B CA 1
ATOM 2307 C C . SER B 1 105 ? 0.885 -12.523 3.379 1 97 105 SER B C 1
ATOM 2309 O O . SER B 1 105 ? 1.604 -13.453 3.736 1 97 105 SER B O 1
ATOM 2311 N N . TYR B 1 106 ? 0.558 -12.281 2.137 1 98.25 106 TYR B N 1
ATOM 2312 C CA . TYR B 1 106 ? 0.954 -13.141 1.026 1 98.25 106 TYR B CA 1
ATOM 2313 C C . TYR B 1 106 ? 1.422 -12.312 -0.164 1 98.25 106 TYR B C 1
ATOM 2315 O O . TYR B 1 106 ? 0.887 -11.234 -0.424 1 98.25 106 TYR B O 1
ATOM 2323 N N . THR B 1 107 ? 2.396 -12.82 -0.827 1 98.31 107 THR B N 1
ATOM 2324 C CA . THR B 1 107 ? 2.773 -12.305 -2.139 1 98.31 107 THR B CA 1
ATOM 2325 C C . THR B 1 107 ? 2.518 -13.352 -3.223 1 98.31 107 THR B C 1
ATOM 2327 O O . THR B 1 107 ? 3.158 -14.406 -3.244 1 98.31 107 THR B O 1
ATOM 2330 N N . LEU B 1 108 ? 1.604 -13.047 -4.047 1 98.25 108 LEU B N 1
ATOM 2331 C CA . LEU B 1 108 ? 1.231 -13.984 -5.098 1 98.25 108 LEU B CA 1
ATOM 2332 C C . LEU B 1 108 ? 1.983 -13.68 -6.391 1 98.25 108 LEU B C 1
ATOM 2334 O O . LEU B 1 108 ? 1.916 -12.562 -6.906 1 98.25 108 LEU B O 1
ATOM 2338 N N . ARG B 1 109 ? 2.705 -14.641 -6.871 1 96.88 109 ARG B N 1
ATOM 2339 C CA . ARG B 1 109 ? 3.342 -14.586 -8.18 1 96.88 109 ARG B CA 1
ATOM 2340 C C . ARG B 1 109 ? 2.693 -15.57 -9.148 1 96.88 109 ARG B C 1
ATOM 2342 O O . ARG B 1 109 ? 2.336 -16.688 -8.758 1 96.88 109 ARG B O 1
ATOM 2349 N N . ILE B 1 110 ? 2.561 -15.156 -10.344 1 96.44 110 ILE B N 1
ATOM 2350 C CA . ILE B 1 110 ? 1.88 -16 -11.312 1 96.44 110 ILE B CA 1
ATOM 2351 C C . ILE B 1 110 ? 2.832 -16.344 -12.461 1 96.44 110 ILE B C 1
ATOM 2353 O O . ILE B 1 110 ? 3.527 -15.469 -12.977 1 96.44 110 ILE B O 1
ATOM 2357 N N . PHE B 1 111 ? 2.789 -17.625 -12.883 1 93.56 111 PHE B N 1
ATOM 2358 C CA . PHE B 1 111 ? 3.674 -18.125 -13.93 1 93.56 111 PHE B CA 1
ATOM 2359 C C . PHE B 1 111 ? 2.883 -18.875 -14.992 1 93.56 111 PHE B C 1
ATOM 2361 O O . PHE B 1 111 ? 1.816 -19.422 -14.711 1 93.56 111 PHE B O 1
ATOM 2368 N N . ARG B 1 112 ? 3.406 -18.781 -16.156 1 92.94 112 ARG B N 1
ATOM 2369 C CA . ARG B 1 112 ? 2.846 -19.609 -17.219 1 92.94 112 ARG B CA 1
ATOM 2370 C C . ARG B 1 112 ? 3.461 -21 -17.203 1 92.94 112 ARG B C 1
ATOM 2372 O O . ARG B 1 112 ? 4.684 -21.156 -17.109 1 92.94 112 ARG B O 1
ATOM 2379 N N . ARG B 1 113 ? 2.609 -21.969 -17.234 1 92.12 113 ARG B N 1
ATOM 2380 C CA . ARG B 1 113 ? 3.133 -23.328 -17.281 1 92.12 113 ARG B CA 1
ATOM 2381 C C . ARG B 1 113 ? 3.939 -23.562 -18.562 1 92.12 113 ARG B C 1
ATOM 2383 O O . ARG B 1 113 ? 3.529 -23.141 -19.641 1 92.12 113 ARG B O 1
ATOM 2390 N N . LEU B 1 114 ? 5.062 -24.156 -18.406 1 93 114 LEU B N 1
ATOM 2391 C CA . LEU B 1 114 ? 5.883 -24.516 -19.562 1 93 114 LEU B CA 1
ATOM 2392 C C . LEU B 1 114 ? 5.32 -25.734 -20.266 1 93 114 LEU B C 1
ATOM 2394 O O . LEU B 1 114 ? 4.789 -26.641 -19.641 1 93 114 LEU B O 1
ATOM 2398 N N . LYS B 1 115 ? 5.391 -25.562 -21.625 1 91.94 115 LYS B N 1
ATOM 2399 C CA . LYS B 1 115 ? 4.906 -26.688 -22.422 1 91.94 115 LYS B CA 1
ATOM 2400 C C . LYS B 1 115 ? 5.809 -26.938 -23.625 1 91.94 115 LYS B C 1
ATOM 2402 O O . LYS B 1 115 ? 6.586 -26.062 -24.016 1 91.94 115 LYS B O 1
ATOM 2407 N N . ASN B 1 116 ? 5.809 -28.031 -24.141 1 92.94 116 ASN B N 1
ATOM 2408 C CA . ASN B 1 116 ? 6.402 -28.406 -25.422 1 92.94 116 ASN B CA 1
ATOM 2409 C C . ASN B 1 116 ? 7.914 -28.203 -25.422 1 92.94 116 ASN B C 1
ATOM 2411 O O . ASN B 1 116 ? 8.453 -27.547 -26.297 1 92.94 116 ASN B O 1
ATOM 2415 N N . LEU B 1 117 ? 8.578 -28.812 -24.5 1 94.81 117 LEU B N 1
ATOM 2416 C CA . LEU B 1 117 ? 10.039 -28.797 -24.531 1 94.81 117 LEU B CA 1
ATOM 2417 C C . LEU B 1 117 ? 10.562 -29.656 -25.688 1 94.81 117 LEU B C 1
ATOM 2419 O O . LEU B 1 117 ? 10.234 -30.844 -25.781 1 94.81 117 LEU B O 1
ATOM 2423 N N . GLU B 1 118 ? 11.305 -28.938 -26.578 1 94.19 118 GLU B N 1
ATOM 2424 C CA . GLU B 1 118 ? 11.805 -29.641 -27.766 1 94.19 118 GLU B CA 1
ATOM 2425 C C . GLU B 1 118 ? 13.32 -29.484 -27.891 1 94.19 118 GLU B C 1
ATOM 2427 O O . GLU B 1 118 ? 13.875 -28.438 -27.531 1 94.19 118 GLU B O 1
ATOM 2432 N N . VAL B 1 119 ? 13.898 -30.562 -28.375 1 94.62 119 VAL B N 1
ATOM 2433 C CA . VAL B 1 119 ? 15.32 -30.531 -28.688 1 94.62 119 VAL B CA 1
ATOM 2434 C C . VAL B 1 119 ? 15.516 -30.781 -30.188 1 94.62 119 VAL B C 1
ATOM 2436 O O . VAL B 1 119 ? 15.227 -31.875 -30.688 1 94.62 119 VAL B O 1
ATOM 2439 N N . ALA B 1 120 ? 15.844 -29.672 -30.812 1 94.56 120 ALA B N 1
ATOM 2440 C CA . ALA B 1 120 ? 16.219 -29.828 -32.219 1 94.56 120 ALA B CA 1
ATOM 2441 C C . ALA B 1 120 ? 17.672 -30.25 -32.344 1 94.56 120 ALA B C 1
ATOM 2443 O O . ALA B 1 120 ? 18.531 -29.797 -31.578 1 94.56 120 ALA B O 1
ATOM 2444 N N . ASN B 1 121 ? 17.938 -31.141 -33.312 1 93.81 121 ASN B N 1
ATOM 2445 C CA . ASN B 1 121 ? 19.312 -31.594 -33.5 1 93.81 121 ASN B CA 1
ATOM 2446 C C . ASN B 1 121 ? 19.688 -31.625 -35 1 93.81 121 ASN B C 1
ATOM 2448 O O . ASN B 1 121 ? 18.828 -31.891 -35.844 1 93.81 121 ASN B O 1
ATOM 2452 N N . HIS B 1 122 ? 20.875 -31.141 -35.188 1 92.44 122 HIS B N 1
ATOM 2453 C CA . HIS B 1 122 ? 21.516 -31.25 -36.469 1 92.44 122 HIS B CA 1
ATOM 2454 C C . HIS B 1 122 ? 22.891 -31.906 -36.344 1 92.44 122 HIS B C 1
ATOM 2456 O O . HIS B 1 122 ? 23.688 -31.531 -35.5 1 92.44 122 HIS B O 1
ATOM 2462 N N . MET B 1 123 ? 23.062 -32.969 -37.188 1 89.25 123 MET B N 1
ATOM 2463 C CA . MET B 1 123 ? 24.359 -33.625 -37.094 1 89.25 123 MET B CA 1
ATOM 2464 C C . MET B 1 123 ? 25 -33.75 -38.469 1 89.25 123 MET B C 1
ATOM 2466 O O . MET B 1 123 ? 24.312 -33.781 -39.5 1 89.25 123 MET B O 1
ATOM 2470 N N . TRP B 1 124 ? 26.297 -33.688 -38.5 1 87.25 124 TRP B N 1
ATOM 2471 C CA . TRP B 1 124 ? 27.047 -33.969 -39.719 1 87.25 124 TRP B CA 1
ATOM 2472 C C . TRP B 1 124 ? 28.344 -34.688 -39.406 1 87.25 124 TRP B C 1
ATOM 2474 O O . TRP B 1 124 ? 28.906 -34.531 -38.312 1 87.25 124 TRP B O 1
ATOM 2484 N N . LEU B 1 125 ? 28.734 -35.594 -40.281 1 86.88 125 LEU B N 1
ATOM 2485 C CA . LEU B 1 125 ? 29.984 -36.344 -40.094 1 86.88 125 LEU B CA 1
ATOM 2486 C C . LEU B 1 125 ? 31.156 -35.594 -40.719 1 86.88 125 LEU B C 1
ATOM 2488 O O . LEU B 1 125 ? 31.109 -35.188 -41.875 1 86.88 125 LEU B O 1
ATOM 2492 N N . SER B 1 126 ? 32.062 -35.375 -39.75 1 85.38 126 SER B N 1
ATOM 2493 C CA . SER B 1 126 ? 33.25 -34.719 -40.25 1 85.38 126 SER B CA 1
ATOM 2494 C C . SER B 1 126 ? 34.125 -35.688 -41.031 1 85.38 126 SER B C 1
ATOM 2496 O O . SER B 1 126 ? 33.906 -36.906 -41 1 85.38 126 SER B O 1
ATOM 2498 N N . LYS B 1 127 ? 35.219 -35.125 -41.781 1 86.12 127 LYS B N 1
ATOM 2499 C CA . LYS B 1 127 ? 36.125 -35.938 -42.594 1 86.12 127 LYS B CA 1
ATOM 2500 C C . LYS B 1 127 ? 36.906 -36.938 -41.719 1 86.12 127 LYS B C 1
ATOM 2502 O O . LYS B 1 127 ? 37.25 -38.031 -42.156 1 86.12 127 LYS B O 1
ATOM 2507 N N . ASN B 1 128 ? 37.031 -36.562 -40.5 1 84.94 128 ASN B N 1
ATOM 2508 C CA . ASN B 1 128 ? 37.844 -37.406 -39.594 1 84.94 128 ASN B CA 1
ATOM 2509 C C . ASN B 1 128 ? 36.969 -38.469 -38.938 1 84.94 128 ASN B C 1
ATOM 2511 O O . ASN B 1 128 ? 37.5 -39.281 -38.156 1 84.94 128 ASN B O 1
ATOM 2515 N N . GLY B 1 129 ? 35.719 -38.656 -39.281 1 80.94 129 GLY B N 1
ATOM 2516 C CA . GLY B 1 129 ? 34.844 -39.656 -38.719 1 80.94 129 GLY B CA 1
ATOM 2517 C C . GLY B 1 129 ? 34.156 -39.219 -37.438 1 80.94 129 GLY B C 1
ATOM 2518 O O . GLY B 1 129 ? 33.469 -40 -36.781 1 80.94 129 GLY B O 1
ATOM 2519 N N . THR B 1 130 ? 34.469 -38 -37.094 1 87.56 130 THR B N 1
ATOM 2520 C CA . THR B 1 130 ? 33.844 -37.438 -35.906 1 87.56 130 THR B CA 1
ATOM 2521 C C . THR B 1 130 ? 32.469 -36.875 -36.188 1 87.56 130 THR B C 1
ATOM 2523 O O . THR B 1 130 ? 32.25 -36.281 -37.25 1 87.56 130 THR B O 1
ATOM 2526 N N . CYS B 1 131 ? 31.547 -37.281 -35.312 1 90.56 131 CYS B N 1
ATOM 2527 C CA . CYS B 1 131 ? 30.172 -36.812 -35.438 1 90.56 131 CYS B CA 1
ATOM 2528 C C . CYS B 1 131 ? 30.016 -35.438 -34.781 1 90.56 131 CYS B C 1
ATOM 2530 O O . CYS B 1 131 ? 30.188 -35.312 -33.562 1 90.56 131 CYS B O 1
ATOM 2532 N N . GLU B 1 132 ? 29.719 -34.438 -35.562 1 91.25 132 GLU B N 1
ATOM 2533 C CA . GLU B 1 132 ? 29.422 -33.094 -35.031 1 91.25 132 GLU B CA 1
ATOM 2534 C C . GLU B 1 132 ? 27.922 -32.906 -34.844 1 91.25 132 GLU B C 1
ATOM 2536 O O . GLU B 1 132 ? 27.141 -33.062 -35.781 1 91.25 132 GLU B O 1
ATOM 2541 N N . ILE B 1 133 ? 27.562 -32.594 -33.562 1 93.25 133 ILE B N 1
ATOM 2542 C CA . ILE B 1 133 ? 26.156 -32.531 -33.219 1 93.25 133 ILE B CA 1
ATOM 2543 C C . ILE B 1 133 ? 25.812 -31.109 -32.719 1 93.25 133 ILE B C 1
ATOM 2545 O O . ILE B 1 133 ? 26.484 -30.594 -31.812 1 93.25 133 ILE B O 1
ATOM 2549 N N . HIS B 1 134 ? 24.859 -30.484 -33.281 1 94.38 134 HIS B N 1
ATOM 2550 C CA . HIS B 1 134 ? 24.297 -29.234 -32.812 1 94.38 134 HIS B CA 1
ATOM 2551 C C . HIS B 1 134 ? 22.906 -29.422 -32.219 1 94.38 134 HIS B C 1
ATOM 2553 O O . HIS B 1 134 ? 21.984 -29.875 -32.938 1 94.38 134 HIS B O 1
ATOM 2559 N N . LEU B 1 135 ? 22.828 -29.125 -30.922 1 94.88 135 LEU B N 1
ATOM 2560 C CA . LEU B 1 135 ? 21.547 -29.266 -30.234 1 94.88 135 LEU B CA 1
ATOM 2561 C C . LEU B 1 135 ? 20.969 -27.906 -29.875 1 94.88 135 LEU B C 1
ATOM 2563 O O . LEU B 1 135 ? 21.703 -27 -29.484 1 94.88 135 LEU B O 1
ATOM 2567 N N . THR B 1 136 ? 19.672 -27.781 -30.078 1 94.75 136 THR B N 1
ATOM 2568 C CA . THR B 1 136 ? 18.953 -26.578 -29.672 1 94.75 136 THR B CA 1
ATOM 2569 C C . THR B 1 136 ? 17.734 -26.938 -28.844 1 94.75 136 THR B C 1
ATOM 2571 O O . THR B 1 136 ? 16.859 -27.672 -29.297 1 94.75 136 THR B O 1
ATOM 2574 N N . CYS B 1 137 ? 17.781 -26.484 -27.656 1 93.62 137 CYS B N 1
ATOM 2575 C CA . CYS B 1 137 ? 16.672 -26.703 -26.734 1 93.62 137 CYS B CA 1
ATOM 2576 C C . CYS B 1 137 ? 15.727 -25.516 -26.719 1 93.62 137 CYS B C 1
ATOM 2578 O O . CYS B 1 137 ? 16.156 -24.359 -26.641 1 93.62 137 CYS B O 1
ATOM 2580 N N . SER B 1 138 ? 14.367 -25.812 -26.859 1 92.31 138 SER B N 1
ATOM 2581 C CA . SER B 1 138 ? 13.367 -24.75 -26.844 1 92.31 138 SER B CA 1
ATOM 2582 C C . SER B 1 138 ? 12.117 -25.172 -26.094 1 92.31 138 SER B C 1
ATOM 2584 O O . SER B 1 138 ? 11.82 -26.375 -25.984 1 92.31 138 SER B O 1
ATOM 2586 N N . VAL B 1 139 ? 11.477 -24.172 -25.484 1 92 139 VAL B N 1
ATOM 2587 C CA . VAL B 1 139 ? 10.258 -24.453 -24.734 1 92 139 VAL B CA 1
ATOM 2588 C C . VAL B 1 139 ? 9.242 -23.344 -24.984 1 92 139 VAL B C 1
ATOM 2590 O O . VAL B 1 139 ? 9.609 -22.188 -25.25 1 92 139 VAL B O 1
ATOM 2593 N N . ASP B 1 140 ? 7.961 -23.797 -25 1 90.06 140 ASP B N 1
ATOM 2594 C CA . ASP B 1 140 ? 6.91 -22.797 -25.188 1 90.06 140 ASP B CA 1
ATOM 2595 C C . ASP B 1 140 ? 6.727 -21.969 -23.922 1 90.06 140 ASP B C 1
ATOM 2597 O O . ASP B 1 140 ? 6.898 -22.469 -22.797 1 90.06 140 ASP B O 1
ATOM 2601 N N . ASN B 1 141 ? 6.328 -20.672 -24.078 1 82.94 141 ASN B N 1
ATOM 2602 C CA . ASN B 1 141 ? 6.008 -19.734 -23 1 82.94 141 ASN B CA 1
ATOM 2603 C C . ASN B 1 141 ? 7.242 -19.391 -22.172 1 82.94 141 ASN B C 1
ATOM 2605 O O . ASN B 1 141 ? 7.152 -19.203 -20.953 1 82.94 141 ASN B O 1
ATOM 2609 N N . MET B 1 142 ? 8.336 -19.453 -22.953 1 76.62 142 MET B N 1
ATOM 2610 C CA . MET B 1 142 ? 9.578 -19.094 -22.281 1 76.62 142 MET B CA 1
ATOM 2611 C C . MET B 1 142 ? 9.617 -17.594 -22 1 76.62 142 MET B C 1
ATOM 2613 O O . MET B 1 142 ? 9.172 -16.781 -22.828 1 76.62 142 MET B O 1
ATOM 2617 N N . ASN B 1 143 ? 9.797 -17.266 -20.844 1 74.88 143 ASN B N 1
ATOM 2618 C CA . ASN B 1 143 ? 10.031 -15.859 -20.562 1 74.88 143 ASN B CA 1
ATOM 2619 C C . ASN B 1 143 ? 11.344 -15.656 -19.812 1 74.88 143 ASN B C 1
ATOM 2621 O O . ASN B 1 143 ? 12.109 -16.609 -19.625 1 74.88 143 ASN B O 1
ATOM 2625 N N . ASP B 1 144 ? 11.688 -14.359 -19.641 1 65.19 144 ASP B N 1
ATOM 2626 C CA . ASP B 1 144 ? 12.969 -13.969 -19.078 1 65.19 144 ASP B CA 1
ATOM 2627 C C . ASP B 1 144 ? 13.195 -14.641 -17.719 1 65.19 144 ASP B C 1
ATOM 2629 O O . ASP B 1 144 ? 14.336 -14.758 -17.266 1 65.19 144 ASP B O 1
ATOM 2633 N N . ASN B 1 145 ? 12.203 -15.148 -17.266 1 62.19 145 ASN B N 1
ATOM 2634 C CA . ASN B 1 145 ? 12.328 -15.727 -15.93 1 62.19 145 ASN B CA 1
ATOM 2635 C C . ASN B 1 145 ? 12.633 -17.219 -15.992 1 62.19 145 ASN B C 1
ATOM 2637 O O . ASN B 1 145 ? 12.891 -17.844 -14.961 1 62.19 145 ASN B O 1
ATOM 2641 N N . ASN B 1 146 ? 12.617 -17.672 -17.156 1 65.38 146 ASN B N 1
ATOM 2642 C CA . ASN B 1 146 ? 12.797 -19.109 -17.266 1 65.38 146 ASN B CA 1
ATOM 2643 C C . ASN B 1 146 ? 14.266 -19.469 -17.516 1 65.38 146 ASN B C 1
ATOM 2645 O O . ASN B 1 146 ? 14.984 -18.719 -18.172 1 65.38 146 ASN B O 1
ATOM 2649 N N . LEU B 1 147 ? 14.68 -20.469 -16.812 1 77.19 147 LEU B N 1
ATOM 2650 C CA . LEU B 1 147 ? 16.047 -20.953 -16.938 1 77.19 147 LEU B CA 1
ATOM 2651 C C . LEU B 1 147 ? 16.094 -22.203 -17.812 1 77.19 147 LEU B C 1
ATOM 2653 O O . LEU B 1 147 ? 15.406 -23.188 -17.531 1 77.19 147 LEU B O 1
ATOM 2657 N N . LEU B 1 148 ? 16.609 -22 -19.047 1 89 148 LEU B N 1
ATOM 2658 C CA . LEU B 1 148 ? 16.922 -23.188 -19.859 1 89 148 LEU B CA 1
ATOM 2659 C C . LEU B 1 148 ? 18.344 -23.641 -19.625 1 89 148 LEU B C 1
ATOM 2661 O O . LEU B 1 148 ? 19.266 -22.812 -19.547 1 89 148 LEU B O 1
ATOM 2665 N N . ARG B 1 149 ? 18.531 -24.969 -19.422 1 92.62 149 ARG B N 1
ATOM 2666 C CA . ARG B 1 149 ? 19.891 -25.469 -19.188 1 92.62 149 ARG B CA 1
ATOM 2667 C C . ARG B 1 149 ? 20.047 -26.891 -19.703 1 92.62 149 ARG B C 1
ATOM 2669 O O . ARG B 1 149 ? 19.062 -27.609 -19.891 1 92.62 149 ARG B O 1
ATOM 2676 N N . TRP B 1 150 ? 21.328 -27.203 -19.953 1 94.62 150 TRP B N 1
ATOM 2677 C CA . TRP B 1 150 ? 21.688 -28.578 -20.266 1 94.62 150 TRP B CA 1
ATOM 2678 C C . TRP B 1 150 ? 22.375 -29.234 -19.062 1 94.62 150 TRP B C 1
ATOM 2680 O O . TRP B 1 150 ? 23.234 -28.625 -18.422 1 94.62 150 TRP B O 1
ATOM 2690 N N . GLU B 1 151 ? 21.812 -30.328 -18.719 1 94.12 151 GLU B N 1
ATOM 2691 C CA . GLU B 1 151 ? 22.453 -31.125 -17.688 1 94.12 151 GLU B CA 1
ATOM 2692 C C . GLU B 1 151 ? 23.172 -32.344 -18.281 1 94.12 151 GLU B C 1
ATOM 2694 O O . GLU B 1 151 ? 22.562 -33.125 -19.016 1 94.12 151 GLU B O 1
ATOM 2699 N N . VAL B 1 152 ? 24.438 -32.344 -17.969 1 88.38 152 VAL B N 1
ATOM 2700 C CA . VAL B 1 152 ? 25.266 -33.406 -18.516 1 88.38 152 VAL B CA 1
ATOM 2701 C C . VAL B 1 152 ? 25.844 -34.25 -17.391 1 88.38 152 VAL B C 1
ATOM 2703 O O . VAL B 1 152 ? 25.75 -33.875 -16.219 1 88.38 152 VAL B O 1
ATOM 2706 N N . ALA B 1 153 ? 26.422 -35.375 -17.719 1 81.06 153 ALA B N 1
ATOM 2707 C CA . ALA B 1 153 ? 27.031 -36.25 -16.719 1 81.06 153 ALA B CA 1
ATOM 2708 C C . ALA B 1 153 ? 28.078 -35.5 -15.906 1 81.06 153 ALA B C 1
ATOM 2710 O O . ALA B 1 153 ? 28.688 -34.531 -16.406 1 81.06 153 ALA B O 1
ATOM 2711 N N . GLY B 1 154 ? 28.266 -35.844 -14.688 1 82.5 154 GLY B N 1
ATOM 2712 C CA . GLY B 1 154 ? 29.25 -35.25 -13.805 1 82.5 154 GLY B CA 1
ATOM 2713 C C . GLY B 1 154 ? 28.75 -34 -13.094 1 82.5 154 GLY B C 1
ATOM 2714 O O . GLY B 1 154 ? 29.531 -33.188 -12.633 1 82.5 154 GLY B O 1
ATOM 2715 N N . ASN B 1 155 ? 27.531 -33.688 -13.172 1 85.62 155 ASN B N 1
ATOM 2716 C CA . ASN B 1 155 ? 26.906 -32.531 -12.516 1 85.62 155 ASN B CA 1
ATOM 2717 C C . ASN B 1 155 ? 27.266 -31.219 -13.203 1 85.62 155 ASN B C 1
ATOM 2719 O O . ASN B 1 155 ? 27.484 -30.203 -12.539 1 85.62 155 ASN B O 1
ATOM 2723 N N . ILE B 1 156 ? 27.562 -31.438 -14.516 1 88.75 156 ILE B N 1
ATOM 2724 C CA . ILE B 1 156 ? 27.859 -30.25 -15.305 1 88.75 156 ILE B CA 1
ATOM 2725 C C . ILE B 1 156 ? 26.578 -29.656 -15.852 1 88.75 156 ILE B C 1
ATOM 2727 O O . ILE B 1 156 ? 25.734 -30.375 -16.391 1 88.75 156 ILE B O 1
ATOM 2731 N N . THR B 1 157 ? 26.422 -28.344 -15.516 1 92.31 157 THR B N 1
ATOM 2732 C CA . THR B 1 157 ? 25.266 -27.625 -16.016 1 92.31 157 THR B CA 1
ATOM 2733 C C . THR B 1 157 ? 25.688 -26.5 -16.969 1 92.31 157 THR B C 1
ATOM 2735 O O . THR B 1 157 ? 26.609 -25.75 -16.672 1 92.31 157 THR B O 1
ATOM 2738 N N . ILE B 1 158 ? 25.016 -26.484 -18.172 1 90.56 158 ILE B N 1
ATOM 2739 C CA . ILE B 1 158 ? 25.281 -25.438 -19.156 1 90.56 158 ILE B CA 1
ATOM 2740 C C . ILE B 1 158 ? 24.031 -24.562 -19.328 1 90.56 158 ILE B C 1
ATOM 2742 O O . ILE B 1 158 ? 22.969 -25.047 -19.703 1 90.56 158 ILE B O 1
ATOM 2746 N N . HIS B 1 159 ? 24.234 -23.219 -19.047 1 89 159 HIS B N 1
ATOM 2747 C CA . HIS B 1 159 ? 23.094 -22.297 -19.094 1 89 159 HIS B CA 1
ATOM 2748 C C . HIS B 1 159 ? 22.984 -21.625 -20.453 1 89 159 HIS B C 1
ATOM 2750 O O . HIS B 1 159 ? 23.156 -20.422 -20.562 1 89 159 HIS B O 1
ATOM 2756 N N . GLU B 1 160 ? 22.797 -22.453 -21.5 1 87.75 160 GLU B N 1
ATOM 2757 C CA . GLU B 1 160 ? 22.547 -22 -22.875 1 87.75 160 GLU B CA 1
ATOM 2758 C C . GLU B 1 160 ? 21.516 -22.875 -23.562 1 87.75 160 GLU B C 1
ATOM 2760 O O . GLU B 1 160 ? 21.297 -24.031 -23.172 1 87.75 160 GLU B O 1
ATOM 2765 N N . ALA B 1 161 ? 20.906 -22.297 -24.562 1 89.25 161 ALA B N 1
ATOM 2766 C CA . ALA B 1 161 ? 19.922 -23.062 -25.297 1 89.25 161 ALA B CA 1
ATOM 2767 C C . ALA B 1 161 ? 20.578 -23.969 -26.328 1 89.25 161 ALA B C 1
ATOM 2769 O O . ALA B 1 161 ? 20.094 -25.078 -26.609 1 89.25 161 ALA B O 1
ATOM 2770 N N . ASN B 1 162 ? 21.672 -23.469 -26.828 1 92.94 162 ASN B N 1
ATOM 2771 C CA . ASN B 1 162 ? 22.375 -24.188 -27.891 1 92.94 162 ASN B CA 1
ATOM 2772 C C . ASN B 1 162 ? 23.609 -24.922 -27.344 1 92.94 162 ASN B C 1
ATOM 2774 O O . ASN B 1 162 ? 24.328 -24.391 -26.5 1 92.94 162 ASN B O 1
ATOM 2778 N N . LEU B 1 163 ? 23.75 -26.141 -27.812 1 92.94 163 LEU B N 1
ATOM 2779 C CA . LEU B 1 163 ? 24.891 -26.969 -27.406 1 92.94 163 LEU B CA 1
ATOM 2780 C C . LEU B 1 163 ? 25.516 -27.641 -28.625 1 92.94 163 LEU B C 1
ATOM 2782 O O . LEU B 1 163 ? 24.812 -28.219 -29.453 1 92.94 163 LEU B O 1
ATOM 2786 N N . THR B 1 164 ? 26.766 -27.406 -28.75 1 92.62 164 THR B N 1
ATOM 2787 C CA . THR B 1 164 ? 27.5 -28.078 -29.812 1 92.62 164 THR B CA 1
ATOM 2788 C C . THR B 1 164 ? 28.438 -29.141 -29.219 1 92.62 164 THR B C 1
ATOM 2790 O O . THR B 1 164 ? 29.188 -28.859 -28.297 1 92.62 164 THR B O 1
ATOM 2793 N N . LEU B 1 165 ? 28.328 -30.312 -29.875 1 90.31 165 LEU B N 1
ATOM 2794 C CA . LEU B 1 165 ? 29.109 -31.422 -29.375 1 90.31 165 LEU B CA 1
ATOM 2795 C C . LEU B 1 165 ? 29.891 -32.094 -30.5 1 90.31 165 LEU B C 1
ATOM 2797 O O . LEU B 1 165 ? 29.484 -32.031 -31.656 1 90.31 165 LEU B O 1
ATOM 2801 N N . SER B 1 166 ? 31.016 -32.531 -30.141 1 88.56 166 SER B N 1
ATOM 2802 C CA . SER B 1 166 ? 31.812 -33.406 -31 1 88.56 166 SER B CA 1
ATOM 2803 C C . SER B 1 166 ? 31.953 -34.781 -30.375 1 88.56 166 SER B C 1
ATOM 2805 O O . SER B 1 166 ? 32.469 -34.938 -29.266 1 88.56 166 SER B O 1
ATOM 2807 N N . TRP B 1 167 ? 31.5 -35.781 -31.188 1 88.62 167 TRP B N 1
ATOM 2808 C CA . TRP B 1 167 ? 31.5 -37.125 -30.641 1 88.62 167 TRP B CA 1
ATOM 2809 C C . TRP B 1 167 ? 32.156 -38.125 -31.594 1 88.62 167 TRP B C 1
ATOM 2811 O O . TRP B 1 167 ? 31.812 -38.188 -32.781 1 88.62 167 TRP B O 1
ATOM 2821 N N . ASP B 1 168 ? 33.125 -38.75 -31.078 1 85.19 168 ASP B N 1
ATOM 2822 C CA . ASP B 1 168 ? 33.781 -39.844 -31.812 1 85.19 168 ASP B CA 1
ATOM 2823 C C . ASP B 1 168 ? 33.344 -41.219 -31.312 1 85.19 168 ASP B C 1
ATOM 2825 O O . ASP B 1 168 ? 33.719 -41.625 -30.219 1 85.19 168 ASP B O 1
ATOM 2829 N N . PRO B 1 169 ? 32.625 -41.906 -32.094 1 78.44 169 PRO B N 1
ATOM 2830 C CA . PRO B 1 169 ? 32.094 -43.188 -31.656 1 78.44 169 PRO B CA 1
ATOM 2831 C C . PRO B 1 169 ? 33.188 -44.219 -31.312 1 78.44 169 PRO B C 1
ATOM 2833 O O . PRO B 1 169 ? 32.938 -45.188 -30.594 1 78.44 169 PRO B O 1
ATOM 2836 N N . ARG B 1 170 ? 34.344 -43.938 -31.812 1 82.5 170 ARG B N 1
ATOM 2837 C CA . ARG B 1 170 ? 35.438 -44.875 -31.578 1 82.5 170 ARG B CA 1
ATOM 2838 C C . ARG B 1 170 ? 36.125 -44.594 -30.234 1 82.5 170 ARG B C 1
ATOM 2840 O O . ARG B 1 170 ? 36.625 -45.531 -29.594 1 82.5 170 ARG B O 1
ATOM 2847 N N . GLU B 1 171 ? 36.062 -43.406 -29.797 1 77.5 171 GLU B N 1
ATOM 2848 C CA . GLU B 1 171 ? 36.875 -43 -28.656 1 77.5 171 GLU B CA 1
ATOM 2849 C C . GLU B 1 171 ? 36.031 -42.594 -27.469 1 77.5 171 GLU B C 1
ATOM 2851 O O . GLU B 1 171 ? 36.406 -42.812 -26.312 1 77.5 171 GLU B O 1
ATOM 2856 N N . SER B 1 172 ? 34.875 -42.156 -27.859 1 72.75 172 SER B N 1
ATOM 2857 C CA . SER B 1 172 ? 34.125 -41.531 -26.797 1 72.75 172 SER B CA 1
ATOM 2858 C C . SER B 1 172 ? 32.969 -42.438 -26.344 1 72.75 172 SER B C 1
ATOM 2860 O O . SER B 1 172 ? 32.344 -43.125 -27.172 1 72.75 172 SER B O 1
ATOM 2862 N N . GLY B 1 173 ? 32.75 -42.531 -25.094 1 80.94 173 GLY B N 1
ATOM 2863 C CA . GLY B 1 173 ? 31.594 -43.219 -24.578 1 80.94 173 GLY B CA 1
ATOM 2864 C C . GLY B 1 173 ? 30.297 -42.469 -24.797 1 80.94 173 GLY B C 1
ATOM 2865 O O . GLY B 1 173 ? 30.312 -41.281 -25.062 1 80.94 173 GLY B O 1
ATOM 2866 N N . GLU B 1 174 ? 29.25 -43.25 -24.844 1 84.12 174 GLU B N 1
ATOM 2867 C CA . GLU B 1 174 ? 27.938 -42.625 -24.969 1 84.12 174 GLU B CA 1
ATOM 2868 C C . GLU B 1 174 ? 27.656 -41.688 -23.781 1 84.12 174 GLU B C 1
ATOM 2870 O O . GLU B 1 174 ? 28 -42.031 -22.641 1 84.12 174 GLU B O 1
ATOM 2875 N N . GLU B 1 175 ? 27.203 -40.5 -24.141 1 86.12 175 GLU B N 1
ATOM 2876 C CA . GLU B 1 175 ? 26.828 -39.531 -23.109 1 86.12 175 GLU B CA 1
ATOM 2877 C C . GLU B 1 175 ? 25.406 -39.031 -23.328 1 86.12 175 GLU B C 1
ATOM 2879 O O . GLU B 1 175 ? 24.969 -38.875 -24.469 1 86.12 175 GLU B O 1
ATOM 2884 N N . GLU B 1 176 ? 24.75 -38.844 -22.219 1 91.75 176 GLU B N 1
ATOM 2885 C CA . GLU B 1 176 ? 23.391 -38.312 -22.281 1 91.75 176 GLU B CA 1
ATOM 2886 C C . GLU B 1 176 ? 23.359 -36.844 -21.906 1 91.75 176 GLU B C 1
ATOM 2888 O O . GLU B 1 176 ? 24.016 -36.406 -20.953 1 91.75 176 GLU B O 1
ATOM 2893 N N . TYR B 1 177 ? 22.672 -36.188 -22.75 1 93.25 177 TYR B N 1
ATOM 2894 C CA . TYR B 1 177 ? 22.453 -34.75 -22.516 1 93.25 177 TYR B CA 1
ATOM 2895 C C . TYR B 1 177 ? 20.984 -34.469 -22.281 1 93.25 177 TYR B C 1
ATOM 2897 O O . TYR B 1 177 ? 20.125 -34.812 -23.094 1 93.25 177 TYR B O 1
ATOM 2905 N N . THR B 1 178 ? 20.734 -33.812 -21.062 1 95.06 178 THR B N 1
ATOM 2906 C CA . THR B 1 178 ? 19.344 -33.531 -20.719 1 95.06 178 THR B CA 1
ATOM 2907 C C . THR B 1 178 ? 19.078 -32.031 -20.719 1 95.06 178 THR B C 1
ATOM 2909 O O . THR B 1 178 ? 19.734 -31.266 -20 1 95.06 178 THR B O 1
ATOM 2912 N N . CYS B 1 179 ? 18.109 -31.641 -21.578 1 95.56 179 CYS B N 1
ATOM 2913 C CA . CYS B 1 179 ? 17.656 -30.266 -21.547 1 95.56 179 CYS B CA 1
ATOM 2914 C C . CYS B 1 179 ? 16.562 -30.078 -20.5 1 95.56 179 CYS B C 1
ATOM 2916 O O . CYS B 1 179 ? 15.609 -30.844 -20.438 1 95.56 179 CYS B O 1
ATOM 2918 N N . VAL B 1 180 ? 16.75 -29.062 -19.625 1 94.56 180 VAL B N 1
ATOM 2919 C CA . VAL B 1 180 ? 15.805 -28.828 -18.547 1 94.56 180 VAL B CA 1
ATOM 2920 C C . VAL B 1 180 ? 15.266 -27.391 -18.625 1 94.56 180 VAL B C 1
ATOM 2922 O O . VAL B 1 180 ? 16.031 -26.438 -18.734 1 94.56 180 VAL B O 1
ATOM 2925 N N . ALA B 1 181 ? 13.969 -27.25 -18.656 1 92.88 181 ALA B N 1
ATOM 2926 C CA . ALA B 1 181 ? 13.266 -25.984 -18.531 1 92.88 181 ALA B CA 1
ATOM 2927 C C . ALA B 1 181 ? 12.438 -25.938 -17.25 1 92.88 181 ALA B C 1
ATOM 2929 O O . ALA B 1 181 ? 11.641 -26.844 -16.984 1 92.88 181 ALA B O 1
ATOM 2930 N N . GLU B 1 182 ? 12.672 -24.828 -16.469 1 91.56 182 GLU B N 1
ATOM 2931 C CA . GLU B 1 182 ? 11.969 -24.844 -15.195 1 91.56 182 GLU B CA 1
ATOM 2932 C C . GLU B 1 182 ? 11.562 -23.422 -14.781 1 91.56 182 GLU B C 1
ATOM 2934 O O . GLU B 1 182 ? 12.281 -22.469 -15.047 1 91.56 182 GLU B O 1
ATOM 2939 N N . ASN B 1 183 ? 10.438 -23.328 -14.25 1 91.38 183 ASN B N 1
ATOM 2940 C CA . ASN B 1 183 ? 9.992 -22.172 -13.492 1 91.38 183 ASN B CA 1
ATOM 2941 C C . ASN B 1 183 ? 9.273 -22.578 -12.203 1 91.38 183 ASN B C 1
ATOM 2943 O O . ASN B 1 183 ? 9.141 -23.781 -11.922 1 91.38 183 ASN B O 1
ATOM 2947 N N . PRO B 1 184 ? 8.898 -21.766 -11.375 1 92.19 184 PRO B N 1
ATOM 2948 C CA . PRO B 1 184 ? 8.398 -22.141 -10.047 1 92.19 184 PRO B CA 1
ATOM 2949 C C . PRO B 1 184 ? 7.188 -23.062 -10.109 1 92.19 184 PRO B C 1
ATOM 2951 O O . PRO B 1 184 ? 6.883 -23.75 -9.125 1 92.19 184 PRO B O 1
ATOM 2954 N N . VAL B 1 185 ? 6.504 -23.203 -11.273 1 93.5 185 VAL B N 1
ATOM 2955 C CA . VAL B 1 185 ? 5.285 -24 -11.273 1 93.5 185 VAL B CA 1
ATOM 2956 C C . VAL B 1 185 ? 5.469 -25.219 -12.18 1 93.5 185 VAL B C 1
ATOM 2958 O O . VAL B 1 185 ? 4.648 -26.141 -12.172 1 93.5 185 VAL B O 1
ATOM 2961 N N . THR B 1 186 ? 6.5 -25.234 -13.055 1 93.31 186 THR B N 1
ATOM 2962 C CA . THR B 1 186 ? 6.676 -26.359 -13.984 1 93.31 186 THR B CA 1
ATOM 2963 C C . THR B 1 186 ? 8.156 -26.688 -14.148 1 93.31 186 THR B C 1
ATOM 2965 O O . THR B 1 186 ? 9.008 -25.797 -14.148 1 93.31 186 THR B O 1
ATOM 2968 N N . LYS B 1 187 ? 8.539 -27.906 -14.234 1 93.25 187 LYS B N 1
ATOM 2969 C CA . LYS B 1 187 ? 9.852 -28.422 -14.625 1 93.25 187 LYS B CA 1
ATOM 2970 C C . LYS B 1 187 ? 9.727 -29.469 -15.719 1 93.25 187 LYS B C 1
ATOM 2972 O O . LYS B 1 187 ? 9.039 -30.484 -15.547 1 93.25 187 LYS B O 1
ATOM 2977 N N . LEU B 1 188 ? 10.32 -29.172 -16.875 1 94.88 188 LEU B N 1
ATOM 2978 C CA . LEU B 1 188 ? 10.328 -30.125 -18 1 94.88 188 LEU B CA 1
ATOM 2979 C C . LEU B 1 188 ? 11.75 -30.594 -18.297 1 94.88 188 LEU B C 1
ATOM 2981 O O . LEU B 1 188 ? 12.711 -29.844 -18.062 1 94.88 188 LEU B O 1
ATOM 2985 N N . SER B 1 189 ? 11.867 -31.766 -18.734 1 94.88 189 SER B N 1
ATOM 2986 C CA . SER B 1 189 ? 13.18 -32.25 -19.141 1 94.88 189 SER B CA 1
ATOM 2987 C C . SER B 1 189 ? 13.07 -33.219 -20.328 1 94.88 189 SER B C 1
ATOM 2989 O O . SER B 1 189 ? 12.039 -33.875 -20.516 1 94.88 189 SER B O 1
ATOM 2991 N N . PHE B 1 190 ? 14.062 -33.219 -21.188 1 95.56 190 PHE B N 1
ATOM 2992 C CA . PHE B 1 190 ? 14.18 -34.094 -22.359 1 95.56 190 PHE B CA 1
ATOM 2993 C C . PHE B 1 190 ? 15.625 -34.5 -22.578 1 95.56 190 PHE B C 1
ATOM 2995 O O . PHE B 1 190 ? 16.516 -33.656 -22.656 1 95.56 190 PHE B O 1
ATOM 3002 N N . SER B 1 191 ? 15.812 -35.75 -22.672 1 94.25 191 SER B N 1
ATOM 3003 C CA . SER B 1 191 ? 17.172 -36.25 -22.766 1 94.25 191 SER B CA 1
ATOM 3004 C C . SER B 1 191 ? 17.469 -36.812 -24.156 1 94.25 191 SER B C 1
ATOM 3006 O O . SER B 1 191 ? 16.578 -37.375 -24.797 1 94.25 191 SER B O 1
ATOM 3008 N N . VAL B 1 192 ? 18.688 -36.562 -24.625 1 93 192 VAL B N 1
ATOM 3009 C CA . VAL B 1 192 ? 19.172 -37.125 -25.875 1 93 192 VAL B CA 1
ATOM 3010 C C . VAL B 1 192 ? 20.547 -37.781 -25.641 1 93 192 VAL B C 1
ATOM 3012 O O . VAL B 1 192 ? 21.281 -37.375 -24.734 1 93 192 VAL B O 1
ATOM 3015 N N . SER B 1 193 ? 20.812 -38.75 -26.391 1 91.75 193 SER B N 1
ATOM 3016 C CA . SER B 1 193 ? 22.109 -39.438 -26.312 1 91.75 193 SER B CA 1
ATOM 3017 C C . SER B 1 193 ? 22.906 -39.25 -27.609 1 91.75 193 SER B C 1
ATOM 3019 O O . SER B 1 193 ? 22.328 -39.156 -28.688 1 91.75 193 SER B O 1
ATOM 3021 N N . THR B 1 194 ? 24.266 -39.062 -27.422 1 87.62 194 THR B N 1
ATOM 3022 C CA . THR B 1 194 ? 25.125 -38.906 -28.594 1 87.62 194 THR B CA 1
ATOM 3023 C C . THR B 1 194 ? 24.984 -40.125 -29.531 1 87.62 194 THR B C 1
ATOM 3025 O O . THR B 1 194 ? 25.016 -39.938 -30.75 1 87.62 194 THR B O 1
ATOM 3028 N N . TRP B 1 195 ? 24.797 -41.25 -28.984 1 85.31 195 TRP B N 1
ATOM 3029 C CA . TRP B 1 195 ? 24.672 -42.469 -29.781 1 85.31 195 TRP B CA 1
ATOM 3030 C C . TRP B 1 195 ? 23.422 -42.438 -30.641 1 85.31 195 TRP B C 1
ATOM 3032 O O . TRP B 1 195 ? 23.469 -42.781 -31.828 1 85.31 195 TRP B O 1
ATOM 3042 N N . SER B 1 196 ? 22.391 -41.969 -30.094 1 85.62 196 SER B N 1
ATOM 3043 C CA . SER B 1 196 ? 21.109 -41.938 -30.812 1 85.62 196 SER B CA 1
ATOM 3044 C C . SER B 1 196 ? 21.109 -40.875 -31.906 1 85.62 196 SER B C 1
ATOM 3046 O O . SER B 1 196 ? 20.438 -41.031 -32.938 1 85.62 196 SER B O 1
ATOM 3048 N N . LEU B 1 197 ? 21.922 -39.875 -31.766 1 86.5 197 LEU B N 1
ATOM 3049 C CA . LEU B 1 197 ? 21.938 -38.75 -32.688 1 86.5 197 LEU B CA 1
ATOM 3050 C C . LEU B 1 197 ? 22.828 -39.031 -33.875 1 86.5 197 LEU B C 1
ATOM 3052 O O . LEU B 1 197 ? 22.531 -38.625 -35 1 86.5 197 LEU B O 1
ATOM 3056 N N . CYS B 1 198 ? 23.984 -39.719 -33.656 1 83.62 198 CYS B N 1
ATOM 3057 C CA . CYS B 1 198 ? 24.969 -39.969 -34.719 1 83.62 198 CYS B CA 1
ATOM 3058 C C . CYS B 1 198 ? 24.719 -41.312 -35.406 1 83.62 198 CYS B C 1
ATOM 3060 O O . CYS B 1 198 ? 25.469 -41.688 -36.312 1 83.62 198 CYS B O 1
ATOM 3062 N N . LYS B 1 199 ? 23.578 -41.875 -35.156 1 73.12 199 LYS B N 1
ATOM 3063 C CA . LYS B 1 199 ? 23.375 -43.125 -35.875 1 73.12 199 LYS B CA 1
ATOM 3064 C C . LYS B 1 199 ? 23.016 -42.844 -37.344 1 73.12 199 LYS B C 1
ATOM 3066 O O . LYS B 1 199 ? 22.438 -41.812 -37.656 1 73.12 199 LYS B O 1
#

InterPro domains:
  IPR003599 Immunoglobulin domain subtype [SM00409] (11-111)
  IPR007110 Immunoglobulin-like domain [PS50835] (135-193)
  IPR013106 Immunoglobulin V-set domain [PF07686] (13-107)
  IPR013783 Immunoglobulin-like fold [G3DSA:2.60.40.10] (8-112)
  IPR013783 Immunoglobulin-like fold [G3DSA:2.60.40.10] (113-199)
  IPR015631 CD2/SLAM family receptor [PTHR12080] (12-198)
  IPR036179 Immunoglobulin-like domain superfamily [SSF48726] (13-109)

Secondary structure (DSSP, 8-state):
----------PEEEEEETT--EEE-----STTSEEEEEEEETTEEEEEEE-TTTTS-EEEES-GGGTTTEEE-TT--EEE-S--GGG-EEEEEEEEESS-EEEEEEEEEEEPPPEEEEEEEEEEE-TTSPEEEEEEEEEET--TT-EEEEEETTTEEE--SEEEEEE-TTTS---EEEEEEEETTEEEEEEEEHHHHH-/----------PEEEEEETT--EEE-----STTSEEEEEEEETTEEEEEEE-TTTTS-EEEES-GGGTTTEEE-TT--EEE-S--GGG-EEEEEEEEESS-EEEEEEEEEEEPPPEEEEEEEEEEE-TTS-EEEEEEEEEET--TT-EEEEEETTTEEE--SEEEEEE-TTTS---EEEEEEEETTEEEEEEEEHHHHH-

Solvent-accessible surface area (backbone atoms only — not comparable to full-atom values): 22482 Å² total; per-residue (Å²): 133,85,72,75,73,69,78,72,71,76,54,47,76,41,84,40,44,61,62,36,66,49,71,50,82,50,86,71,70,66,88,86,49,49,38,29,38,38,37,25,49,74,48,39,62,42,31,41,32,44,32,72,54,63,92,59,61,46,79,42,70,44,31,39,86,43,54,91,37,57,45,66,50,99,68,64,17,44,29,42,46,61,36,49,80,82,70,43,44,43,37,34,39,40,35,12,32,84,74,40,67,49,78,50,44,32,34,40,43,64,40,67,68,65,44,71,76,41,73,47,74,48,70,50,74,43,98,86,64,33,33,38,37,40,37,37,51,46,54,42,76,69,46,96,78,45,50,50,28,33,42,36,77,90,82,40,74,42,84,43,49,64,45,79,46,79,43,34,80,87,80,43,74,83,48,57,41,29,39,36,41,40,49,102,85,32,77,48,73,51,73,48,40,54,61,74,64,69,103,132,85,74,74,75,68,78,71,72,76,52,47,77,42,85,40,43,61,62,35,66,49,71,51,81,50,86,70,70,68,89,86,48,49,38,29,37,37,36,25,49,75,46,38,62,42,31,41,33,43,32,74,54,63,93,60,60,42,78,41,70,44,30,39,87,41,54,91,36,58,44,67,50,99,70,63,19,45,29,42,48,61,34,50,81,81,70,42,43,43,36,35,40,41,35,12,32,84,74,39,67,47,78,48,44,32,35,38,43,65,41,67,65,64,43,72,75,41,74,48,74,47,70,50,74,43,98,84,64,30,32,36,36,39,37,36,50,47,54,43,74,68,49,94,78,45,50,52,29,33,42,35,76,90,81,41,73,42,84,44,50,66,46,80,46,79,44,36,80,88,78,45,75,80,46,56,42,29,38,35,41,41,49,100,84,33,76,48,73,50,74,48,40,54,59,74,64,69,102